Protein 5JZE (pdb70)

Foldseek 3Di:
DAWEWEQEPVRRTDIDDFDQQDAPVVVLVVCCVVVVHDSVFKWKAFPPHTGDGGDGNNVRVDDHHGYIYIGGRDDD/DVVQQPDDFDDDDDQKTKDFDKDQQVVWWDWDDDDQWLQQVLLLCVQQVDPVRGSVCSLVLLVCVVVLLVVPLVPQCVCVVVVDDSVVCNVQSNDTNHHDDDRSQQSVCVVVVAKEKEFEADPVRIGGMMMIRHDDTPQRHFYWYQDPVRHIIGIDTDD/DAKEWEQEPVRDTDIDDDDQAAFPQVVLVVCCVVVVHDSVFKFKDFPPHTGDGRDGNNVRPDDHHGYIYIGGRDDD/DDPQQVDDFDDDDQQKTKDFDKDQQVVWWDWAFDDQFLQQVLLLCVLQVDPVRGSVCSLVLLVCPVVLLVVPLVPQPVCVVVVDDSVVCNVQSNDTNHHDDDRSQQSVCVVVVFKEKEFEADPVGIGGMMMIRHDDTPQRHFYWYQDPVRHIIGIDTD

CATH classification: 3.90.70.80

Solvent-accessible surface area: 21870 Å² total; per-residue (Å²): 128,31,44,0,42,0,73,9,52,126,23,118,50,55,110,2,84,0,78,75,121,75,33,2,31,39,0,8,108,66,0,20,124,136,43,168,28,140,66,86,45,0,10,2,1,8,133,34,132,28,2,70,53,160,76,74,0,33,118,23,38,8,128,87,111,21,36,0,26,4,11,42,49,6,71,0,52,141,152,1,33,75,38,138,26,104,103,21,14,58,20,18,1,21,11,89,40,106,14,89,12,124,58,29,1,75,48,49,132,8,91,80,47,14,4,4,0,2,45,0,0,0,36,38,35,18,66,50,125,38,12,66,14,36,84,12,16,4,28,0,0,48,56,0,1,110,137,30,10,100,100,0,22,13,3,49,3,23,62,49,81,77,145,108,29,36,63,110,5,72,101,114,26,46,96,2,0,4,6,10,0,11,0,0,2,64,55,32,133,36,13,0,0,0,0,38,20,53,164,91,31,40,0,50,8,0,23,34,8,6,139,19,132,2,46,129,15,31,4,0,2,4,53,66,94,41,30,0,4,0,3,28,39,118,180,131,22,41,1,42,0,34,9,50,128,6,110,33,54,112,3,91,0,75,78,118,67,35,1,33,39,0,6,103,67,0,19,118,135,40,148,26,140,64,89,51,0,9,2,1,7,137,34,123,29,2,74,50,169,75,75,0,30,118,18,36,8,130,86,119,21,37,0,18,2,10,42,45,10,65,0,178,52,27,2,50,17,14,54,28,26,105,31,13,58,22,19,1,17,5,25,21,71,4,91,10,134,68,29,1,89,52,46,135,4,92,79,49,14,3,4,0,2,48,0,0,1,33,36,79,42,172,84,130,50,11,108,76,34,100,127,17,4,100,17,0,51,86,0,1,111,134,26,10,99,106,0,22,14,4,49,2,25,64,46,72,60,118,122,27,35,64,130,6,65,100,114,29,45,100,2,0,3,6,8,0,11,0,0,2,66,64,62,137,37,14,0,0,0,0,38,17,52,164,90,37,42,0,51,8,0,23,30,9,4,130,25,136,2,36,124,15,32,3,0,3,4,53,69,88,38,31,0,3,0,2,43,57,206

Structure (mmCIF, N/CA/C/O backbone):
data_5JZE
#
_entry.id   5JZE
#
_cell.length_a   65.992
_cell.length_b   65.992
_cell.length_c   121.992
_cell.angle_alpha   90.000
_cell.angle_beta   90.000
_cell.angle_gamma   90.000
#
_symmetry.space_group_name_H-M   'P 43'
#
loop_
_entity.id
_entity.type
_entity.pdbx_description
1 polymer 'Ubiquitin-like protein ISG15'
2 polymer 'RNA-dependent RNA polymerase'
3 non-polymer prop-2-en-1-amine
4 non-polymer 'CITRATE ANION'
5 water water
#
loop_
_atom_site.group_PDB
_atom_site.id
_atom_site.type_symbol
_atom_site.label_atom_id
_atom_site.label_alt_id
_atom_site.label_comp_id
_atom_site.label_asym_id
_atom_site.label_entity_id
_atom_site.label_seq_id
_atom_site.pdbx_PDB_ins_code
_atom_site.Cartn_x
_atom_site.Cartn_y
_atom_site.Cartn_z
_atom_site.occupancy
_atom_site.B_iso_or_equiv
_atom_site.auth_seq_id
_atom_site.auth_comp_id
_atom_site.auth_asym_id
_atom_site.auth_atom_id
_atom_site.pdbx_PDB_model_num
ATOM 1 N N . PRO A 1 1 ? -15.461 16.829 -0.071 1.00 65.64 79 PRO B N 1
ATOM 2 C CA . PRO A 1 1 ? -14.842 16.989 -1.388 1.00 63.72 79 PRO B CA 1
ATOM 3 C C . PRO A 1 1 ? -13.367 17.377 -1.289 1.00 55.90 79 PRO B C 1
ATOM 4 O O . PRO A 1 1 ? -13.009 18.555 -1.240 1.00 57.67 79 PRO B O 1
ATOM 8 N N . LEU A 1 2 ? -12.534 16.354 -1.286 1.00 47.67 80 LEU B N 1
ATOM 9 C CA . LEU A 1 2 ? -11.108 16.450 -1.044 1.00 38.78 80 LEU B CA 1
ATOM 10 C C . LEU A 1 2 ? -10.302 16.479 -2.339 1.00 33.45 80 LEU B C 1
ATOM 11 O O . LEU A 1 2 ? -10.649 15.807 -3.289 1.00 29.89 80 LEU B O 1
ATOM 16 N N . SER A 1 3 ? -9.215 17.246 -2.380 1.00 32.49 81 SER B N 1
ATOM 17 C CA . SER A 1 3 ? -8.322 17.258 -3.555 1.00 29.39 81 SER B CA 1
ATOM 18 C C . SER A 1 3 ? -7.087 16.468 -3.231 1.00 26.98 81 SER B C 1
ATOM 19 O O . SER A 1 3 ? -6.520 16.650 -2.156 1.00 26.82 81 SER B O 1
ATOM 22 N N . ILE A 1 4 ? -6.673 15.603 -4.157 1.00 24.03 82 ILE B N 1
ATOM 23 C CA . ILE A 1 4 ? -5.515 14.738 -3.940 1.00 24.11 82 ILE B CA 1
ATOM 24 C C . ILE A 1 4 ? -4.705 14.629 -5.222 1.00 22.74 82 ILE B C 1
ATOM 25 O O . ILE A 1 4 ? -5.142 15.101 -6.254 1.00 24.35 82 ILE B O 1
ATOM 30 N N . LEU A 1 5 ? -3.532 14.014 -5.127 1.00 20.86 83 LEU B N 1
ATOM 31 C CA . LEU A 1 5 ? -2.691 13.713 -6.274 1.00 19.76 83 LEU B CA 1
ATOM 32 C C . LEU A 1 5 ? -2.658 12.221 -6.603 1.00 18.30 83 LEU B C 1
ATOM 33 O O . LEU A 1 5 ? -2.616 11.338 -5.724 1.00 16.77 83 LEU B O 1
ATOM 38 N N . VAL A 1 6 ? -2.670 11.932 -7.891 1.00 17.76 84 VAL B N 1
ATOM 39 C CA . VAL A 1 6 ? -2.470 10.568 -8.310 1.00 17.14 84 VAL B CA 1
ATOM 40 C C . VAL A 1 6 ? -1.225 10.619 -9.162 1.00 17.86 84 VAL B C 1
ATOM 41 O O . VAL A 1 6 ? -1.160 11.279 -10.227 1.00 18.08 84 VAL B O 1
ATOM 45 N N . ARG A 1 7 ? -0.198 9.959 -8.656 1.00 17.97 85 ARG B N 1
ATOM 46 C CA . ARG A 1 7 ? 1.085 9.964 -9.344 1.00 17.48 85 ARG B CA 1
ATOM 47 C C . ARG A 1 7 ? 1.015 8.908 -10.399 1.00 17.35 85 ARG B C 1
ATOM 48 O O . ARG A 1 7 ? 0.702 7.743 -10.093 1.00 16.87 85 ARG B O 1
ATOM 56 N N . ASN A 1 8 ? 1.303 9.298 -11.640 1.00 17.25 86 ASN B N 1
ATOM 57 C CA . ASN A 1 8 ? 1.136 8.371 -12.753 1.00 17.22 86 ASN B CA 1
ATOM 58 C C . ASN A 1 8 ? 2.364 7.467 -12.872 1.00 17.84 86 ASN B C 1
ATOM 59 O O . ASN A 1 8 ? 3.307 7.563 -12.066 1.00 16.18 86 ASN B O 1
ATOM 64 N N . GLU A 1 9 ? 2.311 6.573 -13.852 1.00 18.35 87 GLU B N 1
ATOM 65 C CA . GLU A 1 9 ? 3.380 5.628 -14.117 1.00 19.54 87 GLU B CA 1
ATOM 66 C C . GLU A 1 9 ? 4.691 6.293 -14.568 1.00 20.62 87 GLU B C 1
ATOM 67 O O . GLU A 1 9 ? 5.747 5.637 -14.569 1.00 20.30 87 GLU B O 1
ATOM 73 N N . ARG A 1 10 ? 4.619 7.562 -14.988 1.00 20.52 88 ARG B N 1
ATOM 74 C CA . ARG A 1 10 ? 5.825 8.307 -15.389 1.00 20.65 88 ARG B CA 1
ATOM 75 C C . ARG A 1 10 ? 6.350 9.141 -14.255 1.00 19.88 88 ARG B C 1
ATOM 76 O O . ARG A 1 10 ? 7.272 9.893 -14.436 1.00 20.94 88 ARG B O 1
ATOM 84 N N . GLY A 1 11 ? 5.775 8.968 -13.075 1.00 20.18 89 GLY B N 1
ATOM 85 C CA . GLY A 1 11 ? 6.151 9.721 -11.879 1.00 20.47 89 GLY B CA 1
ATOM 86 C C . GLY A 1 11 ? 5.573 11.124 -11.758 1.00 20.91 89 GLY B C 1
ATOM 87 O O . GLY A 1 11 ? 6.062 11.889 -10.957 1.00 19.89 89 GLY B O 1
ATOM 88 N N . HIS A 1 12 ? 4.527 11.451 -12.526 1.00 21.33 90 HIS B N 1
ATOM 89 C CA . HIS A 1 12 ? 3.985 12.800 -12.533 1.00 22.34 90 HIS B CA 1
ATOM 90 C C . HIS A 1 12 ? 2.562 12.840 -11.995 1.00 20.89 90 HIS B C 1
ATOM 91 O O . HIS A 1 12 ? 1.735 12.019 -12.335 1.00 19.57 90 HIS B O 1
ATOM 98 N N . SER A 1 13 ? 2.304 13.812 -11.137 1.00 21.11 91 SER B N 1
ATOM 99 C CA . SER A 1 13 ? 1.066 13.866 -10.366 1.00 22.30 91 SER B CA 1
ATOM 100 C C . SER A 1 13 ? 0.019 14.701 -11.048 1.00 23.33 91 SER B C 1
ATOM 101 O O . SER A 1 13 ? 0.330 15.676 -11.733 1.00 25.09 91 SER B O 1
ATOM 104 N N . ASN A 1 14 ? -1.222 14.290 -10.854 1.00 23.77 92 ASN B N 1
ATOM 105 C CA . ASN A 1 14 ? -2.371 14.964 -11.416 1.00 24.53 92 ASN B CA 1
ATOM 106 C C . ASN A 1 14 ? -3.419 15.035 -10.340 1.00 24.25 92 ASN B C 1
ATOM 107 O O . ASN A 1 14 ? -3.548 14.106 -9.522 1.00 23.12 92 ASN B O 1
ATOM 112 N N . ILE A 1 15 ? -4.169 16.133 -10.359 1.00 24.77 93 ILE B N 1
ATOM 113 C CA . ILE A 1 15 ? -5.069 16.502 -9.267 1.00 25.65 93 ILE B CA 1
ATOM 114 C C . ILE A 1 15 ? -6.439 15.882 -9.516 1.00 24.52 93 ILE B C 1
ATOM 115 O O . ILE A 1 15 ? -6.980 16.052 -10.580 1.00 23.48 93 ILE B O 1
ATOM 120 N N . TYR A 1 16 ? -6.965 15.139 -8.553 1.00 24.08 94 TYR B N 1
ATOM 121 C CA . TYR A 1 16 ? -8.283 14.511 -8.662 1.00 24.60 94 TYR B CA 1
ATOM 122 C C . TYR A 1 16 ? -9.149 14.903 -7.458 1.00 26.25 94 TYR B C 1
ATOM 123 O O . TYR A 1 16 ? -8.631 14.967 -6.347 1.00 28.10 94 TYR B O 1
ATOM 132 N N . GLU A 1 17 ? -10.449 15.158 -7.678 1.00 28.58 95 GLU B N 1
ATOM 133 C CA . GLU A 1 17 ? -11.390 15.430 -6.583 1.00 30.10 95 GLU B CA 1
ATOM 134 C C . GLU A 1 17 ? -12.073 14.118 -6.179 1.00 29.47 95 GLU B C 1
ATOM 135 O O . GLU A 1 17 ? -12.480 13.280 -7.011 1.00 26.45 95 GLU B O 1
ATOM 141 N N . VAL A 1 18 ? -12.216 13.967 -4.875 1.00 27.68 96 VAL B N 1
ATOM 142 C CA . VAL A 1 18 ? -12.589 12.697 -4.293 1.00 26.63 96 VAL B CA 1
ATOM 143 C C . VAL A 1 18 ? -13.517 12.887 -3.098 1.00 26.35 96 VAL B C 1
ATOM 144 O O . VAL A 1 18 ? -13.432 13.894 -2.396 1.00 26.05 96 VAL B O 1
ATOM 148 N N . PHE A 1 19 ? -14.438 11.946 -2.906 1.00 25.60 97 PHE B N 1
ATOM 149 C CA . PHE A 1 19 ? -15.352 12.005 -1.771 1.00 25.53 97 PHE B CA 1
ATOM 150 C C . PHE A 1 19 ? -15.072 10.810 -0.878 1.00 25.31 97 PHE B C 1
ATOM 151 O O . PHE A 1 19 ? -15.228 9.665 -1.292 1.00 26.20 97 PHE B O 1
ATOM 159 N N . LEU A 1 20 ? -14.693 11.085 0.355 1.00 26.70 98 LEU B N 1
ATOM 160 C CA . LEU A 1 20 ? -14.454 10.066 1.369 1.00 27.08 98 LEU B CA 1
ATOM 161 C C . LEU A 1 20 ? -15.621 9.096 1.649 1.00 28.08 98 LEU B C 1
ATOM 162 O O . LEU A 1 20 ? -15.388 7.967 2.080 1.00 28.85 98 LEU B O 1
ATOM 167 N N . THR A 1 21 ? -16.865 9.513 1.432 1.00 29.53 99 THR B N 1
ATOM 168 C CA . THR A 1 21 ? -18.011 8.580 1.539 1.00 30.49 99 THR B CA 1
ATOM 169 C C . THR A 1 21 ? -18.237 7.717 0.274 1.00 30.16 99 THR B C 1
ATOM 170 O O . THR A 1 21 ? -19.133 6.904 0.238 1.00 30.48 99 THR B O 1
ATOM 174 N N . GLN A 1 22 ? -17.416 7.885 -0.753 1.00 30.69 100 GLN B N 1
ATOM 175 C CA . GLN A 1 22 ? -17.530 7.083 -1.974 1.00 31.00 100 GLN B CA 1
ATOM 176 C C . GLN A 1 22 ? -16.440 6.015 -2.057 1.00 27.15 100 GLN B C 1
ATOM 177 O O . GLN A 1 22 ? -15.383 6.127 -1.448 1.00 23.91 100 GLN B O 1
ATOM 183 N N . THR A 1 23 ? -16.714 4.977 -2.830 1.00 24.21 101 THR B N 1
ATOM 184 C CA . THR A 1 23 ? -15.798 3.871 -2.941 1.00 22.92 101 THR B CA 1
ATOM 185 C C . THR A 1 23 ? -14.654 4.205 -3.873 1.00 21.99 101 THR B C 1
ATOM 186 O O . THR A 1 23 ? -14.717 5.178 -4.634 1.00 21.37 101 THR B O 1
ATOM 190 N N . VAL A 1 24 ? -13.612 3.384 -3.780 1.00 20.57 102 VAL B N 1
ATOM 191 C CA . VAL A 1 24 ? -12.388 3.541 -4.520 1.00 20.77 102 VAL B CA 1
ATOM 192 C C . VAL A 1 24 ? -12.608 3.513 -6.028 1.00 23.22 102 VAL B C 1
ATOM 193 O O . VAL A 1 24 ? -12.005 4.315 -6.741 1.00 25.19 102 VAL B O 1
ATOM 197 N N . ASP A 1 25 ? -13.472 2.631 -6.527 1.00 24.40 103 ASP B N 1
ATOM 198 C CA . ASP A 1 25 ? -13.766 2.620 -7.967 1.00 27.00 103 ASP B CA 1
ATOM 199 C C . ASP A 1 25 ? -14.230 3.967 -8.555 1.00 26.22 103 ASP B C 1
ATOM 200 O O . ASP A 1 25 ? -14.033 4.186 -9.737 1.00 25.39 103 ASP B O 1
ATOM 205 N N . THR A 1 26 ? -14.810 4.864 -7.755 1.00 25.23 104 THR B N 1
ATOM 206 C CA . THR A 1 26 ? -15.155 6.202 -8.264 1.00 25.68 104 THR B CA 1
ATOM 207 C C . THR A 1 26 ? -13.893 6.945 -8.777 1.00 24.94 104 THR B C 1
ATOM 208 O O . THR A 1 26 ? -13.905 7.619 -9.808 1.00 22.55 104 THR B O 1
ATOM 212 N N . LEU A 1 27 ? -12.801 6.772 -8.045 1.00 24.36 105 LEU B N 1
ATOM 213 C CA . LEU A 1 27 ? -11.539 7.391 -8.387 1.00 23.60 105 LEU B CA 1
ATOM 214 C C . LEU A 1 27 ? -10.876 6.628 -9.536 1.00 22.60 105 LEU B C 1
ATOM 215 O O . LEU A 1 27 ? -10.234 7.229 -10.391 1.00 22.53 105 LEU B O 1
ATOM 220 N N . LYS A 1 28 ? -11.046 5.313 -9.567 1.00 21.98 106 LYS B N 1
ATOM 221 C CA . LYS A 1 28 ? -10.573 4.523 -10.690 1.00 22.97 106 LYS B CA 1
ATOM 222 C C . LYS A 1 28 ? -11.179 5.027 -11.978 1.00 24.06 106 LYS B C 1
ATOM 223 O O . LYS A 1 28 ? -10.513 5.196 -12.974 1.00 27.39 106 LYS B O 1
ATOM 229 N N . LYS A 1 29 ? -12.461 5.264 -11.950 1.00 26.58 107 LYS B N 1
ATOM 230 C CA . LYS A 1 29 ? -13.171 5.723 -13.108 1.00 28.66 107 LYS B CA 1
ATOM 231 C C . LYS A 1 29 ? -12.682 7.125 -13.479 1.00 26.54 107 LYS B C 1
ATOM 232 O O . LYS A 1 29 ? -12.442 7.398 -14.645 1.00 22.22 107 LYS B O 1
ATOM 238 N N . LYS A 1 30 ? -12.498 8.003 -12.499 1.00 25.29 108 LYS B N 1
ATOM 239 C CA . LYS A 1 30 ? -11.959 9.329 -12.824 1.00 27.34 108 LYS B CA 1
ATOM 240 C C . LYS A 1 30 ? -10.583 9.262 -13.512 1.00 25.94 108 LYS B C 1
ATOM 241 O O . LYS A 1 30 ? -10.359 9.917 -14.528 1.00 26.60 108 LYS B O 1
ATOM 247 N N . VAL A 1 31 ? -9.676 8.461 -12.973 1.00 25.20 109 VAL B N 1
ATOM 248 C CA . VAL A 1 31 ? -8.329 8.285 -13.568 1.00 24.51 109 VAL B CA 1
ATOM 249 C C . VAL A 1 31 ? -8.413 7.636 -14.951 1.00 23.38 109 VAL B C 1
ATOM 250 O O . VAL A 1 31 ? -7.715 8.047 -15.907 1.00 23.72 109 VAL B O 1
ATOM 254 N N . SER A 1 32 ? -9.259 6.618 -15.041 1.00 21.86 110 SER B N 1
ATOM 255 C CA . SER A 1 32 ? -9.441 5.879 -16.286 1.00 21.83 110 SER B CA 1
ATOM 256 C C . SER A 1 32 ? -9.865 6.762 -17.463 1.00 22.04 110 SER B C 1
ATOM 257 O O . SER A 1 32 ? -9.380 6.609 -18.575 1.00 20.88 110 SER B O 1
ATOM 260 N N . GLN A 1 33 ? -10.768 7.694 -17.201 1.00 24.67 111 GLN B N 1
ATOM 261 C CA . GLN A 1 33 ? -11.290 8.565 -18.238 1.00 25.94 111 GLN B CA 1
ATOM 262 C C . GLN A 1 33 ? -10.322 9.664 -18.568 1.00 25.83 111 GLN B C 1
ATOM 263 O O . GLN A 1 33 ? -10.173 10.041 -19.711 1.00 26.99 111 GLN B O 1
ATOM 269 N N . ARG A 1 34 ? -9.653 10.179 -17.560 1.00 25.65 112 ARG B N 1
ATOM 270 C CA . ARG A 1 34 ? -8.828 11.323 -17.771 1.00 26.14 112 ARG B CA 1
ATOM 271 C C . ARG A 1 34 ? -7.476 10.934 -18.377 1.00 25.76 112 ARG B C 1
ATOM 272 O O . ARG A 1 34 ? -6.898 11.703 -19.157 1.00 26.44 112 ARG B O 1
ATOM 280 N N . GLU A 1 35 ? -6.971 9.757 -18.014 1.00 23.85 113 GLU B N 1
ATOM 281 C CA . GLU A 1 35 ? -5.632 9.317 -18.463 1.00 22.74 113 GLU B CA 1
ATOM 282 C C . GLU A 1 35 ? -5.729 8.246 -19.545 1.00 22.89 113 GLU B C 1
ATOM 283 O O . GLU A 1 35 ? -4.719 7.651 -19.953 1.00 21.57 113 GLU B O 1
ATOM 289 N N . GLN A 1 36 ? -6.967 8.009 -19.987 1.00 23.27 114 GLN B N 1
ATOM 290 C CA A GLN A 1 36 ? -7.237 7.124 -21.116 0.50 24.27 114 GLN B CA 1
ATOM 291 C CA B GLN A 1 36 ? -7.258 7.109 -21.099 0.50 23.86 114 GLN B CA 1
ATOM 292 C C . GLN A 1 36 ? -6.645 5.717 -20.892 1.00 23.67 114 GLN B C 1
ATOM 293 O O . GLN A 1 36 ? -5.828 5.253 -21.689 1.00 25.27 114 GLN B O 1
ATOM 304 N N . VAL A 1 37 ? -7.080 5.042 -19.837 1.00 22.33 115 VAL B N 1
ATOM 305 C CA . VAL A 1 37 ? -6.568 3.716 -19.499 1.00 23.06 115 VAL B CA 1
ATOM 306 C C . VAL A 1 37 ? -7.661 2.857 -18.803 1.00 23.56 115 VAL B C 1
ATOM 307 O O . VAL A 1 37 ? -8.316 3.307 -17.885 1.00 22.11 115 VAL B O 1
ATOM 311 N N . HIS A 1 38 ? -7.888 1.636 -19.284 1.00 24.12 116 HIS B N 1
ATOM 312 C CA . HIS A 1 38 ? -8.917 0.770 -18.711 1.00 24.55 116 HIS B CA 1
ATOM 313 C C . HIS A 1 38 ? -8.714 0.437 -17.235 1.00 24.02 116 HIS B C 1
ATOM 314 O O . HIS A 1 38 ? -7.586 0.248 -16.744 1.00 21.78 116 HIS B O 1
ATOM 321 N N . GLU A 1 39 ? -9.843 0.348 -16.535 1.00 23.39 117 GLU B N 1
ATOM 322 C CA . GLU A 1 39 ? -9.826 0.182 -15.117 1.00 22.11 117 GLU B CA 1
ATOM 323 C C . GLU A 1 39 ? -9.088 -1.103 -14.747 1.00 20.68 117 GLU B C 1
ATOM 324 O O . GLU A 1 39 ? -8.360 -1.116 -13.784 1.00 20.36 117 GLU B O 1
ATOM 330 N N . ASP A 1 40 ? -9.252 -2.164 -15.514 1.00 18.98 118 ASP B N 1
ATOM 331 C CA . ASP A 1 40 ? -8.619 -3.444 -15.158 1.00 20.05 118 ASP B CA 1
ATOM 332 C C . ASP A 1 40 ? -7.101 -3.494 -15.507 1.00 18.80 118 ASP B C 1
ATOM 333 O O . ASP A 1 40 ? -6.458 -4.508 -15.306 1.00 18.49 118 ASP B O 1
ATOM 338 N N . GLN A 1 41 ? -6.552 -2.396 -16.004 1.00 18.99 119 GLN B N 1
ATOM 339 C CA . GLN A 1 41 ? -5.101 -2.273 -16.270 1.00 19.10 119 GLN B CA 1
ATOM 340 C C . GLN A 1 41 ? -4.317 -1.452 -15.262 1.00 18.02 119 GLN B C 1
ATOM 341 O O . GLN A 1 41 ? -3.155 -1.158 -15.492 1.00 17.10 119 GLN B O 1
ATOM 347 N N . PHE A 1 42 ? -4.928 -1.054 -14.159 1.00 17.35 120 PHE B N 1
ATOM 348 C CA . PHE A 1 42 ? -4.164 -0.360 -13.161 1.00 18.33 120 PHE B CA 1
ATOM 349 C C . PHE A 1 42 ? -4.792 -0.498 -11.796 1.00 18.51 120 PHE B C 1
ATOM 350 O O . PHE A 1 42 ? -5.967 -0.847 -11.671 1.00 18.70 120 PHE B O 1
ATOM 358 N N . TRP A 1 43 ? -3.971 -0.287 -10.777 1.00 16.95 121 TRP B N 1
ATOM 359 C CA . TRP A 1 43 ? -4.460 -0.249 -9.431 1.00 16.86 121 TRP B CA 1
ATOM 360 C C . TRP A 1 43 ? -3.811 0.943 -8.718 1.00 16.65 121 TRP B C 1
ATOM 361 O O . TRP A 1 43 ? -2.968 1.614 -9.268 1.00 16.55 121 TRP B O 1
ATOM 372 N N . LEU A 1 44 ? -4.287 1.227 -7.523 1.00 16.87 122 LEU B N 1
ATOM 373 C CA . LEU A 1 44 ? -3.926 2.385 -6.762 1.00 16.86 122 LEU B CA 1
ATOM 374 C C . LEU A 1 44 ? -3.482 1.892 -5.394 1.00 16.61 122 LEU B C 1
ATOM 375 O O . LEU A 1 44 ? -4.034 0.927 -4.894 1.00 18.82 122 LEU B O 1
ATOM 380 N N . SER A 1 45 ? -2.475 2.523 -4.809 1.00 15.54 123 SER B N 1
ATOM 381 C CA . SER A 1 45 ? -2.112 2.297 -3.429 1.00 15.34 123 SER B CA 1
ATOM 382 C C . SER A 1 45 ? -2.000 3.641 -2.729 1.00 16.83 123 SER B C 1
ATOM 383 O O . SER A 1 45 ? -1.856 4.677 -3.364 1.00 16.87 123 SER B O 1
ATOM 386 N N . PHE A 1 46 ? -2.040 3.629 -1.407 1.00 17.74 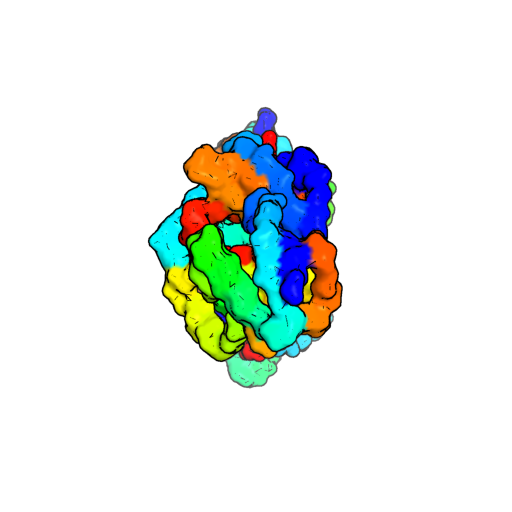124 PHE B N 1
ATOM 387 C CA . PHE A 1 46 ? -1.833 4.842 -0.653 1.00 18.24 124 PHE B CA 1
ATOM 388 C C . PHE A 1 46 ? -0.991 4.499 0.549 1.00 20.31 124 PHE B C 1
ATOM 389 O O . PHE A 1 46 ? -1.336 3.604 1.333 1.00 21.43 124 PHE B O 1
ATOM 397 N N . GLU A 1 47 ? 0.142 5.183 0.680 1.00 21.86 125 GLU B N 1
ATOM 398 C CA . GLU A 1 47 ? 1.113 4.862 1.734 1.00 23.50 125 GLU B CA 1
ATOM 399 C C . GLU A 1 47 ? 1.411 3.361 1.777 1.00 24.15 125 GLU B C 1
ATOM 400 O O . GLU A 1 47 ? 1.385 2.730 2.827 1.00 25.28 125 GLU B O 1
ATOM 406 N N . GLY A 1 48 ? 1.690 2.810 0.609 1.00 24.81 126 GLY B N 1
ATOM 407 C CA . GLY A 1 48 ? 2.159 1.458 0.511 1.00 27.21 126 GLY B CA 1
ATOM 408 C C . GLY A 1 48 ? 1.099 0.372 0.653 1.00 30.39 126 GLY B C 1
ATOM 409 O O . GLY A 1 48 ? 1.473 -0.799 0.604 1.00 30.93 126 GLY B O 1
ATOM 410 N N . ARG A 1 49 ? -0.187 0.754 0.815 1.00 29.72 127 ARG B N 1
ATOM 411 C CA . ARG A 1 49 ? -1.321 -0.190 0.952 1.00 31.18 127 ARG B CA 1
ATOM 412 C C . ARG A 1 49 ? -2.225 -0.252 -0.303 1.00 28.65 127 ARG B C 1
ATOM 413 O O . ARG A 1 49 ? -2.716 0.771 -0.762 1.00 29.30 127 ARG B O 1
ATOM 421 N N . PRO A 1 50 ? -2.501 -1.457 -0.822 1.00 26.24 128 PRO B N 1
ATOM 422 C CA . PRO A 1 50 ? -3.313 -1.461 -2.022 1.00 25.09 128 PRO B CA 1
ATOM 423 C C . PRO A 1 50 ? -4.737 -1.031 -1.702 1.00 22.93 128 PRO B C 1
ATOM 424 O O . PRO A 1 50 ? -5.285 -1.451 -0.696 1.00 22.57 128 PRO B O 1
ATOM 428 N N . MET A 1 51 ? -5.280 -0.151 -2.539 1.00 21.16 129 MET B N 1
ATOM 429 C CA . MET A 1 51 ? -6.651 0.291 -2.441 1.00 19.68 129 MET B CA 1
ATOM 430 C C . MET A 1 51 ? -7.581 -0.662 -3.166 1.00 18.68 129 MET B C 1
ATOM 431 O O . MET A 1 51 ? -7.205 -1.212 -4.197 1.00 19.14 129 MET B O 1
ATOM 436 N N . GLU A 1 52 ? -8.783 -0.861 -2.623 1.00 17.21 130 GLU B N 1
ATOM 437 C CA . GLU A 1 52 ? -9.692 -1.857 -3.170 1.00 17.85 130 GLU B CA 1
ATOM 438 C C . GLU A 1 52 ? -11.016 -1.284 -3.574 1.00 18.00 130 GLU B C 1
ATOM 439 O O . GLU A 1 52 ? -11.614 -0.502 -2.836 1.00 17.38 130 GLU B O 1
ATOM 445 N N . ASP A 1 53 ? -11.465 -1.737 -4.748 1.00 19.35 131 ASP B N 1
ATOM 446 C CA . ASP A 1 53 ? -12.588 -1.161 -5.502 1.00 20.34 131 ASP B CA 1
ATOM 447 C C . ASP A 1 53 ? -13.832 -0.785 -4.671 1.00 20.35 131 ASP B C 1
ATOM 448 O O . ASP A 1 53 ? -14.362 0.308 -4.837 1.00 19.04 131 ASP B O 1
ATOM 453 N N . LYS A 1 54 ? -14.279 -1.685 -3.796 1.00 19.86 132 LYS B N 1
ATOM 454 C CA . LYS A 1 54 ? -15.444 -1.426 -2.932 1.00 21.43 132 LYS B CA 1
ATOM 455 C C . LYS A 1 54 ? -15.172 -0.898 -1.519 1.00 21.26 132 LYS B C 1
ATOM 456 O O . LYS A 1 54 ? -16.114 -0.856 -0.702 1.00 21.27 132 LYS B O 1
ATOM 462 N N . GLU A 1 55 ? -13.919 -0.498 -1.223 1.00 19.10 133 GLU B N 1
ATOM 463 C CA . GLU A 1 55 ? -13.574 0.069 0.077 1.00 17.43 133 GLU B CA 1
ATOM 464 C C . GLU A 1 55 ? -13.889 1.536 0.005 1.00 16.75 133 GLU B C 1
ATOM 465 O O . GLU A 1 55 ? -13.752 2.121 -1.040 1.00 17.14 133 GLU B O 1
ATOM 471 N N . LEU A 1 56 ? -14.383 2.132 1.085 1.00 17.04 134 LEU B N 1
ATOM 472 C CA . LEU A 1 56 ? -14.600 3.574 1.080 1.00 17.41 134 LEU B CA 1
ATOM 473 C C . LEU A 1 56 ? -13.236 4.298 1.114 1.00 17.35 134 LEU B C 1
ATOM 474 O O . LEU A 1 56 ? -12.328 3.900 1.854 1.00 15.38 134 LEU B O 1
ATOM 479 N N . LEU A 1 57 ? -13.134 5.363 0.314 1.00 17.42 135 LEU B N 1
ATOM 480 C CA . LEU A 1 57 ? -11.968 6.227 0.269 1.00 18.23 135 LEU B CA 1
ATOM 481 C C . LEU A 1 57 ? -11.543 6.741 1.632 1.00 19.04 135 LEU B C 1
ATOM 482 O O . LEU A 1 57 ? -10.362 6.833 1.915 1.00 19.54 135 LEU B O 1
ATOM 487 N N . GLY A 1 58 ? -12.505 7.026 2.496 1.00 21.36 136 GLY B N 1
ATOM 488 C CA . GLY A 1 58 ? -12.221 7.579 3.829 1.00 22.28 136 GLY B CA 1
ATOM 489 C C . GLY A 1 58 ? -11.480 6.631 4.769 1.00 22.31 136 GLY B C 1
ATOM 490 O O . GLY A 1 58 ? -10.826 7.066 5.725 1.00 25.08 136 GLY B O 1
ATOM 491 N N . GLU A 1 59 ? -11.559 5.334 4.503 1.00 21.02 137 GLU B N 1
ATOM 492 C CA . GLU A 1 59 ? -10.908 4.345 5.365 1.00 19.38 137 GLU B CA 1
ATOM 493 C C . GLU A 1 59 ? -9.392 4.328 5.219 1.00 18.70 137 GLU B C 1
ATOM 494 O O . GLU A 1 59 ? -8.714 3.688 5.999 1.00 19.20 137 GLU B O 1
ATOM 500 N N . TYR A 1 60 ? -8.848 5.001 4.215 1.00 19.07 138 TYR B N 1
ATOM 501 C CA . TYR A 1 60 ? -7.407 4.907 3.940 1.00 19.36 138 TYR B CA 1
ATOM 502 C C . TYR A 1 60 ? -6.590 6.052 4.577 1.00 20.32 138 TYR B C 1
ATOM 503 O O . TYR A 1 60 ? -5.364 6.037 4.557 1.00 19.53 138 TYR B O 1
ATOM 512 N N . GLY A 1 61 ? -7.267 7.019 5.176 1.00 21.38 139 GLY B N 1
ATOM 513 C CA . GLY A 1 61 ? -6.568 8.114 5.871 1.00 22.76 139 GLY B CA 1
ATOM 514 C C . GLY A 1 61 ? -6.116 9.240 4.938 1.00 23.80 139 GLY B C 1
ATOM 515 O O . GLY A 1 61 ? -5.082 9.922 5.196 1.00 21.53 139 GLY B O 1
ATOM 516 N N . LEU A 1 62 ? -6.874 9.395 3.846 1.00 24.28 140 LEU B N 1
ATOM 517 C CA . LEU A 1 62 ? -6.622 10.415 2.843 1.00 25.50 140 LEU B CA 1
ATOM 518 C C . LEU A 1 62 ? -6.782 11.816 3.459 1.00 27.70 140 LEU B C 1
ATOM 519 O O . LEU A 1 62 ? -7.589 11.993 4.381 1.00 30.19 140 LEU B O 1
ATOM 524 N N . LYS A 1 63 ? -5.996 12.767 2.935 1.00 27.97 141 LYS B N 1
ATOM 525 C CA . LYS A 1 63 ? -5.872 14.154 3.396 1.00 29.65 141 LYS B CA 1
ATOM 526 C C . LYS A 1 63 ? -5.769 15.095 2.190 1.00 30.78 141 LYS B C 1
ATOM 527 O O . LYS A 1 63 ? -5.391 14.656 1.095 1.00 31.80 141 LYS B O 1
ATOM 533 N N . PRO A 1 64 ? -6.094 16.395 2.372 1.00 31.02 142 PRO B N 1
ATOM 534 C CA . PRO A 1 64 ? -5.956 17.296 1.206 1.00 29.88 142 PRO B CA 1
ATOM 535 C C . PRO A 1 64 ? -4.523 17.276 0.725 1.00 27.07 142 PRO B C 1
ATOM 536 O O . PRO A 1 64 ? -3.618 17.230 1.551 1.00 23.80 142 PRO B O 1
ATOM 540 N N . GLN A 1 65 ? -4.329 17.255 -0.590 1.00 26.25 143 GLN B N 1
ATOM 541 C CA . GLN A 1 65 ? -2.966 17.195 -1.190 1.00 28.41 143 GLN B CA 1
ATOM 542 C C . GLN A 1 65 ? -2.146 15.900 -0.991 1.00 24.64 143 GLN B C 1
ATOM 543 O O . GLN A 1 65 ? -1.031 15.799 -1.481 1.00 25.56 143 GLN B O 1
ATOM 549 N N . CYS A 1 66 ? -2.680 14.897 -0.332 1.00 23.00 144 CYS B N 1
ATOM 550 C CA . CYS A 1 66 ? -1.951 13.628 -0.205 1.00 23.02 144 CYS B CA 1
ATOM 551 C C . CYS A 1 66 ? -1.793 12.982 -1.561 1.00 20.71 144 CYS B C 1
ATOM 552 O O . CYS A 1 66 ? -2.524 13.320 -2.475 1.00 21.64 144 CYS B O 1
ATOM 555 N N . THR A 1 67 ? -0.847 12.052 -1.693 1.00 20.76 145 THR B N 1
ATOM 556 C CA . THR A 1 67 ? -0.565 11.354 -2.989 1.00 19.41 145 THR B CA 1
ATOM 557 C C . THR A 1 67 ? -0.929 9.890 -3.053 1.00 17.83 145 THR B C 1
ATOM 558 O O . THR A 1 67 ? -0.445 9.113 -2.257 1.00 17.83 145 THR B O 1
ATOM 562 N N . VAL A 1 68 ? -1.753 9.520 -4.028 1.00 17.15 146 VAL B N 1
ATOM 563 C CA . VAL A 1 68 ? -2.034 8.104 -4.328 1.00 16.47 146 VAL B CA 1
ATOM 564 C C . VAL A 1 68 ? -1.137 7.736 -5.500 1.00 16.18 146 VAL B C 1
ATOM 565 O O . VAL A 1 68 ? -0.893 8.553 -6.397 1.00 15.53 146 VAL B O 1
ATOM 569 N N . ILE A 1 69 ? -0.649 6.506 -5.478 1.00 16.14 147 ILE B N 1
ATOM 570 C CA . ILE A 1 69 ? 0.173 6.006 -6.538 1.00 16.75 147 ILE B CA 1
ATOM 571 C C . ILE A 1 69 ? -0.601 5.081 -7.463 1.00 17.41 147 ILE B C 1
ATOM 572 O O . ILE A 1 69 ? -1.236 4.133 -7.012 1.00 19.89 147 ILE B O 1
ATOM 577 N N . LYS A 1 70 ? -0.527 5.360 -8.759 1.00 16.82 148 LYS B N 1
ATOM 578 C CA . LYS A 1 70 ? -1.095 4.512 -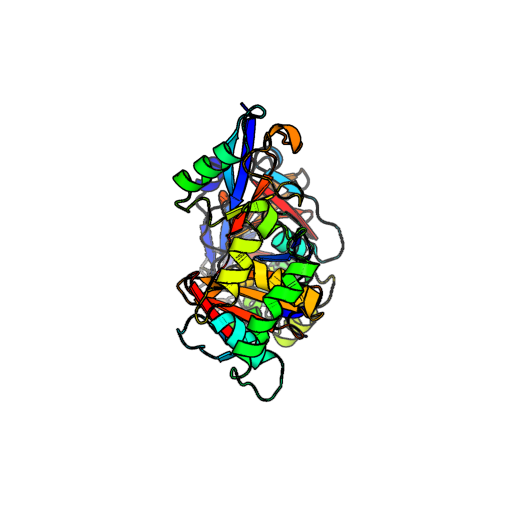9.798 1.00 16.63 148 LYS B CA 1
ATOM 579 C C . LYS A 1 70 ? -0.076 3.457 -10.179 1.00 15.97 148 LYS B C 1
ATOM 580 O O . LYS A 1 70 ? 1.091 3.771 -10.380 1.00 14.58 148 LYS B O 1
ATOM 586 N N . HIS A 1 71 ? -0.540 2.228 -10.319 1.00 16.08 149 HIS B N 1
ATOM 587 C CA . HIS A 1 71 ? 0.290 1.108 -10.694 1.00 17.28 149 HIS B CA 1
ATOM 588 C C . HIS A 1 71 ? -0.291 0.479 -11.931 1.00 18.24 149 HIS B C 1
ATOM 589 O O . HIS A 1 71 ? -1.415 -0.069 -11.896 1.00 19.60 149 HIS B O 1
ATOM 596 N N . LEU A 1 72 ? 0.444 0.516 -13.029 1.00 19.03 150 LEU B N 1
ATOM 597 C CA . LEU A 1 72 ? -0.011 -0.202 -14.195 1.00 19.75 150 LEU B CA 1
ATOM 598 C C . LEU A 1 72 ? 0.168 -1.688 -13.965 1.00 19.84 150 LEU B C 1
ATOM 599 O O . LEU A 1 72 ? 1.155 -2.130 -13.363 1.00 20.72 150 LEU B O 1
ATOM 604 N N . ARG A 1 73 ? -0.804 -2.443 -14.446 1.00 19.05 151 ARG B N 1
ATOM 605 C CA . ARG A 1 73 ? -0.701 -3.868 -14.527 1.00 18.97 151 ARG B CA 1
ATOM 606 C C . ARG A 1 73 ? 0.124 -4.164 -15.759 1.00 17.20 151 ARG B C 1
ATOM 607 O O . ARG A 1 73 ? -0.327 -3.897 -16.854 1.00 16.11 151 ARG B O 1
ATOM 615 N N . LEU A 1 74 ? 1.331 -4.713 -15.578 1.00 15.97 152 LEU B N 1
ATOM 616 C CA . LEU A 1 74 ? 2.200 -4.975 -16.706 1.00 15.09 152 LEU B CA 1
ATOM 617 C C . LEU A 1 74 ? 2.043 -6.402 -17.209 1.00 15.20 152 LEU B C 1
ATOM 618 O O . LEU A 1 74 ? 2.179 -7.364 -16.457 1.00 14.59 152 LEU B O 1
ATOM 623 N N . ARG A 1 75 ? 1.720 -6.516 -18.492 1.00 15.96 153 ARG B N 1
ATOM 624 C CA . ARG A 1 75 ? 1.534 -7.787 -19.159 1.00 16.67 153 ARG B CA 1
ATOM 625 C C . ARG A 1 75 ? 2.149 -7.727 -20.544 1.00 16.63 153 ARG B C 1
ATOM 626 O O . ARG A 1 75 ? 1.954 -6.759 -21.273 1.00 16.60 153 ARG B O 1
ATOM 634 N N . GLY A 1 76 ? 2.884 -8.757 -20.921 1.00 16.20 154 GLY B N 1
ATOM 635 C CA . GLY A 1 76 ? 3.429 -8.791 -22.255 1.00 16.79 154 GLY B CA 1
ATOM 636 C C . GLY A 1 76 ? 3.817 -10.199 -22.672 1.00 17.12 154 GLY B C 1
ATOM 637 O O . GLY A 1 76 ? 3.739 -11.096 -21.839 1.00 16.61 154 GLY B O 1
ATOM 638 N N . VAL B 2 1 ? 26.923 -1.230 -15.351 1.00 47.70 4 VAL A N 1
ATOM 639 C CA . VAL B 2 1 ? 27.114 -2.169 -14.188 1.00 52.66 4 VAL A CA 1
ATOM 640 C C . VAL B 2 1 ? 27.438 -1.322 -12.962 1.00 52.05 4 VAL A C 1
ATOM 641 O O . VAL B 2 1 ? 26.584 -1.074 -12.105 1.00 54.75 4 VAL A O 1
ATOM 645 N N . ASN B 2 2 ? 28.670 -0.848 -12.900 1.00 47.42 5 ASN A N 1
ATOM 646 C CA . ASN B 2 2 ? 29.069 0.037 -11.843 1.00 50.24 5 ASN A CA 1
ATOM 647 C C . ASN B 2 2 ? 27.931 1.061 -11.527 1.00 48.24 5 ASN A C 1
ATOM 648 O O . ASN B 2 2 ? 27.513 1.207 -10.380 1.00 51.26 5 ASN A O 1
ATOM 653 N N . ARG B 2 3 ? 27.406 1.727 -12.550 1.00 46.70 6 ARG A N 1
ATOM 654 C CA . ARG B 2 3 ? 26.360 2.769 -12.378 1.00 44.86 6 ARG A CA 1
ATOM 655 C C . ARG B 2 3 ? 25.018 2.249 -11.866 1.00 39.78 6 ARG A C 1
ATOM 656 O O . ARG B 2 3 ? 24.392 2.823 -10.966 1.00 36.69 6 ARG A O 1
ATOM 664 N N . LEU B 2 4 ? 24.582 1.153 -12.459 1.00 34.67 7 LEU A N 1
ATOM 665 C CA . LEU B 2 4 ? 23.281 0.586 -12.127 1.00 32.57 7 LEU A CA 1
ATOM 666 C C . LEU B 2 4 ? 23.204 0.073 -10.694 1.00 28.77 7 LEU A C 1
ATOM 667 O O . LEU B 2 4 ? 22.171 0.146 -10.084 1.00 27.63 7 LEU A O 1
ATOM 672 N N . ASP B 2 5 ? 24.314 -0.400 -10.166 1.00 28.03 8 ASP A N 1
ATOM 673 C CA . ASP B 2 5 ? 24.394 -0.892 -8.796 1.00 28.76 8 ASP A CA 1
ATOM 674 C C . ASP B 2 5 ? 24.421 0.255 -7.750 1.00 29.71 8 ASP A C 1
ATOM 675 O O . ASP B 2 5 ? 24.193 0.041 -6.540 1.00 29.18 8 ASP A O 1
ATOM 680 N N . ALA B 2 6 ? 24.651 1.480 -8.226 1.00 28.84 9 ALA A N 1
ATOM 681 C CA . ALA B 2 6 ? 24.602 2.680 -7.372 1.00 26.76 9 ALA A CA 1
ATOM 682 C C . ALA B 2 6 ? 23.213 3.287 -7.261 1.00 26.56 9 ALA A C 1
ATOM 683 O O . ALA B 2 6 ? 22.996 4.203 -6.459 1.00 26.48 9 ALA A O 1
ATOM 685 N N . ILE B 2 7 ? 22.280 2.794 -8.074 1.00 26.39 10 ILE A N 1
ATOM 686 C CA . ILE B 2 7 ? 20.909 3.238 -8.006 1.00 25.88 10 ILE A CA 1
ATOM 687 C C . ILE B 2 7 ? 20.362 2.844 -6.643 1.00 28.62 10 ILE A C 1
ATOM 688 O O . ILE B 2 7 ? 20.507 1.681 -6.203 1.00 32.41 10 ILE A O 1
ATOM 693 N N . VAL B 2 8 ? 19.775 3.831 -5.970 1.00 28.70 11 VAL A N 1
ATOM 694 C CA . VAL B 2 8 ? 18.984 3.602 -4.790 1.00 30.03 11 VAL A CA 1
ATOM 695 C C . VAL B 2 8 ? 17.532 3.556 -5.261 1.00 30.09 11 VAL A C 1
ATOM 696 O O . VAL B 2 8 ? 16.994 4.487 -5.854 1.00 30.33 11 VAL A O 1
ATOM 700 N N . TRP B 2 9 ? 16.903 2.432 -5.012 1.00 28.61 12 TRP A N 1
ATOM 701 C CA . TRP B 2 9 ? 15.561 2.248 -5.479 1.00 27.82 12 TRP A CA 1
ATOM 702 C C . TRP B 2 9 ? 14.672 2.850 -4.417 1.00 30.61 12 TRP A C 1
ATOM 703 O O . TRP B 2 9 ? 15.100 2.994 -3.257 1.00 32.83 12 TRP A O 1
ATOM 714 N N . GLU B 2 10 ? 13.474 3.261 -4.818 1.00 31.40 13 GLU A N 1
ATOM 715 C CA . GLU B 2 10 ? 12.488 3.725 -3.861 1.00 32.88 13 GLU A CA 1
ATOM 716 C C . GLU B 2 10 ? 11.515 2.614 -3.538 1.00 32.23 13 GLU A C 1
ATOM 717 O O . GLU B 2 10 ? 10.914 2.053 -4.441 1.00 31.06 13 GLU A O 1
ATOM 723 N N . ASN B 2 11 ? 11.350 2.299 -2.258 1.00 32.05 14 ASN A N 1
ATOM 724 C CA . ASN B 2 11 ? 10.445 1.246 -1.904 1.00 31.87 14 ASN A CA 1
ATOM 725 C C . ASN B 2 11 ? 9.048 1.757 -1.943 1.00 31.54 14 ASN A C 1
ATOM 726 O O . ASN B 2 11 ? 8.775 2.899 -1.622 1.00 32.31 14 ASN A O 1
ATOM 731 N N . ILE B 2 12 ? 8.159 0.903 -2.382 1.00 33.87 15 ILE A N 1
ATOM 732 C CA . ILE B 2 12 ? 6.831 1.341 -2.716 1.00 40.49 15 ILE A CA 1
ATOM 733 C C . ILE B 2 12 ? 5.872 0.471 -1.944 1.00 44.51 15 ILE A C 1
ATOM 734 O O . ILE B 2 12 ? 5.110 0.954 -1.107 1.00 50.49 15 ILE A O 1
ATOM 739 N N . GLU B 2 13 ? 5.950 -0.820 -2.208 1.00 46.34 16 GLU A N 1
ATOM 740 C CA . GLU B 2 13 ? 4.987 -1.753 -1.692 1.00 47.44 16 GLU A CA 1
ATOM 741 C C . GLU B 2 13 ? 5.430 -3.185 -1.915 1.00 43.56 16 GLU A C 1
ATOM 742 O O . GLU B 2 13 ? 5.866 -3.550 -3.017 1.00 39.35 16 GLU A O 1
ATOM 748 N N . GLY B 2 14 ? 5.269 -4.003 -0.876 1.00 41.97 17 GLY A N 1
ATOM 749 C CA . GLY B 2 14 ? 5.749 -5.375 -0.905 1.00 37.62 17 GLY A CA 1
ATOM 750 C C . GLY B 2 14 ? 7.225 -5.331 -1.223 1.00 34.18 17 GLY A C 1
ATOM 751 O O . GLY B 2 14 ? 7.951 -4.472 -0.677 1.00 32.11 17 GLY A O 1
ATOM 752 N N . ASN B 2 15 ? 7.641 -6.207 -2.147 1.00 29.51 18 ASN A N 1
ATOM 753 C CA . ASN B 2 15 ? 9.051 -6.284 -2.582 1.00 28.44 18 ASN A CA 1
ATOM 754 C C . ASN B 2 15 ? 9.318 -5.451 -3.833 1.00 25.27 18 ASN A C 1
ATOM 755 O O . ASN B 2 15 ? 10.346 -5.607 -4.483 1.00 23.61 18 ASN A O 1
ATOM 760 N N . LEU B 2 16 ? 8.377 -4.578 -4.159 1.00 23.59 19 LEU A N 1
ATOM 761 C CA . LEU B 2 16 ? 8.522 -3.679 -5.293 1.00 24.33 19 LEU A CA 1
ATOM 762 C C . LEU B 2 16 ? 9.290 -2.404 -4.928 1.00 23.42 19 LEU A C 1
ATOM 763 O O . LEU B 2 16 ? 8.911 -1.668 -4.009 1.00 26.26 19 LEU A O 1
ATOM 768 N N . SER B 2 17 ? 10.375 -2.143 -5.629 1.00 21.41 20 SER A N 1
ATOM 769 C CA . SER B 2 17 ? 10.988 -0.822 -5.566 1.00 20.93 20 SER A CA 1
ATOM 770 C C . SER B 2 17 ? 11.087 -0.279 -6.995 1.00 21.56 20 SER A C 1
ATOM 771 O O . SER B 2 17 ? 10.988 -1.039 -7.969 1.00 19.35 20 SER A O 1
ATOM 774 N N . ARG B 2 18 ? 11.307 1.033 -7.102 1.00 23.09 21 ARG A N 1
ATOM 775 C CA . ARG B 2 18 ? 11.143 1.751 -8.352 1.00 23.73 21 ARG A CA 1
ATOM 776 C C . ARG B 2 18 ? 12.225 2.766 -8.502 1.00 24.00 21 ARG A C 1
ATOM 777 O O . ARG B 2 18 ? 12.775 3.229 -7.491 1.00 25.56 21 ARG A O 1
ATOM 785 N N . ALA B 2 19 ? 12.535 3.100 -9.756 1.00 23.06 22 ALA A N 1
ATOM 786 C CA . ALA B 2 19 ? 13.477 4.173 -10.106 1.00 21.90 22 ALA A CA 1
ATOM 787 C C . ALA B 2 19 ? 12.966 4.973 -11.283 1.00 21.44 22 ALA A C 1
ATOM 788 O O . ALA B 2 19 ? 12.386 4.400 -12.217 1.00 23.08 22 ALA A O 1
ATOM 790 N N . PHE B 2 20 ? 13.186 6.285 -11.252 1.00 20.36 23 PHE A N 1
ATOM 791 C CA . PHE B 2 20 ? 12.950 7.162 -12.416 1.00 20.11 23 PHE A CA 1
ATOM 792 C C . PHE B 2 20 ? 14.259 7.735 -12.914 1.00 20.95 23 PHE A C 1
ATOM 793 O O . PHE B 2 20 ? 14.989 8.411 -12.169 1.00 21.74 23 PHE A O 1
ATOM 801 N N . LEU B 2 21 ? 14.549 7.463 -14.184 1.00 21.22 24 LEU A N 1
ATOM 802 C CA . LEU B 2 21 ? 15.842 7.783 -14.750 1.00 21.49 24 LEU A CA 1
ATOM 803 C C . LEU B 2 21 ? 15.785 7.601 -16.256 1.00 21.64 24 LEU A C 1
ATOM 804 O O . LEU B 2 21 ? 14.932 6.884 -16.743 1.00 23.59 24 LEU A O 1
ATOM 809 N N . THR B 2 22 ? 16.672 8.260 -16.986 1.00 20.71 25 THR A N 1
ATOM 810 C CA . THR B 2 22 ? 16.775 8.059 -18.401 1.00 21.50 25 THR A CA 1
ATOM 811 C C . THR B 2 22 ? 18.099 7.399 -18.644 1.00 23.03 25 THR A C 1
ATOM 812 O O . THR B 2 22 ? 19.085 7.832 -18.117 1.00 25.67 25 THR A O 1
ATOM 816 N N . LEU B 2 23 ? 18.099 6.307 -19.386 1.00 25.36 26 LEU A N 1
ATOM 817 C CA . LEU B 2 23 ? 19.302 5.644 -19.845 1.00 26.13 26 LEU A CA 1
ATOM 818 C C . LEU B 2 23 ? 19.233 5.276 -21.304 1.00 28.01 26 LEU A C 1
ATOM 819 O O . LEU B 2 23 ? 18.184 4.887 -21.791 1.00 25.57 26 LEU A O 1
ATOM 824 N N . ASP B 2 24 ? 20.389 5.325 -21.969 1.00 31.58 27 ASP A N 1
ATOM 825 C CA . ASP B 2 24 ? 20.549 4.710 -23.279 1.00 35.58 27 ASP A CA 1
ATOM 826 C C . ASP B 2 24 ? 20.665 3.205 -23.039 1.00 32.46 27 ASP A C 1
ATOM 827 O O . ASP B 2 24 ? 21.606 2.744 -22.414 1.00 33.83 27 ASP A O 1
ATOM 832 N N . LEU B 2 25 ? 19.696 2.455 -23.534 1.00 33.83 28 LEU A N 1
ATOM 833 C CA . LEU B 2 25 ? 19.647 1.019 -23.301 1.00 32.30 28 LEU A CA 1
ATOM 834 C C . LEU B 2 25 ? 20.889 0.295 -23.831 1.00 32.24 28 LEU A C 1
ATOM 835 O O . LEU B 2 25 ? 21.432 -0.575 -23.145 1.00 32.59 28 LEU A O 1
ATOM 840 N N . HIS B 2 26 ? 21.359 0.650 -25.028 1.00 33.08 29 HIS A N 1
ATOM 841 C CA . HIS B 2 26 ? 22.438 -0.131 -25.675 1.00 33.59 29 HIS A CA 1
ATOM 842 C C . HIS B 2 26 ? 23.800 0.098 -25.031 1.00 33.77 29 HIS A C 1
ATOM 843 O O . HIS B 2 26 ? 24.655 -0.796 -25.007 1.00 34.20 29 HIS A O 1
ATOM 850 N N . ALA B 2 27 ? 23.953 1.261 -24.416 1.00 35.02 30 ALA A N 1
ATOM 851 C CA . ALA B 2 27 ? 25.144 1.590 -23.634 1.00 34.71 30 ALA A CA 1
ATOM 852 C C . ALA B 2 27 ? 25.320 0.734 -22.407 1.00 35.02 30 ALA A C 1
ATOM 853 O O . ALA B 2 27 ? 26.461 0.489 -21.989 1.00 33.04 30 ALA A O 1
ATOM 855 N N . PHE B 2 28 ? 24.204 0.309 -21.802 1.00 35.67 31 PHE A N 1
ATOM 856 C CA . PHE B 2 28 ? 24.258 -0.550 -20.582 1.00 33.71 31 PHE A CA 1
ATOM 857 C C . PHE B 2 28 ? 23.934 -2.026 -20.760 1.00 29.87 31 PHE A C 1
ATOM 858 O O . PHE B 2 28 ? 24.372 -2.843 -19.950 1.00 29.33 31 PHE A O 1
ATOM 866 N N . PHE B 2 29 ? 23.145 -2.384 -21.766 1.00 27.05 32 PHE A N 1
ATOM 867 C CA . PHE B 2 29 ? 22.826 -3.794 -21.955 1.00 26.21 32 PHE A CA 1
ATOM 868 C C . PHE B 2 29 ? 22.877 -4.158 -23.401 1.00 25.75 32 PHE A C 1
ATOM 869 O O . PHE B 2 29 ? 22.672 -3.302 -24.274 1.00 24.23 32 PHE A O 1
ATOM 877 N N . ASN B 2 30 ? 23.095 -5.452 -23.622 1.00 26.40 33 ASN A N 1
ATOM 878 C CA . ASN B 2 30 ? 22.733 -6.121 -24.872 1.00 26.64 33 ASN A CA 1
ATOM 879 C C . ASN B 2 30 ? 21.399 -6.746 -24.698 1.00 27.50 33 ASN A C 1
ATOM 880 O O . ASN B 2 30 ? 21.072 -7.234 -23.619 1.00 27.92 33 ASN A O 1
ATOM 885 N N . VAL B 2 31 ? 20.650 -6.766 -25.789 1.00 28.59 34 VAL A N 1
ATOM 886 C CA . VAL B 2 31 ? 19.287 -7.195 -25.788 1.00 28.94 34 VAL A CA 1
ATOM 887 C C . VAL B 2 31 ? 19.259 -8.448 -26.598 1.00 29.05 34 VAL A C 1
ATOM 888 O O . VAL B 2 31 ? 19.795 -8.463 -27.691 1.00 27.82 34 VAL A O 1
ATOM 892 N N . ASN B 2 32 ? 18.658 -9.504 -26.058 1.00 30.74 35 ASN A N 1
ATOM 893 C CA . ASN B 2 32 ? 18.200 -10.622 -26.879 1.00 28.45 35 ASN A CA 1
ATOM 894 C C . ASN B 2 32 ? 16.709 -10.514 -27.033 1.00 28.01 35 ASN A C 1
ATOM 895 O O . ASN B 2 32 ? 15.946 -10.654 -26.065 1.00 28.24 35 ASN A O 1
ATOM 900 N N . LYS B 2 33 ? 16.319 -10.273 -28.277 1.00 27.75 36 LYS A N 1
ATOM 901 C CA . LYS B 2 33 ? 14.939 -10.132 -28.672 1.00 28.43 36 LYS A CA 1
ATOM 902 C C . LYS B 2 33 ? 14.253 -11.477 -28.565 1.00 27.83 36 LYS A C 1
ATOM 903 O O . LYS B 2 33 ? 14.766 -12.480 -29.052 1.00 31.78 36 LYS A O 1
ATOM 909 N N . GLU B 2 34 ? 13.100 -11.495 -27.911 1.00 26.36 37 GLU A N 1
ATOM 910 C CA . GLU B 2 34 ? 12.282 -12.692 -27.802 1.00 25.11 37 GLU A CA 1
ATOM 911 C C . GLU B 2 34 ? 11.155 -12.676 -28.850 1.00 24.43 37 GLU A C 1
ATOM 912 O O . GLU B 2 34 ? 10.718 -11.602 -29.289 1.00 23.64 37 GLU A O 1
ATOM 918 N N . VAL B 2 35 ? 10.688 -13.871 -29.231 1.00 22.64 38 VAL A N 1
ATOM 919 C CA . VAL B 2 35 ? 9.640 -13.995 -30.237 1.00 22.25 38 VAL A CA 1
ATOM 920 C C . VAL B 2 35 ? 8.281 -13.570 -29.680 1.00 20.97 38 VAL A C 1
ATOM 921 O O . VAL B 2 35 ? 8.096 -13.479 -28.465 1.00 23.18 38 VAL A O 1
ATOM 925 N N . GLY B 2 36 ? 7.356 -13.299 -30.586 1.00 18.73 39 GLY A N 1
ATOM 926 C CA . GLY B 2 36 ? 6.033 -12.818 -30.253 1.00 18.40 39 GLY A CA 1
ATOM 927 C C . GLY B 2 36 ? 5.127 -14.020 -30.228 1.00 18.83 39 GLY A C 1
ATOM 928 O O . GLY B 2 36 ? 4.356 -14.241 -31.187 1.00 17.55 39 GLY A O 1
ATOM 929 N N . ASP B 2 37 ? 5.240 -14.821 -29.163 1.00 17.58 40 ASP A N 1
ATOM 930 C CA . ASP B 2 37 ? 4.379 -16.005 -29.033 1.00 18.37 40 ASP A CA 1
ATOM 931 C C . ASP B 2 37 ? 3.573 -16.045 -27.729 1.00 17.24 40 ASP A C 1
ATOM 932 O O . ASP B 2 37 ? 3.101 -17.086 -27.341 1.00 18.43 40 ASP A O 1
ATOM 937 N N . GLY B 2 38 ? 3.423 -14.916 -27.064 1.00 16.59 41 GLY A N 1
ATOM 938 C CA . GLY B 2 38 ? 2.790 -14.842 -25.750 1.00 16.55 41 GLY A CA 1
ATOM 939 C C . GLY B 2 38 ? 3.616 -15.240 -24.525 1.00 16.46 41 GLY A C 1
ATOM 940 O O . GLY B 2 38 ? 3.204 -14.978 -23.387 1.00 16.21 41 GLY A O 1
ATOM 941 N N . ASN B 2 39 ? 4.784 -15.833 -24.765 1.00 16.18 42 ASN A N 1
ATOM 942 C CA . ASN B 2 39 ? 5.626 -16.416 -23.735 1.00 16.18 42 ASN A CA 1
ATOM 943 C C . ASN B 2 39 ? 6.865 -15.617 -23.364 1.00 15.30 42 ASN A C 1
ATOM 944 O O . ASN B 2 39 ? 7.650 -16.055 -22.504 1.00 14.88 42 ASN A O 1
ATOM 949 N N . CYS B 2 40 ? 7.064 -14.459 -23.988 1.00 15.03 43 CYS A N 1
ATOM 950 C CA . CYS B 2 40 ? 8.314 -13.701 -23.766 1.00 15.29 43 CYS A CA 1
ATOM 951 C C . CYS B 2 40 ? 8.754 -13.632 -22.297 1.00 15.28 43 CYS A C 1
ATOM 952 O O . CYS B 2 40 ? 9.958 -13.736 -22.004 1.00 14.85 43 CYS A O 1
ATOM 955 N N . PHE B 2 41 ? 7.789 -13.445 -21.386 1.00 14.66 44 PHE A N 1
ATOM 956 C CA . PHE B 2 41 ? 8.113 -13.275 -19.979 1.00 14.32 44 PHE A CA 1
ATOM 957 C C . PHE B 2 41 ? 8.865 -14.474 -19.495 1.00 14.96 44 PHE A C 1
ATOM 958 O O . PHE B 2 41 ? 9.945 -14.313 -18.893 1.00 14.60 44 PHE A O 1
ATOM 966 N N . TYR B 2 42 ? 8.310 -15.665 -19.778 1.00 15.09 45 TYR A N 1
ATOM 967 C CA . TYR B 2 42 ? 8.896 -16.948 -19.307 1.00 15.36 45 TYR A CA 1
ATOM 968 C C . TYR B 2 42 ? 10.103 -17.369 -20.142 1.00 15.71 45 TYR A C 1
ATOM 969 O O . TYR B 2 42 ? 11.083 -17.887 -19.629 1.00 15.52 45 TYR A O 1
ATOM 978 N N . ARG B 2 43 ? 10.068 -17.098 -21.427 1.00 16.57 46 ARG A N 1
ATOM 979 C CA . ARG B 2 43 ? 11.304 -17.250 -22.194 1.00 17.73 46 ARG A CA 1
ATOM 980 C C . ARG B 2 43 ? 12.504 -16.479 -21.621 1.00 17.32 46 ARG A C 1
ATOM 981 O O . ARG B 2 43 ? 13.640 -16.992 -21.595 1.00 17.13 46 ARG A O 1
ATOM 989 N N . ALA B 2 44 ? 12.255 -15.267 -21.139 1.00 16.69 47 ALA A N 1
ATOM 990 C CA . ALA B 2 44 ? 13.333 -14.408 -20.653 1.00 16.15 47 ALA A CA 1
ATOM 991 C C . ALA B 2 44 ? 13.887 -14.930 -19.361 1.00 15.87 47 ALA A C 1
ATOM 992 O O . ALA B 2 44 ? 15.094 -14.941 -19.153 1.00 16.41 47 ALA A O 1
ATOM 994 N N . LEU B 2 45 ? 13.005 -15.382 -18.481 1.00 16.08 48 LEU A N 1
ATOM 995 C CA . LEU B 2 45 ? 13.455 -16.036 -17.245 1.00 15.79 48 LEU A CA 1
ATOM 996 C C . LEU B 2 45 ? 14.276 -17.281 -17.552 1.00 16.50 48 LEU A C 1
ATOM 997 O O . LEU B 2 45 ? 15.340 -17.491 -16.952 1.00 17.55 48 LEU A O 1
ATOM 1002 N N . SER B 2 46 ? 13.819 -18.099 -18.496 1.00 16.70 49 SER A N 1
ATOM 1003 C CA . SER B 2 46 ? 14.538 -19.323 -18.818 1.00 17.46 49 SER A CA 1
ATOM 1004 C C . SER B 2 46 ? 15.892 -18.938 -19.317 1.00 18.86 49 SER A C 1
ATOM 1005 O O . SER B 2 46 ? 16.903 -19.493 -18.920 1.00 19.94 49 SER A O 1
ATOM 1008 N N . ARG B 2 47 ? 15.916 -17.939 -20.177 1.00 20.03 50 ARG A N 1
ATOM 1009 C CA . ARG B 2 47 ? 17.161 -17.526 -20.797 1.00 20.80 50 ARG A CA 1
ATOM 1010 C C . ARG B 2 47 ? 18.104 -16.916 -19.813 1.00 20.69 50 ARG A C 1
ATOM 1011 O O . ARG B 2 47 ? 19.333 -17.027 -19.972 1.00 21.94 50 ARG A O 1
ATOM 1019 N N . LEU B 2 48 ? 17.552 -16.210 -18.839 1.00 20.25 51 LEU A N 1
ATOM 1020 C CA . LEU B 2 48 ? 18.399 -15.483 -17.910 1.00 20.55 51 LEU A CA 1
ATOM 1021 C C . LEU B 2 48 ? 18.860 -16.336 -16.738 1.00 19.65 51 LEU A C 1
ATOM 1022 O O . LEU B 2 48 ? 19.776 -15.935 -16.005 1.00 18.67 51 LEU A O 1
ATOM 1027 N N . HIS B 2 49 ? 18.269 -17.516 -16.556 1.00 19.32 52 HIS A N 1
ATOM 1028 C CA . HIS B 2 49 ? 18.580 -18.276 -15.326 1.00 19.74 52 HIS A CA 1
ATOM 1029 C C . HIS B 2 49 ? 19.889 -19.044 -15.387 1.00 20.44 52 HIS A C 1
ATOM 1030 O O . HIS B 2 49 ? 20.314 -19.596 -14.372 1.00 19.52 52 HIS A O 1
ATOM 1037 N N . SER B 2 50 ? 20.529 -19.019 -16.557 1.00 20.20 53 SER A N 1
ATOM 1038 C CA . SER B 2 50 ? 21.564 -19.942 -16.905 1.00 21.54 53 SER A CA 1
ATOM 1039 C C . SER B 2 50 ? 22.453 -19.325 -17.997 1.00 23.21 53 SER A C 1
ATOM 1040 O O . SER B 2 50 ? 21.970 -18.614 -18.902 1.00 21.35 53 SER A O 1
ATOM 1043 N N . GLU B 2 51 ? 23.746 -19.625 -17.896 1.00 23.78 54 GLU A N 1
ATOM 1044 C CA . GLU B 2 51 ? 24.745 -19.207 -18.866 1.00 24.53 54 GLU A CA 1
ATOM 1045 C C . GLU B 2 51 ? 24.602 -19.777 -20.271 1.00 26.02 54 GLU A C 1
ATOM 1046 O O . GLU B 2 51 ? 25.149 -19.213 -21.238 1.00 27.10 54 GLU A O 1
ATOM 1052 N N . SER B 2 52 ? 23.884 -20.883 -20.414 1.00 28.35 55 SER A N 1
ATOM 1053 C CA . SER B 2 52 ? 23.705 -21.470 -21.757 1.00 29.50 55 SER A CA 1
ATOM 1054 C C . SER B 2 52 ? 22.721 -20.635 -22.592 1.00 29.19 55 SER A C 1
ATOM 1055 O O . SER B 2 52 ? 22.578 -20.842 -23.763 1.00 29.10 55 SER A O 1
ATOM 1058 N N . ARG B 2 53 ? 22.023 -19.711 -21.948 1.00 31.81 56 ARG A N 1
ATOM 1059 C CA . ARG B 2 53 ? 21.292 -18.637 -22.609 1.00 32.57 56 ARG A CA 1
ATOM 1060 C C . ARG B 2 53 ? 20.207 -19.061 -23.600 1.00 29.35 56 ARG A C 1
ATOM 1061 O O . ARG B 2 53 ? 20.035 -18.452 -24.660 1.00 27.37 56 ARG A O 1
ATOM 1069 N N . THR B 2 54 ? 19.437 -20.061 -23.194 1.00 25.81 57 THR A N 1
ATOM 1070 C CA . THR B 2 54 ? 18.310 -20.524 -23.968 1.00 23.84 57 THR A CA 1
ATOM 1071 C C . THR B 2 54 ? 16.942 -20.288 -23.278 1.00 22.16 57 THR A C 1
ATOM 1072 O O . THR B 2 54 ? 16.800 -20.287 -22.068 1.00 21.25 57 THR A O 1
ATOM 1076 N N . SER B 2 55 ? 15.921 -20.143 -24.101 1.00 21.66 58 SER A N 1
ATOM 1077 C CA . SER B 2 55 ? 14.591 -19.849 -23.650 1.00 20.12 58 SER A CA 1
ATOM 1078 C C . SER B 2 55 ? 13.767 -21.106 -23.599 1.00 20.11 58 SER A C 1
ATOM 1079 O O . SER B 2 55 ? 12.577 -21.026 -23.375 1.00 20.38 58 SER A O 1
ATOM 1082 N N . ASN B 2 56 ? 14.355 -22.277 -23.823 1.00 21.72 59 ASN A N 1
ATOM 1083 C CA . ASN B 2 56 ? 13.523 -23.490 -23.956 1.00 23.42 59 ASN A CA 1
ATOM 1084 C C . ASN B 2 56 ? 12.932 -24.052 -22.671 1.00 23.98 59 ASN A C 1
ATOM 1085 O O . ASN B 2 56 ? 12.166 -25.046 -22.758 1.00 22.31 59 ASN A O 1
ATOM 1090 N N . GLU B 2 57 ? 13.249 -23.441 -21.512 1.00 22.93 60 GLU A N 1
ATOM 1091 C CA . GLU B 2 57 ? 12.578 -23.828 -20.276 1.00 24.90 60 GLU A CA 1
ATOM 1092 C C . GLU B 2 57 ? 11.309 -23.055 -20.063 1.00 23.63 60 GLU A C 1
ATOM 1093 O O . GLU B 2 57 ? 10.710 -23.177 -19.006 1.00 25.40 60 GLU A O 1
ATOM 1099 N N . HIS B 2 58 ? 10.894 -22.250 -21.029 1.00 21.12 61 HIS A N 1
ATOM 1100 C CA . HIS B 2 58 ? 9.808 -21.335 -20.801 1.00 19.64 61 HIS A CA 1
ATOM 1101 C C . HIS B 2 58 ? 8.579 -22.027 -20.272 1.00 19.40 61 HIS A C 1
ATOM 1102 O O . HIS B 2 58 ? 7.887 -21.460 -19.443 1.00 19.01 61 HIS A O 1
ATOM 1109 N N . LEU B 2 59 ? 8.311 -23.260 -20.707 1.00 20.66 62 LEU A N 1
ATOM 1110 C CA . LEU B 2 59 ? 7.090 -23.975 -20.228 1.00 21.67 62 LEU A CA 1
ATOM 1111 C C . LEU B 2 59 ? 7.169 -24.296 -18.742 1.00 20.32 62 LEU A C 1
ATOM 1112 O O . LEU B 2 59 ? 6.194 -24.128 -18.021 1.00 22.58 62 LEU A O 1
ATOM 1117 N N . TYR B 2 60 ? 8.358 -24.696 -18.299 1.00 18.17 63 TYR A N 1
ATOM 1118 C CA . TYR B 2 60 ? 8.634 -25.048 -16.936 1.00 17.06 63 TYR A CA 1
ATOM 1119 C C . TYR B 2 60 ? 8.391 -23.863 -16.041 1.00 17.07 63 TYR A C 1
ATOM 1120 O O . TYR B 2 60 ? 7.750 -24.007 -15.008 1.00 17.22 63 TYR A O 1
ATOM 1129 N N . TYR B 2 61 ? 8.938 -22.702 -16.418 1.00 17.26 64 TYR A N 1
ATOM 1130 C CA . TYR B 2 61 ? 8.748 -21.455 -15.649 1.00 17.14 64 TYR A CA 1
ATOM 1131 C C . TYR B 2 61 ? 7.280 -21.096 -15.591 1.00 17.24 64 TYR A C 1
ATOM 1132 O O . TYR B 2 61 ? 6.752 -20.747 -14.553 1.00 16.47 64 TYR A O 1
ATOM 1141 N N . ARG B 2 62 ? 6.585 -21.284 -16.683 1.00 17.71 65 ARG A N 1
ATOM 1142 C CA . ARG B 2 62 ? 5.160 -21.056 -16.619 1.00 18.95 65 ARG A CA 1
ATOM 1143 C C . ARG B 2 62 ? 4.466 -22.020 -15.639 1.00 19.11 65 ARG A C 1
ATOM 1144 O O . ARG B 2 62 ? 3.568 -21.612 -14.896 1.00 18.46 65 ARG A O 1
ATOM 1152 N N . LEU B 2 63 ? 4.901 -23.279 -15.626 1.00 18.94 66 LEU A N 1
ATOM 1153 C CA . LEU B 2 63 ? 4.285 -24.285 -14.753 1.00 19.13 66 LEU A CA 1
ATOM 1154 C C . LEU B 2 63 ? 4.533 -24.091 -13.234 1.00 18.10 66 LEU A C 1
ATOM 1155 O O . LEU B 2 63 ? 3.953 -24.803 -12.423 1.00 17.80 66 LEU A O 1
ATOM 1160 N N . LEU B 2 64 ? 5.390 -23.132 -12.870 1.00 18.26 67 LEU A N 1
ATOM 1161 C CA . LEU B 2 64 ? 5.598 -22.697 -11.457 1.00 18.24 67 LEU A CA 1
ATOM 1162 C C . LEU B 2 64 ? 4.450 -21.906 -10.869 1.00 17.29 67 LEU A C 1
ATOM 1163 O O . LEU B 2 64 ? 4.343 -21.749 -9.669 1.00 16.14 67 LEU A O 1
ATOM 1168 N N . ILE B 2 65 ? 3.620 -21.353 -11.739 1.00 18.33 68 ILE A N 1
ATOM 1169 C CA . ILE B 2 65 ? 2.592 -20.397 -11.331 1.00 18.18 68 ILE A CA 1
ATOM 1170 C C . ILE B 2 65 ? 1.559 -20.975 -10.383 1.00 17.30 68 ILE A C 1
ATOM 1171 O O . ILE B 2 65 ? 1.329 -20.365 -9.389 1.00 18.98 68 ILE A O 1
ATOM 1176 N N . PRO B 2 66 ? 0.954 -22.143 -10.673 1.00 16.93 69 PRO A N 1
ATOM 1177 C CA . PRO B 2 66 ? 0.030 -22.657 -9.646 1.00 16.64 69 PRO A CA 1
ATOM 1178 C C . PRO B 2 66 ? 0.614 -22.700 -8.240 1.00 15.98 69 PRO A C 1
ATOM 1179 O O . PRO B 2 66 ? -0.016 -22.214 -7.313 1.00 15.21 69 PRO A O 1
ATOM 1183 N N . ASP B 2 67 ? 1.842 -23.173 -8.096 1.00 16.85 70 ASP A N 1
ATOM 1184 C CA . ASP B 2 67 ? 2.470 -23.269 -6.768 1.00 17.35 70 ASP A CA 1
ATOM 1185 C C . ASP B 2 67 ? 2.785 -21.924 -6.145 1.00 17.65 70 ASP A C 1
ATOM 1186 O O . ASP B 2 67 ? 2.666 -21.754 -4.919 1.00 17.88 70 ASP A O 1
ATOM 1191 N N . ALA B 2 68 ? 3.170 -20.961 -6.966 1.00 17.52 71 ALA A N 1
ATOM 1192 C CA . ALA B 2 68 ? 3.445 -19.632 -6.445 1.00 17.79 71 ALA A CA 1
ATOM 1193 C C . ALA B 2 68 ? 2.145 -18.969 -5.977 1.00 18.80 71 ALA A C 1
ATOM 1194 O O . ALA B 2 68 ? 2.126 -18.301 -4.943 1.00 18.81 71 ALA A O 1
ATOM 1196 N N . VAL B 2 69 ? 1.073 -19.187 -6.724 1.00 19.91 72 VAL A N 1
ATOM 1197 C CA . VAL B 2 69 ? -0.264 -18.747 -6.329 1.00 22.82 72 VAL A CA 1
ATOM 1198 C C . VAL B 2 69 ? -0.690 -19.279 -4.950 1.00 25.14 72 VAL A C 1
ATOM 1199 O O . VAL B 2 69 ? -1.180 -18.508 -4.089 1.00 27.57 72 VAL A O 1
ATOM 1203 N N . ASP B 2 70 ? -0.496 -20.572 -4.730 1.00 25.73 73 ASP A N 1
ATOM 1204 C CA . ASP B 2 70 ? -0.850 -21.169 -3.442 1.00 28.17 73 ASP A CA 1
ATOM 1205 C C . ASP B 2 70 ? -0.153 -20.423 -2.324 1.00 26.78 73 ASP A C 1
ATOM 1206 O O . ASP B 2 70 ? -0.752 -20.102 -1.313 1.00 24.96 73 ASP A O 1
ATOM 1211 N N . LYS B 2 71 ? 1.109 -20.123 -2.547 1.00 26.90 74 LYS A N 1
ATOM 1212 C CA . LYS B 2 71 ? 1.919 -19.456 -1.536 1.00 28.34 74 LYS A CA 1
ATOM 1213 C C . LYS B 2 71 ? 1.578 -17.959 -1.393 1.00 23.69 74 LYS A C 1
ATOM 1214 O O . LYS B 2 71 ? 1.534 -17.461 -0.300 1.00 22.66 74 LYS A O 1
ATOM 1220 N N . TYR B 2 72 ? 1.321 -17.251 -2.487 1.00 21.07 75 TYR A N 1
ATOM 1221 C CA . TYR B 2 72 ? 1.426 -15.771 -2.452 1.00 19.84 75 TYR A CA 1
ATOM 1222 C C . TYR B 2 72 ? 0.228 -14.968 -2.933 1.00 19.62 75 TYR A C 1
ATOM 1223 O O . TYR B 2 72 ? 0.087 -13.800 -2.598 1.00 18.94 75 TYR A O 1
ATOM 1232 N N . PHE B 2 73 ? -0.616 -15.535 -3.767 1.00 20.23 76 PHE A N 1
ATOM 1233 C CA . PHE B 2 73 ? -1.617 -14.694 -4.440 1.00 21.25 76 PHE A CA 1
ATOM 1234 C C . PHE B 2 73 ? -2.515 -13.944 -3.454 1.00 21.48 76 PHE A C 1
ATOM 1235 O O . PHE B 2 73 ? -2.890 -12.780 -3.692 1.00 20.57 76 PHE A O 1
ATOM 1243 N N . ASP B 2 74 ? -2.840 -14.614 -2.340 1.00 22.72 77 ASP A N 1
ATOM 1244 C CA . ASP B 2 74 ? -3.724 -14.037 -1.303 1.00 23.76 77 ASP A CA 1
ATOM 1245 C C . ASP B 2 74 ? -3.124 -12.758 -0.746 1.00 22.89 77 ASP A C 1
ATOM 1246 O O . ASP B 2 74 ? -3.827 -11.964 -0.143 1.00 25.48 77 ASP A O 1
ATOM 1251 N N . ILE B 2 75 ? -1.822 -12.567 -0.921 1.00 21.10 78 ILE A N 1
ATOM 1252 C CA . ILE B 2 75 ? -1.138 -11.423 -0.331 1.00 20.67 78 ILE A CA 1
ATOM 1253 C C . ILE B 2 75 ? -0.441 -10.483 -1.344 1.00 20.31 78 ILE A C 1
ATOM 1254 O O . ILE B 2 75 ? 0.235 -9.559 -0.918 1.00 18.96 78 ILE A O 1
ATOM 1259 N N . GLU B 2 76 ? -0.630 -10.708 -2.664 1.00 19.82 79 GLU A N 1
ATOM 1260 C CA . GLU B 2 76 ? 0.018 -9.895 -3.707 1.00 18.78 79 GLU A CA 1
ATOM 1261 C C . GLU B 2 76 ? -0.737 -8.589 -3.933 1.00 18.69 79 GLU A C 1
ATOM 1262 O O . GLU B 2 76 ? -1.871 -8.605 -4.384 1.00 19.00 79 GLU A O 1
ATOM 1268 N N . PRO B 2 77 ? -0.101 -7.453 -3.617 1.00 18.83 80 PRO A N 1
ATOM 1269 C CA . PRO B 2 77 ? -0.738 -6.147 -3.733 1.00 17.74 80 PRO A CA 1
ATOM 1270 C C . PRO B 2 77 ? -1.400 -5.931 -5.053 1.00 18.14 80 PRO A C 1
ATOM 1271 O O . PRO B 2 77 ? -2.465 -5.294 -5.090 1.00 19.88 80 PRO A O 1
ATOM 1275 N N . GLU B 2 78 ? -0.793 -6.414 -6.145 1.00 17.41 81 GLU A N 1
ATOM 1276 C CA . GLU B 2 78 ? -1.428 -6.236 -7.473 1.00 16.48 81 GLU A CA 1
ATOM 1277 C C . GLU B 2 78 ? -2.742 -7.038 -7.621 1.00 15.68 81 GLU A C 1
ATOM 1278 O O . GLU B 2 78 ? -3.725 -6.558 -8.207 1.00 15.51 81 GLU A O 1
ATOM 1284 N N . ALA B 2 79 ? -2.745 -8.266 -7.131 1.00 14.72 82 ALA A N 1
ATOM 1285 C CA . ALA B 2 79 ? -3.921 -9.099 -7.203 1.00 15.30 82 ALA A CA 1
ATOM 1286 C C . ALA B 2 79 ? -5.033 -8.519 -6.336 1.00 15.93 82 ALA A C 1
ATOM 1287 O O . ALA B 2 79 ? -6.224 -8.458 -6.714 1.00 15.79 82 ALA A O 1
ATOM 1289 N N . ILE B 2 80 ? -4.630 -8.086 -5.158 1.00 16.26 83 ILE A N 1
ATOM 1290 C CA . ILE B 2 80 ? -5.546 -7.451 -4.263 1.00 17.10 83 ILE A CA 1
ATOM 1291 C C . ILE B 2 80 ? -6.046 -6.136 -4.895 1.00 17.77 83 ILE A C 1
ATOM 1292 O O . ILE B 2 80 ? -7.249 -5.899 -4.992 1.00 18.34 83 ILE A O 1
ATOM 1297 N N . GLY B 2 81 ? -5.115 -5.298 -5.328 1.00 17.66 84 GLY A N 1
ATOM 1298 C CA . GLY B 2 81 ? -5.455 -4.058 -6.005 1.00 17.68 84 GLY A CA 1
ATOM 1299 C C . GLY B 2 81 ? -6.482 -4.205 -7.114 1.00 18.20 84 GLY A C 1
ATOM 1300 O O . GLY B 2 81 ? -7.364 -3.394 -7.242 1.00 19.60 84 GLY A O 1
ATOM 1301 N N . LEU B 2 82 ? -6.360 -5.236 -7.932 1.00 19.52 85 LEU A N 1
ATOM 1302 C CA . LEU B 2 82 ? -7.210 -5.407 -9.118 1.00 19.79 85 LEU A CA 1
ATOM 1303 C C . LEU B 2 82 ? -8.410 -6.273 -8.832 1.00 20.84 85 LEU A C 1
ATOM 1304 O O . LEU B 2 82 ? -9.252 -6.495 -9.701 1.00 20.45 85 LEU A O 1
ATOM 1309 N N . GLY B 2 83 ? -8.466 -6.779 -7.603 1.00 21.43 86 GLY A N 1
ATOM 1310 C CA . GLY B 2 83 ? -9.517 -7.643 -7.180 1.00 20.59 86 GLY A CA 1
ATOM 1311 C C . GLY B 2 83 ? -9.643 -8.860 -8.038 1.00 20.31 86 GLY A C 1
ATOM 1312 O O . GLY B 2 83 ? -10.735 -9.215 -8.394 1.00 22.90 86 GLY A O 1
ATOM 1313 N N . LEU B 2 84 ? -8.539 -9.502 -8.373 1.00 19.95 87 LEU A N 1
ATOM 1314 C CA . LEU B 2 84 ? -8.589 -10.707 -9.205 1.00 19.51 87 LEU A CA 1
ATOM 1315 C C . LEU B 2 84 ? -9.030 -11.940 -8.474 1.00 19.32 87 LEU A C 1
ATOM 1316 O O . LEU B 2 84 ? -8.605 -12.194 -7.363 1.00 17.92 87 LEU A O 1
ATOM 1321 N N . ASN B 2 85 ? -9.835 -12.745 -9.154 1.00 21.87 88 ASN A N 1
ATOM 1322 C CA . ASN B 2 85 ? -10.244 -14.067 -8.659 1.00 23.17 88 ASN A CA 1
ATOM 1323 C C . ASN B 2 85 ? -9.104 -15.055 -8.830 1.00 22.71 88 ASN A C 1
ATOM 1324 O O . ASN B 2 85 ? -8.649 -15.237 -9.948 1.00 21.58 88 ASN A O 1
ATOM 1329 N N . LYS B 2 86 ? -8.690 -15.706 -7.733 1.00 23.81 89 LYS A N 1
ATOM 1330 C CA . LYS B 2 86 ? -7.612 -16.717 -7.737 1.00 26.85 89 LYS A CA 1
ATOM 1331 C C . LYS B 2 86 ? -7.793 -17.815 -8.788 1.00 28.39 89 LYS A C 1
ATOM 1332 O O . LYS B 2 86 ? -6.916 -18.009 -9.621 1.00 26.71 89 LYS A O 1
ATOM 1338 N N . GLN B 2 87 ? -8.919 -18.517 -8.741 1.00 31.56 90 GLN A N 1
ATOM 1339 C CA . GLN B 2 87 ? -9.175 -19.617 -9.663 1.00 34.28 90 GLN A CA 1
ATOM 1340 C C . GLN B 2 87 ? -9.238 -19.144 -11.109 1.00 32.41 90 GLN A C 1
ATOM 1341 O O . GLN B 2 87 ? -8.672 -19.789 -11.998 1.00 30.95 90 GLN A O 1
ATOM 1347 N N . GLU B 2 88 ? -9.878 -18.007 -11.357 1.00 31.25 91 GLU A N 1
ATOM 1348 C CA . GLU B 2 88 ? -9.850 -17.433 -12.710 1.00 32.82 91 GLU A CA 1
ATOM 1349 C C . GLU B 2 88 ? -8.457 -17.196 -13.224 1.00 30.48 91 GLU A C 1
ATOM 1350 O O . GLU B 2 88 ? -8.149 -17.531 -14.372 1.00 29.80 91 GLU A O 1
ATOM 1356 N N . TYR B 2 89 ? -7.647 -16.582 -12.361 1.00 26.63 92 TYR A N 1
ATOM 1357 C CA . TYR B 2 89 ? -6.304 -16.188 -12.694 1.00 23.81 92 TYR A CA 1
ATOM 1358 C C . TYR B 2 89 ? -5.410 -17.388 -12.932 1.00 24.07 92 TYR A C 1
ATOM 1359 O O . TYR B 2 89 ? -4.699 -17.406 -13.948 1.00 23.53 92 TYR A O 1
ATOM 1368 N N . VAL B 2 90 ? -5.417 -18.378 -12.025 1.00 25.55 93 VAL A N 1
ATOM 1369 C CA . VAL B 2 90 ? -4.549 -19.595 -12.214 1.00 27.11 93 VAL A CA 1
ATOM 1370 C C . VAL B 2 90 ? -4.832 -20.357 -13.503 1.00 26.18 93 VAL A C 1
ATOM 1371 O O . VAL B 2 90 ? -3.904 -20.893 -14.108 1.00 26.25 93 VAL A O 1
ATOM 1375 N N . SER B 2 91 ? -6.102 -20.436 -13.881 1.00 25.35 94 SER A N 1
ATOM 1376 C CA . SER B 2 91 ? -6.509 -21.211 -15.056 1.00 27.70 94 SER A CA 1
ATOM 1377 C C . SER B 2 91 ? -6.010 -20.562 -16.369 1.00 28.15 94 SER A C 1
ATOM 1378 O O . SER B 2 91 ? -5.450 -21.227 -17.228 1.00 31.37 94 SER A O 1
ATOM 1381 N N . LYS B 2 92 ? -6.168 -19.254 -16.481 1.00 28.66 95 LYS A N 1
ATOM 1382 C CA . LYS B 2 92 ? -5.624 -18.484 -17.594 1.00 28.90 95 LYS A CA 1
ATOM 1383 C C . LYS B 2 92 ? -4.078 -18.480 -17.608 1.00 27.26 95 LYS A C 1
ATOM 1384 O O . LYS B 2 92 ? -3.449 -18.715 -18.615 1.00 27.37 95 LYS A O 1
ATOM 1390 N N . ALA B 2 93 ? -3.464 -18.239 -16.471 1.00 25.51 96 ALA A N 1
ATOM 1391 C CA . ALA B 2 93 ? -2.027 -18.050 -16.435 1.00 26.33 96 ALA A CA 1
ATOM 1392 C C . ALA B 2 93 ? -1.213 -19.225 -16.911 1.00 25.17 96 ALA A C 1
ATOM 1393 O O . ALA B 2 93 ? -0.069 -19.044 -17.309 1.00 23.59 96 ALA A O 1
ATOM 1395 N N . ILE B 2 94 ? -1.763 -20.432 -16.821 1.00 26.68 97 ILE A N 1
ATOM 1396 C CA . ILE B 2 94 ? -1.017 -21.625 -17.283 1.00 27.46 97 ILE A CA 1
ATOM 1397 C C . ILE B 2 94 ? -1.128 -21.914 -18.785 1.00 26.57 97 ILE A C 1
ATOM 1398 O O . ILE B 2 94 ? -0.389 -22.734 -19.279 1.00 26.55 97 ILE A O 1
ATOM 1403 N N . LEU B 2 95 ? -2.027 -21.238 -19.508 1.00 27.23 98 LEU A N 1
ATOM 1404 C CA . LEU B 2 95 ? -2.236 -21.505 -20.943 1.00 25.87 98 LEU A CA 1
ATOM 1405 C C . LEU B 2 95 ? -1.051 -21.045 -21.756 1.00 23.87 98 LEU A C 1
ATOM 1406 O O . LEU B 2 95 ? -0.484 -20.005 -21.469 1.00 24.08 98 LEU A O 1
ATOM 1411 N N . ASP B 2 96 ? -0.686 -21.787 -22.788 1.00 22.90 99 ASP A N 1
ATOM 1412 C CA . ASP B 2 96 ? 0.322 -21.278 -23.724 1.00 23.29 99 ASP A CA 1
ATOM 1413 C C . ASP B 2 96 ? -0.091 -19.917 -24.288 1.00 20.37 99 ASP A C 1
ATOM 1414 O O . ASP B 2 96 ? -1.270 -19.660 -24.568 1.00 20.13 99 ASP A O 1
ATOM 1419 N N . GLY B 2 97 ? 0.889 -19.042 -24.403 1.00 18.79 100 GLY A N 1
ATOM 1420 C CA . GLY B 2 97 ? 0.691 -17.711 -24.991 1.00 18.63 100 GLY A CA 1
ATOM 1421 C C . GLY B 2 97 ? -0.054 -16.673 -24.149 1.00 18.26 100 GLY A C 1
ATOM 1422 O O . GLY B 2 97 ? -0.397 -15.605 -24.628 1.00 18.00 100 GLY A O 1
ATOM 1423 N N . GLU B 2 98 ? -0.330 -16.963 -22.897 1.00 18.26 101 GLU A N 1
ATOM 1424 C CA . GLU B 2 98 ? -1.025 -15.985 -22.080 1.00 18.83 101 GLU A CA 1
ATOM 1425 C C . GLU B 2 98 ? 0.009 -14.935 -21.550 1.00 18.81 101 GLU A C 1
ATOM 1426 O O . GLU B 2 98 ? 1.031 -15.273 -20.977 1.00 18.91 101 GLU A O 1
ATOM 1432 N N . TRP B 2 99 ? -0.224 -13.655 -21.748 1.00 18.67 102 TRP A N 1
ATOM 1433 C CA . TRP B 2 99 ? 0.771 -12.670 -21.314 1.00 18.71 102 TRP A CA 1
ATOM 1434 C C . TRP B 2 99 ? 0.971 -12.611 -19.809 1.00 18.16 102 TRP A C 1
ATOM 1435 O O . TRP B 2 99 ? 0.083 -12.985 -19.044 1.00 17.94 102 TRP A O 1
ATOM 1446 N N . ALA B 2 100 ? 2.147 -12.138 -19.413 1.00 16.35 103 ALA A N 1
ATOM 1447 C CA . ALA B 2 100 ? 2.458 -11.959 -18.030 1.00 16.81 103 ALA A CA 1
ATOM 1448 C C . ALA B 2 100 ? 3.402 -10.792 -17.819 1.00 17.21 103 ALA A C 1
ATOM 1449 O O . ALA B 2 100 ? 3.844 -10.149 -18.774 1.00 18.05 103 ALA A O 1
ATOM 1451 N N . GLY B 2 101 ? 3.663 -10.484 -16.556 1.00 16.78 104 GLY A N 1
ATOM 1452 C CA . GLY B 2 101 ? 4.520 -9.373 -16.217 1.00 16.82 104 GLY A CA 1
ATOM 1453 C C . GLY B 2 101 ? 4.653 -9.093 -14.739 1.00 16.84 104 GLY A C 1
ATOM 1454 O O . GLY B 2 101 ? 5.267 -9.846 -14.004 1.00 17.93 104 GLY A O 1
ATOM 1455 N N . SER B 2 102 ? 4.074 -7.995 -14.304 1.00 16.78 105 SER A N 1
ATOM 1456 C CA . SER B 2 102 ? 4.367 -7.444 -12.995 1.00 16.12 105 SER A CA 1
ATOM 1457 C C . SER B 2 102 ? 3.935 -8.395 -11.863 1.00 15.49 105 SER A C 1
ATOM 1458 O O . SER B 2 102 ? 4.624 -8.518 -10.876 1.00 16.58 105 SER A O 1
ATOM 1461 N N . LEU B 2 103 ? 2.797 -9.062 -12.005 1.00 14.24 106 LEU A N 1
ATOM 1462 C CA . LEU B 2 103 ? 2.270 -9.917 -10.943 1.00 13.07 106 LEU A CA 1
ATOM 1463 C C . LEU B 2 103 ? 3.113 -11.176 -10.839 1.00 13.31 106 LEU A C 1
ATOM 1464 O O . LEU B 2 103 ? 3.546 -11.557 -9.782 1.00 13.40 106 LEU A O 1
ATOM 1469 N N . GLU B 2 104 ? 3.359 -11.817 -11.954 1.00 13.59 107 GLU A N 1
ATOM 1470 C CA . GLU B 2 104 ? 4.209 -12.978 -11.941 1.00 14.41 107 GLU A CA 1
ATOM 1471 C C . GLU B 2 104 ? 5.698 -12.671 -11.577 1.00 14.98 107 GLU A C 1
ATOM 1472 O O . GLU B 2 104 ? 6.395 -13.523 -11.044 1.00 15.11 107 GLU A O 1
ATOM 1478 N N . ALA B 2 105 ? 6.185 -11.474 -11.859 1.00 15.32 108 ALA A N 1
ATOM 1479 C CA . ALA B 2 105 ? 7.521 -11.070 -11.380 1.00 15.79 108 ALA A CA 1
ATOM 1480 C C . ALA B 2 105 ? 7.526 -11.011 -9.859 1.00 16.28 108 ALA A C 1
ATOM 1481 O O . ALA B 2 105 ? 8.490 -11.426 -9.216 1.00 16.13 108 ALA A O 1
ATOM 1483 N N . SER B 2 106 ? 6.458 -10.439 -9.297 1.00 17.05 109 SER A N 1
ATOM 1484 C CA . SER B 2 106 ? 6.318 -10.306 -7.853 1.00 17.39 109 SER A CA 1
ATOM 1485 C C . SER B 2 106 ? 6.248 -11.701 -7.206 1.00 17.38 109 SER A C 1
ATOM 1486 O O . SER B 2 106 ? 7.005 -12.002 -6.294 1.00 17.42 109 SER A O 1
ATOM 1489 N N . MET B 2 107 ? 5.378 -12.575 -7.697 1.00 16.66 110 MET A N 1
ATOM 1490 C CA . MET B 2 107 ? 5.308 -13.945 -7.135 1.00 16.03 110 MET A CA 1
ATOM 1491 C C . MET B 2 107 ? 6.602 -14.769 -7.250 1.00 16.96 110 MET A C 1
ATOM 1492 O O . MET B 2 107 ? 7.063 -15.401 -6.266 1.00 17.22 110 MET A O 1
ATOM 1497 N N . LEU B 2 108 ? 7.199 -14.750 -8.449 1.00 16.58 111 LEU A N 1
ATOM 1498 C CA . LEU B 2 108 ? 8.335 -15.628 -8.759 1.00 16.40 111 LEU A CA 1
ATOM 1499 C C . LEU B 2 108 ? 9.665 -15.153 -8.191 1.00 16.60 111 LEU A C 1
ATOM 1500 O O . LEU B 2 108 ? 10.490 -15.991 -7.816 1.00 14.57 111 LEU A O 1
ATOM 1505 N N . SER B 2 109 ? 9.875 -13.823 -8.175 1.00 17.33 112 SER A N 1
ATOM 1506 C CA . SER B 2 109 ? 10.985 -13.249 -7.446 1.00 18.00 112 SER A CA 1
ATOM 1507 C C . SER B 2 109 ? 11.045 -13.935 -6.095 1.00 18.35 112 SER A C 1
ATOM 1508 O O . SER B 2 109 ? 12.055 -14.505 -5.735 1.00 22.15 112 SER A O 1
ATOM 1511 N N . LYS B 2 110 ? 9.949 -13.921 -5.361 1.00 18.80 113 LYS A N 1
ATOM 1512 C CA . LYS B 2 110 ? 9.892 -14.568 -4.037 1.00 18.59 113 LYS A CA 1
ATOM 1513 C C . LYS B 2 110 ? 10.053 -16.081 -4.130 1.00 18.34 113 LYS A C 1
ATOM 1514 O O . LYS B 2 110 ? 10.904 -16.638 -3.472 1.00 17.08 113 LYS A O 1
ATOM 1520 N N . PHE B 2 111 ? 9.247 -16.723 -4.981 1.00 18.34 114 PHE A N 1
ATOM 1521 C CA . PHE B 2 111 ? 9.215 -18.190 -5.060 1.00 17.96 114 PHE A CA 1
ATOM 1522 C C . PHE B 2 111 ? 10.573 -18.848 -5.303 1.00 18.16 114 PHE A C 1
ATOM 1523 O O . PHE B 2 111 ? 10.868 -19.894 -4.741 1.00 18.78 114 PHE A O 1
ATOM 1531 N N . LEU B 2 112 ? 11.380 -18.228 -6.160 1.00 18.63 115 LEU A N 1
ATOM 1532 C CA . LEU B 2 112 ? 12.710 -18.722 -6.569 1.00 18.08 115 LEU A CA 1
ATOM 1533 C C . LEU B 2 112 ? 13.843 -18.041 -5.838 1.00 18.10 115 LEU A C 1
ATOM 1534 O O . LEU B 2 112 ? 14.993 -18.389 -6.052 1.00 16.72 115 LEU A O 1
ATOM 1539 N N . ASP B 2 113 ? 13.525 -17.009 -5.053 1.00 19.45 116 ASP A N 1
ATOM 1540 C CA . ASP B 2 113 ? 14.527 -16.236 -4.343 1.00 20.27 116 ASP A CA 1
ATOM 1541 C C . ASP B 2 113 ? 15.437 -15.604 -5.400 1.00 20.58 116 ASP A C 1
ATOM 1542 O O . ASP B 2 113 ? 16.643 -15.847 -5.427 1.00 21.24 116 ASP A O 1
ATOM 1547 N N . ILE B 2 114 ? 14.846 -14.825 -6.306 1.00 19.99 117 ILE A N 1
ATOM 1548 C CA . ILE B 2 114 ? 15.636 -14.037 -7.266 1.00 20.07 117 ILE A CA 1
ATOM 1549 C C . ILE B 2 114 ? 15.092 -12.633 -7.307 1.00 19.95 117 ILE A C 1
ATOM 1550 O O . ILE B 2 114 ? 14.042 -12.347 -6.715 1.00 18.94 117 ILE A O 1
ATOM 1555 N N . THR B 2 115 ? 15.826 -11.772 -8.026 1.00 20.52 118 THR A N 1
ATOM 1556 C CA . THR B 2 115 ? 15.430 -10.392 -8.255 1.00 18.52 118 THR A CA 1
ATOM 1557 C C . THR B 2 115 ? 15.171 -10.211 -9.733 1.00 17.91 118 THR A C 1
ATOM 1558 O O . THR B 2 115 ? 15.978 -10.577 -10.560 1.00 17.31 118 THR A O 1
ATOM 1562 N N . ILE B 2 116 ? 13.992 -9.696 -10.045 1.00 18.30 119 ILE A N 1
ATOM 1563 C CA . ILE B 2 116 ? 13.556 -9.446 -11.425 1.00 18.36 119 ILE A CA 1
ATOM 1564 C C . ILE B 2 116 ? 13.294 -7.960 -11.612 1.00 18.01 119 ILE A C 1
ATOM 1565 O O . ILE B 2 116 ? 12.519 -7.399 -10.875 1.00 18.66 119 ILE A O 1
ATOM 1570 N N . ILE B 2 117 ? 13.890 -7.359 -12.632 1.00 16.73 120 ILE A N 1
ATOM 1571 C CA . ILE B 2 117 ? 13.689 -5.963 -12.908 1.00 16.58 120 ILE A CA 1
ATOM 1572 C C . ILE B 2 117 ? 13.126 -5.829 -14.312 1.00 16.66 120 ILE A C 1
ATOM 1573 O O . ILE B 2 117 ? 13.676 -6.377 -15.292 1.00 16.63 120 ILE A O 1
ATOM 1578 N N . ILE B 2 118 ? 12.003 -5.130 -14.386 1.00 16.15 121 ILE A N 1
ATOM 1579 C CA . ILE B 2 118 ? 11.391 -4.766 -15.640 1.00 16.83 121 ILE A CA 1
ATOM 1580 C C . ILE B 2 118 ? 11.735 -3.281 -15.905 1.00 18.11 121 ILE A C 1
ATOM 1581 O O . ILE B 2 118 ? 11.362 -2.358 -15.151 1.00 17.10 121 ILE A O 1
ATOM 1586 N N . TRP B 2 119 ? 12.505 -3.083 -16.963 1.00 18.57 122 TRP 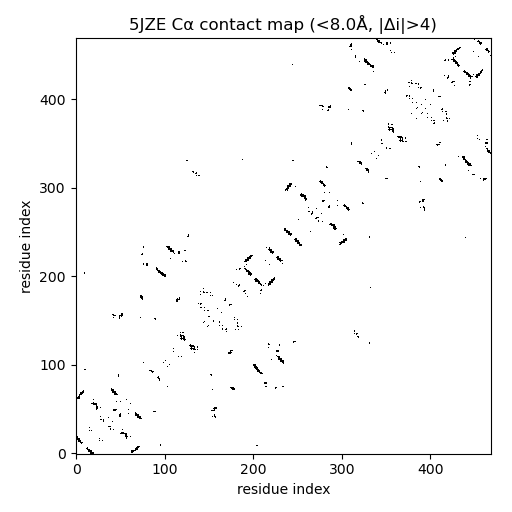A N 1
ATOM 1587 C CA . TRP B 2 119 ? 12.950 -1.764 -17.350 1.00 18.76 122 TRP A CA 1
ATOM 1588 C C . TRP B 2 119 ? 12.037 -1.300 -18.452 1.00 19.50 122 TRP A C 1
ATOM 1589 O O . TRP B 2 119 ? 11.760 -2.033 -19.400 1.00 18.79 122 TRP A O 1
ATOM 1600 N N . ILE B 2 120 ? 11.545 -0.084 -18.303 1.00 20.05 123 ILE A N 1
ATOM 1601 C CA . ILE B 2 120 ? 10.495 0.414 -19.143 1.00 20.10 123 ILE A CA 1
ATOM 1602 C C . ILE B 2 120 ? 11.133 1.361 -20.118 1.00 21.25 123 ILE A C 1
ATOM 1603 O O . ILE B 2 120 ? 11.859 2.245 -19.718 1.00 21.03 123 ILE A O 1
ATOM 1608 N N . VAL B 2 121 ? 10.819 1.182 -21.398 1.00 25.08 124 VAL A N 1
ATOM 1609 C CA . VAL B 2 121 ? 11.469 1.912 -22.476 1.00 26.74 124 VAL A CA 1
ATOM 1610 C C . VAL B 2 121 ? 10.430 2.713 -23.264 1.00 28.69 124 VAL A C 1
ATOM 1611 O O . VAL B 2 121 ? 9.352 2.201 -23.575 1.00 31.19 124 VAL A O 1
ATOM 1615 N N . ASP B 2 122 ? 10.725 3.986 -23.544 1.00 29.37 125 ASP A N 1
ATOM 1616 C CA . ASP B 2 122 ? 9.750 4.843 -24.251 1.00 28.38 125 ASP A CA 1
ATOM 1617 C C . ASP B 2 122 ? 9.806 4.504 -25.738 1.00 29.13 125 ASP A C 1
ATOM 1618 O O . ASP B 2 122 ? 10.537 3.588 -26.132 1.00 26.75 125 ASP A O 1
ATOM 1623 N N . ASP B 2 123 ? 9.060 5.251 -26.555 1.00 31.38 126 ASP A N 1
ATOM 1624 C CA . ASP B 2 123 ? 8.996 5.013 -28.012 1.00 33.21 126 ASP A CA 1
ATOM 1625 C C . ASP B 2 123 ? 10.365 4.999 -28.685 1.00 30.63 126 ASP A C 1
ATOM 1626 O O . ASP B 2 123 ? 10.566 4.287 -29.639 1.00 31.72 126 ASP A O 1
ATOM 1631 N N . SER B 2 124 ? 11.294 5.796 -28.178 1.00 30.41 127 SER A N 1
ATOM 1632 C CA . SER B 2 124 ? 12.615 5.961 -28.773 1.00 29.79 127 SER A CA 1
ATOM 1633 C C . SER B 2 124 ? 13.656 4.991 -28.233 1.00 28.60 127 SER A C 1
ATOM 1634 O O . SER B 2 124 ? 14.831 5.104 -28.565 1.00 28.28 127 SER A O 1
ATOM 1637 N N . GLY B 2 125 ? 13.267 4.053 -27.390 1.00 28.36 128 GLY A N 1
ATOM 1638 C CA . GLY B 2 125 ? 14.256 3.098 -26.881 1.00 29.62 128 GLY A CA 1
ATOM 1639 C C . GLY B 2 125 ? 15.087 3.595 -25.696 1.00 28.09 128 GLY A C 1
ATOM 1640 O O . GLY B 2 125 ? 16.125 3.027 -25.355 1.00 35.01 128 GLY A O 1
ATOM 1641 N N . THR B 2 126 ? 14.630 4.654 -25.052 1.00 25.91 129 THR A N 1
ATOM 1642 C CA . THR B 2 126 ? 15.281 5.162 -23.864 1.00 22.92 129 THR A CA 1
ATOM 1643 C C . THR B 2 126 ? 14.569 4.643 -22.638 1.00 20.77 129 THR A C 1
ATOM 1644 O O . THR B 2 126 ? 13.348 4.714 -22.527 1.00 20.35 129 THR A O 1
ATOM 1648 N N . ILE B 2 127 ? 15.337 4.083 -21.726 1.00 19.89 130 ILE A N 1
ATOM 1649 C CA . ILE B 2 127 ? 14.801 3.604 -20.470 1.00 19.13 130 ILE A CA 1
ATOM 1650 C C . ILE B 2 127 ? 14.333 4.829 -19.733 1.00 18.09 130 ILE A C 1
ATOM 1651 O O . ILE B 2 127 ? 15.096 5.798 -19.582 1.00 16.37 130 ILE A O 1
ATOM 1656 N N . ILE B 2 128 ? 13.065 4.794 -19.325 1.00 17.12 131 ILE A N 1
ATOM 1657 C CA . ILE B 2 128 ? 12.449 5.899 -18.579 1.00 17.28 131 ILE A CA 1
ATOM 1658 C C . ILE B 2 128 ? 12.043 5.580 -17.134 1.00 17.79 131 ILE A C 1
ATOM 1659 O O . ILE B 2 128 ? 11.731 6.501 -16.371 1.00 17.12 131 ILE A O 1
ATOM 1664 N N . SER B 2 129 ? 12.032 4.294 -16.775 1.00 18.44 132 SER A N 1
ATOM 1665 C CA . SER B 2 129 ? 11.790 3.875 -15.395 1.00 19.16 132 SER A CA 1
ATOM 1666 C C . SER B 2 129 ? 12.031 2.392 -15.283 1.00 19.45 132 SER A C 1
ATOM 1667 O O . SER B 2 129 ? 12.223 1.717 -16.292 1.00 19.49 132 SER A O 1
ATOM 1670 N N . ALA B 2 130 ? 11.993 1.892 -14.053 1.00 17.84 133 ALA A N 1
ATOM 1671 C CA . ALA B 2 130 ? 12.116 0.495 -13.846 1.00 17.30 133 ALA A CA 1
ATOM 1672 C C . ALA B 2 130 ? 11.370 0.059 -12.598 1.00 18.05 133 ALA A C 1
ATOM 1673 O O . ALA B 2 130 ? 11.240 0.810 -11.648 1.00 17.87 133 ALA A O 1
ATOM 1675 N N . ASN B 2 131 ? 10.869 -1.173 -12.621 1.00 18.63 134 ASN A N 1
ATOM 1676 C CA . ASN B 2 131 ? 10.330 -1.820 -11.452 1.00 18.05 134 ASN A CA 1
ATOM 1677 C C . ASN B 2 131 ? 11.196 -2.987 -11.044 1.00 18.16 134 ASN A C 1
ATOM 1678 O O . ASN B 2 131 ? 11.399 -3.893 -11.820 1.00 19.33 134 ASN A O 1
ATOM 1683 N N . ARG B 2 132 ? 11.636 -3.002 -9.804 1.00 18.09 135 ARG A N 1
ATOM 1684 C CA . ARG B 2 132 ? 12.477 -4.056 -9.309 1.00 19.02 135 ARG A CA 1
ATOM 1685 C C . ARG B 2 132 ? 11.666 -4.868 -8.338 1.00 19.16 135 ARG A C 1
ATOM 1686 O O . ARG B 2 132 ? 11.062 -4.302 -7.431 1.00 20.45 135 ARG A O 1
ATOM 1694 N N . TYR B 2 133 ? 11.635 -6.182 -8.544 1.00 18.41 136 TYR A N 1
ATOM 1695 C CA . TYR B 2 133 ? 10.950 -7.077 -7.655 1.00 19.00 136 TYR A CA 1
ATOM 1696 C C . TYR B 2 133 ? 12.015 -7.852 -6.949 1.00 19.43 136 TYR A C 1
ATOM 1697 O O . TYR B 2 133 ? 12.533 -8.791 -7.485 1.00 19.48 136 TYR A O 1
ATOM 1706 N N . GLY B 2 134 ? 12.352 -7.442 -5.739 1.00 21.39 137 GLY A N 1
ATOM 1707 C CA . GLY B 2 134 ? 13.389 -8.133 -4.970 1.00 23.26 137 GLY A CA 1
ATOM 1708 C C . GLY B 2 134 ? 14.446 -7.183 -4.439 1.00 25.51 137 GLY A C 1
ATOM 1709 O O . GLY B 2 134 ? 14.412 -5.943 -4.682 1.00 26.51 137 GLY A O 1
ATOM 1710 N N . GLU B 2 135 ? 15.396 -7.765 -3.720 1.00 26.23 138 GLU A N 1
ATOM 1711 C CA . GLU B 2 135 ? 16.347 -6.983 -2.967 1.00 29.02 138 GLU A CA 1
ATOM 1712 C C . GLU B 2 135 ? 17.754 -6.998 -3.592 1.00 28.25 138 GLU A C 1
ATOM 1713 O O . GLU B 2 135 ? 18.652 -6.263 -3.134 1.00 28.50 138 GLU A O 1
ATOM 1719 N N . GLY B 2 136 ? 17.932 -7.762 -4.674 1.00 26.29 139 GLY A N 1
ATOM 1720 C CA . GLY B 2 136 ? 19.227 -7.862 -5.332 1.00 25.41 139 GLY A CA 1
ATOM 1721 C C . GLY B 2 136 ? 19.587 -6.638 -6.160 1.00 25.29 139 GLY A C 1
ATOM 1722 O O . GLY B 2 136 ? 18.725 -5.820 -6.472 1.00 26.49 139 GLY A O 1
ATOM 1723 N N A ARG B 2 137 ? 20.872 -6.510 -6.499 0.50 25.07 140 ARG A N 1
ATOM 1724 N N B ARG B 2 137 ? 20.864 -6.528 -6.510 0.50 25.16 140 ARG A N 1
ATOM 1725 C CA A ARG B 2 137 ? 21.356 -5.440 -7.381 0.50 24.54 140 ARG A CA 1
ATOM 1726 C CA B ARG B 2 137 ? 21.340 -5.492 -7.420 0.50 24.71 140 ARG A CA 1
ATOM 1727 C C A ARG B 2 137 ? 21.116 -5.852 -8.848 0.50 24.32 140 ARG A C 1
ATOM 1728 C C B ARG B 2 137 ? 21.060 -5.872 -8.873 0.50 24.37 140 ARG A C 1
ATOM 1729 O O A ARG B 2 137 ? 21.048 -7.052 -9.161 0.50 23.63 140 ARG A O 1
ATOM 1730 O O B ARG B 2 137 ? 20.915 -7.061 -9.201 0.50 23.64 140 ARG A O 1
ATOM 1745 N N . PRO B 2 138 ? 21.0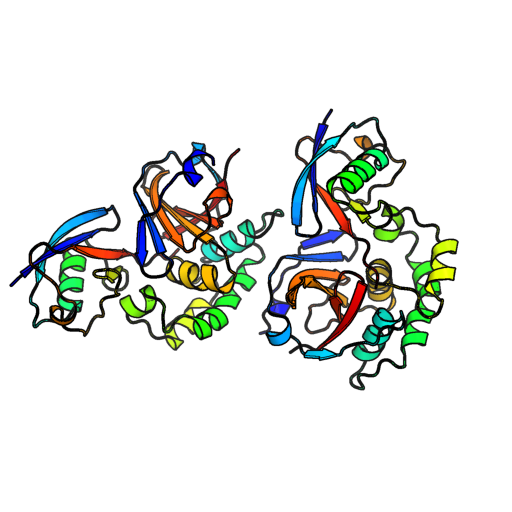01 -4.863 -9.758 1.00 23.28 141 PRO A N 1
ATOM 1746 C CA . PRO B 2 138 ? 20.800 -5.127 -11.196 1.00 23.15 141 PRO A CA 1
ATOM 1747 C C . PRO B 2 138 ? 21.859 -6.059 -11.832 1.00 22.82 141 PRO A C 1
ATOM 1748 O O . PRO B 2 138 ? 21.524 -6.871 -12.688 1.00 22.79 141 PRO A O 1
ATOM 1752 N N . SER B 2 139 ? 23.100 -5.986 -11.374 1.00 22.55 142 SER A N 1
ATOM 1753 C CA . SER B 2 139 ? 24.156 -6.827 -11.954 1.00 24.26 142 SER A CA 1
ATOM 1754 C C . SER B 2 139 ? 23.941 -8.311 -11.658 1.00 25.35 142 SER A C 1
ATOM 1755 O O . SER B 2 139 ? 24.487 -9.163 -12.385 1.00 25.63 142 SER A O 1
ATOM 1758 N N . GLN B 2 140 ? 23.152 -8.593 -10.615 1.00 24.45 143 GLN A N 1
ATOM 1759 C CA . GLN B 2 140 ? 22.761 -9.940 -10.249 1.00 24.76 143 GLN A CA 1
ATOM 1760 C C . GLN B 2 140 ? 21.300 -10.244 -10.653 1.00 22.69 143 GLN A C 1
ATOM 1761 O O . GLN B 2 140 ? 20.801 -11.337 -10.439 1.00 22.21 143 GLN A O 1
ATOM 1767 N N . ALA B 2 141 ? 20.578 -9.287 -11.214 1.00 20.70 144 ALA A N 1
ATOM 1768 C CA . ALA B 2 141 ? 19.138 -9.478 -11.380 1.00 18.56 144 ALA A CA 1
ATOM 1769 C C . ALA B 2 141 ? 18.755 -10.147 -12.713 1.00 17.37 144 ALA A C 1
ATOM 1770 O O . ALA B 2 141 ? 19.546 -10.258 -13.620 1.00 16.59 144 ALA A O 1
ATOM 1772 N N . TYR B 2 142 ? 17.516 -10.583 -12.832 1.00 17.20 145 TYR A N 1
ATOM 1773 C CA . TYR B 2 142 ? 17.002 -10.999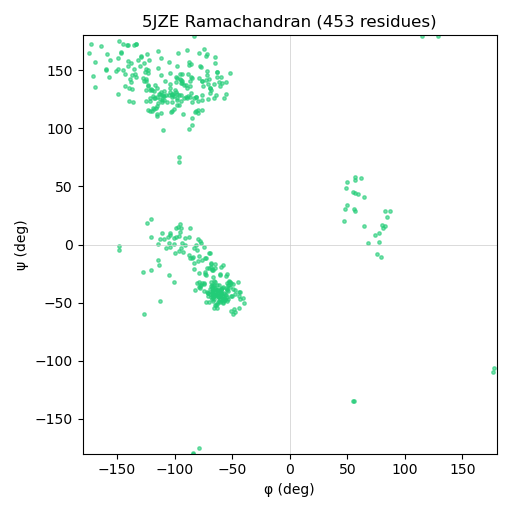 -14.131 1.00 16.97 145 TYR A CA 1
ATOM 1774 C C . TYR B 2 142 ? 16.464 -9.748 -14.782 1.00 16.27 145 TYR A C 1
ATOM 1775 O O . TYR B 2 142 ? 15.395 -9.343 -14.463 1.00 15.20 145 TYR A O 1
ATOM 1784 N N . ASN B 2 143 ? 17.220 -9.126 -15.684 1.00 16.92 146 ASN A N 1
ATOM 1785 C CA . ASN B 2 143 ? 16.784 -7.863 -16.338 1.00 17.27 146 ASN A CA 1
ATOM 1786 C C . ASN B 2 143 ? 15.990 -8.055 -17.632 1.00 16.96 146 ASN A C 1
ATOM 1787 O O . ASN B 2 143 ? 16.451 -8.753 -18.517 1.00 17.30 146 ASN A O 1
ATOM 1792 N N . LEU B 2 144 ? 14.806 -7.449 -17.714 1.00 16.39 147 LEU A N 1
ATOM 1793 C CA . LEU B 2 144 ? 13.907 -7.591 -18.881 1.00 16.99 147 LEU A CA 1
ATOM 1794 C C . LEU B 2 144 ? 13.626 -6.202 -19.436 1.00 18.16 147 LEU A C 1
ATOM 1795 O O . LEU B 2 144 ? 13.650 -5.227 -18.685 1.00 18.11 147 LEU A O 1
ATOM 1800 N N . CYS B 2 145 ? 13.434 -6.109 -20.749 1.00 18.87 148 CYS A N 1
ATOM 1801 C CA . CYS B 2 145 ? 13.090 -4.853 -21.366 1.00 20.51 148 CYS A CA 1
ATOM 1802 C C . CYS B 2 145 ? 11.625 -4.889 -21.713 1.00 19.70 148 CYS A C 1
ATOM 1803 O O . CYS B 2 145 ? 11.179 -5.824 -22.372 1.00 20.54 148 CYS A O 1
ATOM 1806 N N . MET B 2 146 ? 10.872 -3.880 -21.306 1.00 18.84 149 MET A N 1
ATOM 1807 C CA . MET B 2 146 ? 9.457 -3.831 -21.685 1.00 19.03 149 MET A CA 1
ATOM 1808 C C . MET B 2 146 ? 9.196 -2.840 -22.817 1.00 18.21 149 MET A C 1
ATOM 1809 O O . MET B 2 146 ? 9.419 -1.612 -22.697 1.00 17.27 149 MET A O 1
ATOM 1814 N N . VAL B 2 147 ? 8.624 -3.392 -23.873 1.00 17.99 150 VAL A N 1
ATOM 1815 C CA . VAL B 2 147 ? 8.520 -2.700 -25.144 1.00 18.75 150 VAL A CA 1
ATOM 1816 C C . VAL B 2 147 ? 7.065 -2.502 -25.531 1.00 18.86 150 VAL A C 1
ATOM 1817 O O . VAL B 2 147 ? 6.287 -3.438 -25.568 1.00 16.40 150 VAL A O 1
ATOM 1821 N N . GLY B 2 148 ? 6.710 -1.250 -25.808 1.00 20.92 151 GLY A N 1
ATOM 1822 C CA . GLY B 2 148 ? 5.354 -0.904 -26.299 1.00 21.23 151 GLY A CA 1
ATOM 1823 C C . GLY B 2 148 ? 4.240 -1.386 -25.388 1.00 21.10 151 GLY A C 1
ATOM 1824 O O . GLY B 2 148 ? 3.148 -1.694 -25.843 1.00 19.86 151 GLY A O 1
ATOM 1825 N N . ASN B 2 149 ? 4.555 -1.449 -24.092 1.00 22.62 152 ASN A N 1
ATOM 1826 C CA . ASN B 2 149 ? 3.652 -1.949 -23.039 1.00 22.36 152 ASN A CA 1
ATOM 1827 C C . ASN B 2 149 ? 2.985 -3.271 -23.378 1.00 20.53 152 ASN A C 1
ATOM 1828 O O . ASN B 2 149 ? 1.875 -3.502 -22.944 1.00 22.19 152 ASN A O 1
ATOM 1833 N N . ALA B 2 150 ? 3.651 -4.120 -24.162 1.00 19.96 153 ALA A N 1
ATOM 1834 C CA . ALA B 2 150 ? 3.050 -5.343 -24.710 1.00 19.53 153 ALA A CA 1
ATOM 1835 C C . ALA B 2 150 ? 4.001 -6.520 -24.919 1.00 19.17 153 ALA A C 1
ATOM 1836 O O . ALA B 2 150 ? 3.540 -7.592 -25.332 1.00 20.94 153 ALA A O 1
ATOM 1838 N N . HIS B 2 151 ? 5.292 -6.353 -24.619 1.00 17.17 154 HIS A N 1
ATOM 1839 C CA . HIS B 2 151 ? 6.302 -7.365 -24.922 1.00 15.85 154 HIS A CA 1
ATOM 1840 C C . HIS B 2 151 ? 7.558 -7.166 -24.052 1.00 16.72 154 HIS A C 1
ATOM 1841 O O . HIS B 2 151 ? 7.849 -6.035 -23.611 1.00 17.28 154 HIS A O 1
ATOM 1848 N N . PHE B 2 152 ? 8.272 -8.253 -23.756 1.00 16.62 155 PHE A N 1
ATOM 1849 C CA . PHE B 2 152 ? 9.568 -8.158 -23.081 1.00 17.51 155 PHE A CA 1
ATOM 1850 C C . PHE B 2 152 ? 10.649 -8.855 -23.878 1.00 18.22 155 PHE A C 1
ATOM 1851 O O . PHE B 2 152 ? 10.437 -9.957 -24.428 1.00 17.56 155 PHE A O 1
ATOM 1859 N N . ASP B 2 153 ? 11.827 -8.237 -23.852 1.00 18.74 156 ASP A N 1
ATOM 1860 C CA . ASP B 2 153 ? 13.049 -8.859 -24.292 1.00 19.41 156 ASP A CA 1
ATOM 1861 C C . ASP B 2 153 ? 13.941 -9.020 -23.103 1.00 19.39 156 ASP A C 1
ATOM 1862 O O . ASP B 2 153 ? 13.715 -8.390 -22.056 1.00 20.06 156 ASP A O 1
ATOM 1867 N N . SER B 2 154 ? 14.991 -9.820 -23.290 1.00 19.22 157 SER A N 1
ATOM 1868 C CA . SER B 2 154 ? 15.931 -10.146 -22.228 1.00 18.98 157 SER A CA 1
ATOM 1869 C C . SER B 2 154 ? 17.052 -9.174 -22.361 1.00 20.56 157 SER A C 1
ATOM 1870 O O . SER B 2 154 ? 17.473 -8.896 -23.478 1.00 21.60 157 SER A O 1
ATOM 1873 N N . LEU B 2 155 ? 17.537 -8.671 -21.232 1.00 21.80 158 LEU A N 1
ATOM 1874 C CA . LEU B 2 155 ? 18.744 -7.858 -21.193 1.00 23.41 158 LEU A CA 1
ATOM 1875 C C . LEU B 2 155 ? 19.934 -8.591 -20.545 1.00 24.62 158 LEU A C 1
ATOM 1876 O O . LEU B 2 155 ? 19.841 -9.046 -19.414 1.00 21.41 158 LEU A O 1
ATOM 1881 N N . TYR B 2 156 ? 21.064 -8.616 -21.245 1.00 29.37 159 TYR A N 1
ATOM 1882 C CA . TYR B 2 156 ? 22.351 -8.991 -20.650 1.00 32.79 159 TYR A CA 1
ATOM 1883 C C . TYR B 2 156 ? 23.138 -7.745 -20.281 1.00 34.92 159 TYR A C 1
ATOM 1884 O O . TYR B 2 156 ? 23.426 -6.894 -21.116 1.00 37.60 159 TYR A O 1
ATOM 1893 N N . ILE B 2 157 ? 23.520 -7.652 -19.026 1.00 39.78 160 ILE A N 1
ATOM 1894 C CA . ILE B 2 157 ? 24.218 -6.471 -18.547 1.00 45.97 160 ILE A CA 1
ATOM 1895 C C . ILE B 2 157 ? 25.629 -6.424 -19.172 1.00 45.03 160 ILE A C 1
ATOM 1896 O O . ILE B 2 157 ? 26.321 -7.436 -19.245 1.00 48.34 160 ILE A O 1
ATOM 1901 N N . ARG B 2 158 ? 26.019 -5.255 -19.655 1.00 45.28 161 ARG A N 1
ATOM 1902 C CA . ARG B 2 158 ? 27.197 -5.102 -20.518 1.00 48.62 161 ARG A CA 1
ATOM 1903 C C . ARG B 2 158 ? 28.483 -4.906 -19.724 1.00 55.37 161 ARG A C 1
ATOM 1904 O O . ARG B 2 158 ? 28.454 -4.419 -18.594 1.00 53.01 161 ARG A O 1
ATOM 1912 N N . VAL B 2 159 ? 29.615 -5.276 -20.323 1.00 64.68 162 VAL A N 1
ATOM 1913 C CA . VAL B 2 159 ? 30.930 -5.199 -19.639 1.00 65.98 162 VAL A CA 1
ATOM 1914 C C . VAL B 2 159 ? 32.045 -4.714 -20.573 1.00 65.38 162 VAL A C 1
ATOM 1915 O O . VAL B 2 159 ? 32.540 -3.592 -20.442 1.00 64.52 162 VAL A O 1
ATOM 1919 N N . PRO C 1 1 ? 48.655 -16.141 -25.556 1.00 62.98 79 PRO D N 1
ATOM 1920 C CA . PRO C 1 1 ? 47.944 -15.873 -24.293 1.00 60.39 79 PRO D CA 1
ATOM 1921 C C . PRO C 1 1 ? 46.472 -15.569 -24.527 1.00 52.87 79 PRO D C 1
ATOM 1922 O O . PRO C 1 1 ? 46.081 -14.429 -24.809 1.00 48.57 79 PRO D O 1
ATOM 1926 N N . LEU C 1 2 ? 45.677 -16.615 -24.388 1.00 44.58 80 LEU D N 1
ATOM 1927 C CA . LEU C 1 2 ? 44.255 -16.580 -24.634 1.00 38.36 80 LEU D CA 1
ATOM 1928 C C . LEU C 1 2 ? 43.428 -16.567 -23.344 1.00 33.92 80 LEU D C 1
ATOM 1929 O O . LEU C 1 2 ? 43.712 -17.280 -22.402 1.00 32.69 80 LEU D O 1
ATOM 1934 N N . SER C 1 3 ? 42.388 -15.748 -23.313 1.00 30.91 81 SER D N 1
ATOM 1935 C CA . SER C 1 3 ? 41.479 -15.656 -22.169 1.00 26.45 81 SER D CA 1
ATOM 1936 C C . SER C 1 3 ? 40.205 -16.415 -22.474 1.00 23.20 81 SER D C 1
ATOM 1937 O O . SER C 1 3 ? 39.623 -16.204 -23.520 1.00 20.94 81 SER D O 1
ATOM 1940 N N . ILE C 1 4 ? 39.779 -17.297 -21.568 1.00 21.40 82 ILE D N 1
ATOM 1941 C CA . ILE C 1 4 ? 38.629 -18.170 -21.810 1.00 21.95 82 ILE D CA 1
ATOM 1942 C C . ILE C 1 4 ? 37.832 -18.310 -20.531 1.00 21.42 82 ILE D C 1
ATOM 1943 O O . ILE C 1 4 ? 38.275 -17.852 -19.498 1.00 21.69 82 ILE D O 1
ATOM 1948 N N . LEU C 1 5 ? 36.660 -18.930 -20.621 1.00 20.70 83 LEU D N 1
ATOM 1949 C CA . LEU C 1 5 ? 35.848 -19.241 -19.442 1.00 20.60 83 LEU D CA 1
ATOM 1950 C C . LEU C 1 5 ? 35.734 -20.729 -19.136 1.00 19.81 83 LEU D C 1
ATOM 1951 O O . LEU C 1 5 ? 35.687 -21.584 -20.025 1.00 17.43 83 LEU D O 1
ATOM 1956 N N . VAL C 1 6 ? 35.672 -21.026 -17.844 1.00 19.83 84 VAL D N 1
ATOM 1957 C CA . VAL C 1 6 ? 35.455 -22.380 -17.407 1.00 17.87 84 VAL D CA 1
ATOM 1958 C C . VAL C 1 6 ? 34.196 -22.347 -16.574 1.00 18.54 84 VAL D C 1
ATOM 1959 O O . VAL C 1 6 ? 34.135 -21.725 -15.505 1.00 19.06 84 VAL D O 1
ATOM 1963 N N . ARG C 1 7 ? 33.170 -23.016 -17.067 1.00 19.04 85 ARG D N 1
ATOM 1964 C CA . ARG C 1 7 ? 31.915 -23.049 -16.352 1.00 19.15 85 ARG D CA 1
ATOM 1965 C C . ARG C 1 7 ? 32.014 -24.094 -15.291 1.00 19.14 85 ARG D C 1
ATOM 1966 O O . ARG C 1 7 ? 32.344 -25.240 -15.608 1.00 20.17 85 ARG D O 1
ATOM 1974 N N . ASN C 1 8 ? 31.719 -23.706 -14.042 1.00 18.30 86 ASN D N 1
ATOM 1975 C CA . ASN C 1 8 ? 31.827 -24.610 -12.910 1.00 17.70 86 ASN D CA 1
ATOM 1976 C C . ASN C 1 8 ? 30.572 -25.477 -12.753 1.00 18.05 86 ASN D C 1
ATOM 1977 O O . ASN C 1 8 ? 29.630 -25.382 -13.519 1.00 16.94 86 ASN D O 1
ATOM 1982 N N . GLU C 1 9 ? 30.596 -26.327 -11.737 1.00 18.84 87 GLU D N 1
ATOM 1983 C CA . GLU C 1 9 ? 29.546 -27.283 -11.471 1.00 19.18 87 GLU D CA 1
ATOM 1984 C C . GLU C 1 9 ? 28.251 -26.642 -11.038 1.00 19.92 87 GLU D C 1
ATOM 1985 O O . GLU C 1 9 ? 27.193 -27.329 -11.071 1.00 19.54 87 GLU D O 1
ATOM 1991 N N . ARG C 1 10 ? 28.319 -25.385 -10.574 1.00 18.79 88 ARG D N 1
ATOM 1992 C CA . ARG C 1 10 ? 27.100 -24.658 -10.241 1.00 19.93 88 ARG D CA 1
ATOM 1993 C C . ARG C 1 10 ? 26.589 -23.862 -11.442 1.00 20.20 88 ARG D C 1
ATOM 1994 O O . ARG C 1 10 ? 25.522 -23.230 -11.397 1.00 20.08 88 ARG D O 1
ATOM 2002 N N . GLY C 1 11 ? 27.329 -23.966 -12.540 1.00 20.25 89 GLY D N 1
ATOM 2003 C CA . GLY C 1 11 ? 26.978 -23.336 -13.800 1.00 20.38 89 GLY D CA 1
ATOM 2004 C C . GLY C 1 11 ? 27.433 -21.896 -13.898 1.00 20.89 89 GLY D C 1
ATOM 2005 O O . GLY C 1 11 ? 26.865 -21.158 -14.674 1.00 19.64 89 GLY D O 1
ATOM 2006 N N . HIS C 1 12 ? 28.468 -21.529 -13.126 1.00 22.05 90 HIS D N 1
ATOM 2007 C CA . HIS C 1 12 ? 29.055 -20.175 -13.136 1.00 22.76 90 HIS D CA 1
ATOM 2008 C C . HIS C 1 12 ? 30.471 -20.144 -13.718 1.00 22.27 90 HIS D C 1
ATOM 2009 O O . HIS C 1 12 ? 31.344 -20.939 -13.359 1.00 20.76 90 HIS D O 1
ATOM 2016 N N . SER C 1 13 ? 30.676 -19.212 -14.640 1.00 22.67 91 SER D N 1
ATOM 2017 C CA . SER C 1 13 ? 31.923 -19.104 -15.379 1.00 22.75 91 SER D CA 1
ATOM 2018 C C . SER C 1 13 ? 32.927 -18.262 -14.625 1.00 23.33 91 SER D C 1
ATOM 2019 O O . SER C 1 13 ? 32.570 -17.296 -13.964 1.00 25.05 91 SER D O 1
ATOM 2022 N N . ASN C 1 14 ? 34.177 -18.677 -14.675 1.00 22.84 92 ASN D N 1
ATOM 2023 C CA . ASN C 1 14 ? 35.273 -17.895 -14.170 1.00 23.45 92 ASN D CA 1
ATOM 2024 C C . ASN C 1 14 ? 36.297 -17.883 -15.273 1.00 24.21 92 ASN D C 1
ATOM 2025 O O . ASN C 1 14 ? 36.364 -18.861 -16.062 1.00 23.89 92 ASN D O 1
ATOM 2030 N N . ILE C 1 15 ? 37.111 -16.819 -15.276 1.00 23.71 93 ILE D N 1
ATOM 2031 C CA . ILE C 1 15 ? 38.064 -16.513 -16.340 1.00 23.82 93 ILE D CA 1
ATOM 2032 C C . ILE C 1 15 ? 39.431 -17.148 -16.081 1.00 22.68 93 ILE D C 1
ATOM 2033 O O . ILE C 1 15 ? 39.929 -17.127 -14.970 1.00 20.82 93 ILE D O 1
ATOM 2038 N N . TYR C 1 16 ? 40.026 -17.708 -17.127 1.00 22.43 94 TYR D N 1
ATOM 2039 C CA . TYR C 1 16 ? 41.319 -18.372 -17.043 1.00 22.65 94 TYR D CA 1
ATOM 2040 C C . TYR C 1 16 ? 42.134 -17.968 -18.247 1.00 23.20 94 TYR D C 1
ATOM 2041 O O . TYR C 1 16 ? 41.586 -17.891 -19.326 1.00 24.09 94 TYR D O 1
ATOM 2050 N N . GLU C 1 17 ? 43.432 -17.719 -18.057 1.00 25.36 95 GLU D N 1
ATOM 2051 C CA . GLU C 1 17 ? 44.362 -17.469 -19.156 1.00 27.04 95 GLU D CA 1
ATOM 2052 C C . GLU C 1 17 ? 44.997 -18.812 -19.516 1.00 25.93 95 GLU D C 1
ATOM 2053 O O . GLU C 1 17 ? 45.308 -19.633 -18.650 1.00 25.69 95 GLU D O 1
ATOM 2059 N N . VAL C 1 18 ? 45.176 -19.032 -20.808 1.00 24.90 96 VAL D N 1
ATOM 2060 C CA . VAL C 1 18 ? 45.569 -20.321 -21.333 1.00 24.89 96 VAL D CA 1
ATOM 2061 C C . VAL C 1 18 ? 46.478 -20.196 -22.538 1.00 24.30 96 VAL D C 1
ATOM 2062 O O . VAL C 1 18 ? 46.399 -19.214 -23.251 1.00 26.39 96 VAL D O 1
ATOM 2066 N N . PHE C 1 19 ? 47.372 -21.163 -22.747 1.00 23.87 97 PHE D N 1
ATOM 2067 C CA . PHE C 1 19 ? 48.327 -21.087 -23.859 1.00 23.49 97 PHE D CA 1
ATOM 2068 C C . PHE C 1 19 ? 48.063 -22.201 -24.844 1.00 22.45 97 PHE D C 1
ATOM 2069 O O . PHE C 1 19 ? 48.286 -23.347 -24.548 1.00 22.31 97 PHE D O 1
ATOM 2077 N N . LEU C 1 20 ? 47.605 -21.857 -26.028 1.00 23.86 98 LEU D N 1
ATOM 2078 C CA . LEU C 1 20 ? 47.388 -22.836 -27.084 1.00 25.23 98 LEU D CA 1
ATOM 2079 C C . LEU C 1 20 ? 48.520 -23.864 -27.299 1.00 25.94 98 LEU D C 1
ATOM 2080 O O . LEU C 1 20 ? 48.233 -24.994 -27.696 1.00 25.91 98 LEU D O 1
ATOM 2085 N N . THR C 1 21 ? 49.780 -23.483 -27.065 1.00 26.72 99 THR D N 1
ATOM 2086 C CA . THR C 1 21 ? 50.927 -24.414 -27.207 1.00 27.77 99 THR D CA 1
ATOM 2087 C C . THR C 1 21 ? 51.213 -25.244 -25.939 1.00 26.17 99 THR D C 1
ATOM 2088 O O . THR C 1 21 ? 52.261 -25.836 -25.805 1.00 26.01 99 THR D O 1
ATOM 2092 N N . GLN C 1 22 ? 50.292 -25.276 -25.000 1.00 25.66 100 GLN D N 1
ATOM 2093 C CA . GLN C 1 22 ? 50.475 -26.068 -23.797 1.00 24.97 100 GLN D CA 1
ATOM 2094 C C . GLN C 1 22 ? 49.360 -27.061 -23.623 1.00 22.54 100 GLN D C 1
ATOM 2095 O O . GLN C 1 22 ? 48.264 -26.907 -24.157 1.00 19.56 100 GLN D O 1
ATOM 2101 N N . THR C 1 23 ? 49.664 -28.081 -22.836 1.00 21.68 101 THR D N 1
ATOM 2102 C CA . THR C 1 23 ? 48.770 -29.188 -22.658 1.00 20.69 101 THR D CA 1
ATOM 2103 C C . THR C 1 23 ? 47.621 -28.809 -21.689 1.00 20.32 101 THR D C 1
ATOM 2104 O O . THR C 1 23 ? 47.763 -27.911 -20.849 1.00 19.29 101 THR D O 1
ATOM 2108 N N . VAL C 1 24 ? 46.494 -29.497 -21.878 1.00 19.45 102 VAL D N 1
ATOM 2109 C CA . VAL C 1 24 ? 45.250 -29.372 -21.131 1.00 19.62 102 VAL D CA 1
ATOM 2110 C C . VAL C 1 24 ? 45.478 -29.422 -19.639 1.00 22.58 102 VAL D C 1
ATOM 2111 O O . VAL C 1 24 ? 44.814 -28.740 -18.869 1.00 23.33 102 VAL D O 1
ATOM 2115 N N . ASP C 1 25 ? 46.473 -30.221 -19.267 1.00 25.70 103 ASP D N 1
ATOM 2116 C CA . ASP C 1 25 ? 47.022 -30.322 -17.916 1.00 26.98 103 ASP D CA 1
ATOM 2117 C C . ASP C 1 25 ? 47.193 -29.023 -17.159 1.00 24.51 103 ASP D C 1
ATOM 2118 O O . ASP C 1 25 ? 46.908 -28.959 -15.970 1.00 21.76 103 ASP D O 1
ATOM 2123 N N . THR C 1 26 ? 47.759 -28.043 -17.861 1.00 21.84 104 THR D N 1
ATOM 2124 C CA . THR C 1 26 ? 48.102 -26.763 -17.295 1.00 22.27 104 THR D CA 1
ATOM 2125 C C . THR C 1 26 ? 46.845 -26.029 -16.903 1.00 22.41 104 THR D C 1
ATOM 2126 O O . THR C 1 26 ? 46.824 -25.332 -15.891 1.00 24.44 104 THR D O 1
ATOM 2130 N N . LEU C 1 27 ? 45.786 -26.188 -17.695 1.00 21.09 105 LEU D N 1
ATOM 2131 C CA . LEU C 1 27 ? 44.528 -25.542 -17.399 1.00 19.44 105 LEU D CA 1
ATOM 2132 C C . LEU C 1 27 ? 43.917 -26.313 -16.245 1.00 20.32 105 LEU D C 1
ATOM 2133 O O . LEU C 1 27 ? 43.229 -25.758 -15.372 1.00 18.35 105 LEU D O 1
ATOM 2138 N N . LYS C 1 28 ? 44.179 -27.604 -16.231 1.00 21.40 106 LYS D N 1
ATOM 2139 C CA . LYS C 1 28 ? 43.658 -28.391 -15.174 1.00 24.66 106 LYS D CA 1
ATOM 2140 C C . LYS C 1 28 ? 44.173 -27.966 -13.845 1.00 25.79 106 LYS D C 1
ATOM 2141 O O . LYS C 1 28 ? 43.424 -27.840 -12.916 1.00 29.34 106 LYS D O 1
ATOM 2147 N N . LYS C 1 29 ? 45.451 -27.726 -13.724 1.00 28.96 107 LYS D N 1
ATOM 2148 C CA . LYS C 1 29 ? 45.939 -27.407 -12.420 1.00 29.84 107 LYS D CA 1
ATOM 2149 C C . LYS C 1 29 ? 45.621 -25.948 -12.086 1.00 27.65 107 LYS D C 1
ATOM 2150 O O . LYS C 1 29 ? 45.533 -25.593 -10.912 1.00 24.64 107 LYS D O 1
ATOM 2156 N N . LYS C 1 30 ? 45.445 -25.105 -13.098 1.00 26.89 108 LYS D N 1
ATOM 2157 C CA . LYS C 1 30 ? 44.957 -23.743 -12.827 1.00 29.19 108 LYS D CA 1
ATOM 2158 C C . LYS C 1 30 ? 43.578 -23.765 -12.148 1.00 26.70 108 LYS D C 1
ATOM 2159 O O . LYS C 1 30 ? 43.330 -23.016 -11.209 1.00 26.76 108 LYS D O 1
ATOM 2165 N N . VAL C 1 31 ? 42.707 -24.647 -12.611 1.00 26.22 109 VAL D N 1
ATOM 2166 C CA . VAL C 1 31 ? 41.341 -24.787 -12.058 1.00 26.43 109 VAL D CA 1
ATOM 2167 C C . VAL C 1 31 ? 41.363 -25.415 -10.663 1.00 25.19 109 VAL D C 1
ATOM 2168 O O . VAL C 1 31 ? 40.650 -24.975 -9.747 1.00 24.30 109 VAL D O 1
ATOM 2172 N N . SER C 1 32 ? 42.169 -26.462 -10.545 1.00 23.39 110 SER D N 1
ATOM 2173 C CA . SER C 1 32 ? 42.424 -27.141 -9.287 1.00 23.04 110 SER D CA 1
ATOM 2174 C C . SER C 1 32 ? 42.897 -26.214 -8.145 1.00 24.16 110 SER D C 1
ATOM 2175 O O . SER C 1 32 ? 42.395 -26.278 -7.027 1.00 22.91 110 SER D O 1
ATOM 2178 N N . GLN C 1 33 ? 43.864 -25.355 -8.450 1.00 27.52 111 GLN D N 1
ATOM 2179 C CA . GLN C 1 33 ? 44.388 -24.393 -7.480 1.00 28.74 111 GLN D CA 1
ATOM 2180 C C . GLN C 1 33 ? 43.411 -23.293 -7.177 1.00 26.70 111 GLN D C 1
ATOM 2181 O O . GLN C 1 33 ? 43.249 -22.948 -6.053 1.00 27.46 111 GLN D O 1
ATOM 2187 N N . ARG C 1 34 ? 42.724 -22.759 -8.153 1.00 27.97 112 ARG D N 1
ATOM 2188 C CA . ARG C 1 34 ? 41.806 -21.677 -7.857 1.00 31.36 112 ARG D CA 1
ATOM 2189 C C . ARG C 1 34 ? 40.453 -22.123 -7.365 1.00 31.27 112 ARG D C 1
ATOM 2190 O O . ARG C 1 34 ? 39.732 -21.342 -6.767 1.00 34.59 112 ARG D O 1
ATOM 2198 N N . GLU C 1 35 ? 40.064 -23.352 -7.635 1.00 29.74 113 GLU D N 1
ATOM 2199 C CA . GLU C 1 35 ? 38.729 -23.769 -7.209 1.00 28.36 113 GLU D CA 1
ATOM 2200 C C . GLU C 1 35 ? 38.792 -24.829 -6.130 1.00 28.04 113 GLU D C 1
ATOM 2201 O O . GLU C 1 35 ? 37.749 -25.310 -5.706 1.00 25.05 113 GLU D O 1
ATOM 2207 N N . GLN C 1 36 ? 40.012 -25.141 -5.671 1.00 28.29 114 GLN D N 1
ATOM 2208 C CA . GLN C 1 36 ? 40.252 -26.074 -4.563 1.00 30.45 114 GLN D CA 1
ATOM 2209 C C . GLN C 1 36 ? 39.625 -27.456 -4.826 1.00 28.32 114 GLN D C 1
ATOM 2210 O O . GLN C 1 36 ? 38.848 -27.970 -4.015 1.00 26.81 114 GLN D O 1
ATOM 2216 N N . VAL C 1 37 ? 39.999 -28.052 -5.948 1.00 26.19 115 VAL D N 1
ATOM 2217 C CA . VAL C 1 37 ? 39.573 -29.394 -6.300 1.00 25.46 115 VAL D CA 1
ATOM 2218 C C . VAL C 1 37 ? 40.760 -30.170 -6.851 1.00 25.34 115 VAL D C 1
ATOM 2219 O O . VAL C 1 37 ? 41.476 -29.660 -7.709 1.00 23.21 115 VAL D O 1
ATOM 2223 N N . HIS C 1 38 ? 40.944 -31.403 -6.388 1.00 23.85 116 HIS D N 1
ATOM 2224 C CA . HIS C 1 38 ? 41.988 -32.239 -6.952 1.00 26.02 116 HIS D CA 1
ATOM 2225 C C . HIS C 1 38 ? 41.741 -32.539 -8.432 1.00 24.61 116 HIS D C 1
ATOM 2226 O O . HIS C 1 38 ? 40.595 -32.647 -8.927 1.00 22.24 116 HIS D O 1
ATOM 2233 N N . GLU C 1 39 ? 42.853 -32.685 -9.129 1.00 23.89 117 GLU D N 1
ATOM 2234 C CA . GLU C 1 39 ? 42.804 -32.785 -10.568 1.00 23.85 117 GLU D CA 1
ATOM 2235 C C . GLU C 1 39 ? 42.083 -34.063 -10.999 1.00 21.61 117 GLU D C 1
ATOM 2236 O O . GLU C 1 39 ? 41.383 -34.057 -11.992 1.00 20.28 117 GLU D O 1
ATOM 2242 N N . ASP C 1 40 ? 42.243 -35.134 -10.235 1.00 19.54 118 ASP D N 1
ATOM 2243 C CA . ASP C 1 40 ? 41.605 -36.408 -10.576 1.00 20.13 118 ASP D CA 1
ATOM 2244 C C . ASP C 1 40 ? 40.098 -36.480 -10.187 1.00 19.22 118 ASP D C 1
ATOM 2245 O O . ASP C 1 40 ? 39.485 -37.526 -10.321 1.00 19.18 118 ASP D O 1
ATOM 2250 N N . GLN C 1 41 ? 39.538 -35.381 -9.690 1.00 19.07 119 GLN D N 1
ATOM 2251 C CA . GLN C 1 41 ? 38.110 -35.272 -9.400 1.00 19.24 119 GLN D CA 1
ATOM 2252 C C . GLN C 1 41 ? 37.328 -34.446 -10.425 1.00 18.26 119 GLN D C 1
ATOM 2253 O O . GLN C 1 41 ? 36.157 -34.121 -10.208 1.00 17.35 119 GLN D O 1
ATOM 2259 N N . PHE C 1 42 ? 37.938 -34.089 -11.540 1.00 18.00 120 PHE D N 1
ATOM 2260 C CA . PHE C 1 42 ? 37.165 -33.385 -12.534 1.00 19.34 120 PHE D CA 1
ATOM 2261 C C . PHE C 1 42 ? 37.789 -33.487 -13.904 1.00 19.44 120 PHE D C 1
ATOM 2262 O O . PHE C 1 42 ? 38.930 -33.892 -14.053 1.00 19.88 120 PHE D O 1
ATOM 2270 N N . TRP C 1 43 ? 36.995 -33.158 -14.908 1.00 18.87 121 TRP D N 1
ATOM 2271 C CA . TRP C 1 43 ? 37.474 -33.164 -16.262 1.00 18.14 121 TRP D CA 1
ATOM 2272 C C . TRP C 1 43 ? 36.782 -32.055 -17.025 1.00 17.61 121 TRP D C 1
ATOM 2273 O O . TRP C 1 43 ? 35.822 -31.474 -16.547 1.00 17.81 121 TRP D O 1
ATOM 2284 N N . LEU C 1 44 ? 37.323 -31.743 -18.190 1.00 17.02 122 LEU D N 1
ATOM 2285 C CA . LEU C 1 44 ? 36.929 -30.611 -18.977 1.00 16.50 122 LEU D CA 1
ATOM 2286 C C . LEU C 1 44 ? 36.539 -31.086 -20.372 1.00 15.78 122 LEU D C 1
ATOM 2287 O O . LEU C 1 44 ? 37.181 -31.989 -20.930 1.00 16.34 122 LEU D O 1
ATOM 2292 N N . SER C 1 45 ? 35.487 -30.480 -20.918 1.00 14.68 123 SER D N 1
ATOM 2293 C CA . SER C 1 45 ? 35.084 -30.680 -22.291 1.00 14.97 123 SER D CA 1
ATOM 2294 C C . SER C 1 45 ? 34.952 -29.352 -22.986 1.00 16.58 123 SER D C 1
ATOM 2295 O O . SER C 1 45 ? 34.739 -28.296 -22.353 1.00 17.25 123 SER D O 1
ATOM 2298 N N . PHE C 1 46 ? 35.078 -29.384 -24.302 1.00 18.00 124 PHE D N 1
ATOM 2299 C CA . PHE C 1 46 ? 34.842 -28.201 -25.106 1.00 18.50 124 PHE D CA 1
ATOM 2300 C C . PHE C 1 46 ? 34.031 -28.610 -26.312 1.00 19.88 124 PHE D C 1
ATOM 2301 O O . PHE C 1 46 ? 34.434 -29.491 -27.101 1.00 20.65 124 PHE D O 1
ATOM 2309 N N . GLU C 1 47 ? 32.877 -27.968 -26.446 1.00 20.33 125 GLU D N 1
ATOM 2310 C CA . GLU C 1 47 ? 31.925 -28.283 -27.519 1.00 21.24 125 GLU D CA 1
ATOM 2311 C C . GLU C 1 47 ? 31.574 -29.769 -27.507 1.00 22.13 125 GLU D C 1
ATOM 2312 O O . GLU C 1 47 ? 31.537 -30.432 -28.528 1.00 22.07 125 GLU D O 1
ATOM 2318 N N . GLY C 1 48 ? 31.311 -30.262 -26.303 1.00 23.25 126 GLY D N 1
ATOM 2319 C CA . GLY C 1 48 ? 31.000 -31.651 -26.089 1.00 25.16 126 GLY D CA 1
ATOM 2320 C C . GLY C 1 48 ? 32.122 -32.636 -26.405 1.00 28.04 126 GLY D C 1
ATOM 2321 O O . GLY C 1 48 ? 31.846 -33.821 -26.532 1.00 31.83 126 GLY D O 1
ATOM 2322 N N . ARG C 1 49 ? 33.371 -32.171 -26.530 1.00 26.40 127 ARG D N 1
ATOM 2323 C CA . ARG C 1 49 ? 34.497 -33.077 -26.734 1.00 26.67 127 ARG D CA 1
ATOM 2324 C C . ARG C 1 49 ? 35.342 -33.189 -25.471 1.00 25.13 127 ARG D C 1
ATOM 2325 O O . ARG C 1 49 ? 35.863 -32.208 -24.995 1.00 24.95 127 ARG D O 1
ATOM 2333 N N . PRO C 1 50 ? 35.521 -34.403 -24.952 1.00 25.13 128 PRO D N 1
ATOM 2334 C CA . PRO C 1 50 ? 36.356 -34.438 -23.768 1.00 24.70 128 PRO D CA 1
ATOM 2335 C C . PRO C 1 50 ? 37.799 -34.047 -24.082 1.00 23.13 128 PRO D C 1
ATOM 2336 O O . PRO C 1 50 ? 38.343 -34.417 -25.125 1.00 21.78 128 PRO D O 1
ATOM 2340 N N . MET C 1 51 ? 38.358 -33.246 -23.175 1.00 22.57 129 MET D N 1
ATOM 2341 C CA . MET C 1 51 ? 39.711 -32.753 -23.259 1.00 21.11 129 MET D CA 1
ATOM 2342 C C . MET C 1 51 ? 40.619 -33.674 -22.476 1.00 19.54 129 MET D C 1
ATOM 2343 O O . MET C 1 51 ? 40.244 -34.124 -21.403 1.00 19.69 129 MET D O 1
ATOM 2348 N N . GLU C 1 52 ? 41.821 -33.908 -23.001 1.00 17.79 130 GLU D N 1
ATOM 2349 C CA . GLU C 1 52 ? 42.717 -34.903 -22.465 1.00 17.84 130 GLU D CA 1
ATOM 2350 C C . GLU C 1 52 ? 44.060 -34.303 -22.078 1.00 18.77 130 GLU D C 1
ATOM 2351 O O . GLU C 1 52 ? 44.669 -33.510 -22.833 1.00 18.28 130 GLU D O 1
ATOM 2357 N N . ASP C 1 53 ? 44.522 -34.734 -20.904 1.00 19.39 131 ASP D N 1
ATOM 2358 C CA . ASP C 1 53 ? 45.646 -34.135 -20.191 1.00 20.09 131 ASP D CA 1
ATOM 2359 C C . ASP C 1 53 ? 46.899 -33.775 -21.041 1.00 19.84 131 ASP D C 1
ATOM 2360 O O . ASP C 1 53 ? 47.444 -32.671 -20.883 1.00 19.14 131 ASP D O 1
ATOM 2365 N N . LYS C 1 54 ? 47.326 -34.661 -21.939 1.00 19.47 132 LYS D N 1
ATOM 2366 C CA . LYS C 1 54 ? 48.571 -34.440 -22.736 1.00 21.48 132 LYS D CA 1
ATOM 2367 C C . LYS C 1 54 ? 48.366 -33.885 -24.168 1.00 21.38 132 LYS D C 1
ATOM 2368 O O . LYS C 1 54 ? 49.294 -33.864 -25.002 1.00 21.25 132 LYS D O 1
ATOM 2374 N N . GLU C 1 55 ? 47.152 -33.396 -24.416 1.00 20.13 133 GLU D N 1
ATOM 2375 C CA . GLU C 1 55 ? 46.673 -33.026 -25.721 1.00 19.02 133 GLU D CA 1
ATOM 2376 C C . GLU C 1 55 ? 46.878 -31.529 -25.701 1.00 18.28 133 GLU D C 1
ATOM 2377 O O . GLU C 1 55 ? 46.738 -30.925 -24.669 1.00 17.94 133 GLU D O 1
ATOM 2383 N N . LEU C 1 56 ? 47.329 -30.919 -26.780 1.00 19.69 134 LEU D N 1
ATOM 2384 C CA . LEU C 1 56 ? 47.529 -29.459 -26.764 1.00 21.33 134 LEU D CA 1
ATOM 2385 C C . LEU C 1 56 ? 46.188 -28.721 -26.863 1.00 21.89 134 LEU D C 1
ATOM 2386 O O . LEU C 1 56 ? 45.324 -29.061 -27.680 1.00 20.36 134 LEU D O 1
ATOM 2391 N N . LEU C 1 57 ? 46.047 -27.693 -26.038 1.00 22.36 135 LEU D N 1
ATOM 2392 C CA . LEU C 1 57 ? 44.848 -26.870 -25.984 1.00 22.92 135 LEU D CA 1
ATOM 2393 C C . LEU C 1 57 ? 44.459 -26.292 -27.336 1.00 22.98 135 LEU D C 1
ATOM 2394 O O . LEU C 1 57 ? 43.277 -26.191 -27.650 1.00 23.91 135 LEU D O 1
ATOM 2399 N N . GLY C 1 58 ? 45.459 -25.903 -28.124 1.00 23.93 136 GLY D N 1
ATOM 2400 C CA . GLY C 1 58 ? 45.255 -25.405 -29.501 1.00 24.11 136 GLY D CA 1
ATOM 2401 C C . GLY C 1 58 ? 44.434 -26.336 -30.379 1.00 24.06 136 GLY D C 1
ATOM 2402 O O . GLY C 1 58 ? 43.675 -25.879 -31.231 1.00 25.69 136 GLY D O 1
ATOM 2403 N N . GLU C 1 59 ? 44.538 -27.645 -30.153 1.00 23.02 137 GLU D N 1
ATOM 2404 C CA . GLU C 1 59 ? 43.858 -28.608 -31.018 1.00 22.28 137 GLU D CA 1
ATOM 2405 C C . GLU C 1 59 ? 42.334 -28.588 -30.902 1.00 20.88 137 GLU D C 1
ATOM 2406 O O . GLU C 1 59 ? 41.682 -29.131 -31.756 1.00 22.15 137 GLU D O 1
ATOM 2412 N N . TYR C 1 60 ? 41.772 -28.001 -29.851 1.00 20.09 138 TYR D N 1
ATOM 2413 C CA . TYR C 1 60 ? 40.343 -28.120 -29.582 1.00 19.38 138 TYR D CA 1
ATOM 2414 C C . TYR C 1 60 ? 39.553 -26.977 -30.187 1.00 20.21 138 TYR D C 1
ATOM 2415 O O . TYR C 1 60 ? 38.321 -26.991 -30.193 1.00 20.86 138 TYR D O 1
ATOM 2424 N N . GLY C 1 61 ? 40.254 -25.998 -30.732 1.00 20.39 139 GLY D N 1
ATOM 2425 C CA . GLY C 1 61 ? 39.598 -24.921 -31.469 1.00 21.10 139 GLY D CA 1
ATOM 2426 C C . GLY C 1 61 ? 39.158 -23.780 -30.578 1.00 21.93 139 GLY D C 1
ATOM 2427 O O . GLY C 1 61 ? 38.166 -23.090 -30.879 1.00 22.08 139 GLY D O 1
ATOM 2428 N N . LEU C 1 62 ? 39.885 -23.597 -29.474 1.00 22.38 140 LEU D N 1
ATOM 2429 C CA . LEU C 1 62 ? 39.570 -22.553 -28.510 1.00 24.27 140 LEU D CA 1
ATOM 2430 C C . LEU C 1 62 ? 39.720 -21.160 -29.161 1.00 26.09 140 LEU D C 1
ATOM 2431 O O . LEU C 1 62 ? 40.584 -20.981 -30.012 1.00 28.59 140 LEU D O 1
ATOM 2436 N N . LYS C 1 63 ? 38.840 -20.232 -28.766 1.00 26.53 141 LYS D N 1
ATOM 2437 C CA . LYS C 1 63 ? 38.727 -18.870 -29.267 1.00 28.06 141 LYS D CA 1
ATOM 2438 C C . LYS C 1 63 ? 38.549 -17.934 -28.051 1.00 28.96 141 LYS D C 1
ATOM 2439 O O . LYS C 1 63 ? 37.980 -18.338 -27.037 1.00 30.20 141 LYS D O 1
ATOM 2445 N N . PRO C 1 64 ? 38.999 -16.667 -28.146 1.00 27.55 142 PRO D N 1
ATOM 2446 C CA . PRO C 1 64 ? 38.835 -15.810 -26.969 1.00 26.68 142 PRO D CA 1
ATOM 2447 C C . PRO C 1 64 ? 37.405 -15.804 -26.461 1.00 25.22 142 PRO D C 1
ATOM 2448 O O . PRO C 1 64 ? 36.484 -15.903 -27.252 1.00 22.08 142 PRO D O 1
ATOM 2452 N N . GLN C 1 65 ? 37.276 -15.667 -25.139 1.00 25.66 143 GLN D N 1
ATOM 2453 C CA . GLN C 1 65 ? 36.019 -15.830 -24.357 1.00 26.57 143 GLN D CA 1
ATOM 2454 C C . GLN C 1 65 ? 35.148 -17.057 -24.638 1.00 22.78 143 GLN D C 1
ATOM 2455 O O . GLN C 1 65 ? 33.985 -17.067 -24.241 1.00 22.32 143 GLN D O 1
ATOM 2461 N N . CYS C 1 66 ? 35.702 -18.102 -25.233 1.00 20.39 144 CYS D N 1
ATOM 2462 C CA . CYS C 1 66 ? 34.911 -19.321 -25.436 1.00 21.12 144 CYS D CA 1
ATOM 2463 C C . CYS C 1 66 ? 34.766 -20.029 -24.114 1.00 20.13 144 CYS D C 1
ATOM 2464 O O . CYS C 1 66 ? 35.438 -19.682 -23.149 1.00 21.56 144 CYS D O 1
ATOM 2467 N N . THR C 1 67 ? 33.892 -21.024 -24.054 1.00 20.39 145 THR D N 1
ATOM 2468 C CA . THR C 1 67 ? 33.527 -21.665 -22.756 1.00 19.42 145 THR D CA 1
ATOM 2469 C C . THR C 1 67 ? 33.875 -23.130 -22.679 1.00 17.72 145 THR D C 1
ATOM 2470 O O . THR C 1 67 ? 33.356 -23.917 -23.440 1.00 17.06 145 THR D O 1
ATOM 2474 N N . VAL C 1 68 ? 34.768 -23.469 -21.759 1.00 16.50 146 VAL D N 1
ATOM 2475 C CA . VAL C 1 68 ? 35.057 -24.839 -21.393 1.00 16.34 146 VAL D CA 1
ATOM 2476 C C . VAL C 1 68 ? 34.158 -25.238 -20.217 1.00 16.75 146 VAL D C 1
ATOM 2477 O O . VAL C 1 68 ? 33.976 -24.444 -19.298 1.00 16.05 146 VAL D O 1
ATOM 2481 N N . ILE C 1 69 ? 33.590 -26.454 -20.260 1.00 17.62 147 ILE D N 1
ATOM 2482 C CA . ILE C 1 69 ? 32.761 -26.965 -19.167 1.00 18.00 147 ILE D CA 1
ATOM 2483 C C . ILE C 1 69 ? 33.575 -27.840 -18.234 1.00 18.27 147 ILE D C 1
ATOM 2484 O O . ILE C 1 69 ? 34.212 -28.776 -18.671 1.00 19.12 147 ILE D O 1
ATOM 2489 N N . LYS C 1 70 ? 33.493 -27.549 -16.940 1.00 18.75 148 LYS D N 1
ATOM 2490 C CA . LYS C 1 70 ? 34.042 -28.396 -15.881 1.00 18.27 148 LYS D CA 1
ATOM 2491 C C . LYS C 1 70 ? 33.036 -29.473 -15.497 1.00 17.41 148 LYS D C 1
ATOM 2492 O O . LYS C 1 70 ? 31.884 -29.165 -15.241 1.00 15.88 148 LYS D O 1
ATOM 2498 N N . HIS C 1 71 ? 33.480 -30.727 -15.455 1.00 17.82 149 HIS D N 1
ATOM 2499 C CA . HIS C 1 71 ? 32.615 -31.838 -15.056 1.00 18.55 149 HIS D CA 1
ATOM 2500 C C . HIS C 1 71 ? 33.207 -32.459 -13.825 1.00 19.71 149 HIS D C 1
ATOM 2501 O O . HIS C 1 71 ? 34.341 -32.982 -13.869 1.00 21.29 149 HIS D O 1
ATOM 2508 N N . LEU C 1 72 ? 32.473 -32.405 -12.726 1.00 19.75 150 LEU D N 1
ATOM 2509 C CA . LEU C 1 72 ? 32.934 -33.093 -11.545 1.00 20.85 150 LEU D CA 1
ATOM 2510 C C . LEU C 1 72 ? 32.779 -34.565 -11.764 1.00 21.22 150 LEU D C 1
ATOM 2511 O O . LEU C 1 72 ? 31.830 -35.033 -12.372 1.00 21.87 150 LEU D O 1
ATOM 2516 N N . ARG C 1 73 ? 33.713 -35.288 -11.190 1.00 21.27 151 ARG D N 1
ATOM 2517 C CA . ARG C 1 73 ? 33.660 -36.711 -11.131 1.00 19.95 151 ARG D CA 1
ATOM 2518 C C . ARG C 1 73 ? 32.839 -37.107 -9.950 1.00 18.21 151 ARG D C 1
ATOM 2519 O O . ARG C 1 73 ? 33.292 -36.998 -8.839 1.00 18.26 151 ARG D O 1
ATOM 2527 N N . LEU C 1 74 ? 31.643 -37.619 -10.177 1.00 16.95 152 LEU D N 1
ATOM 2528 C CA . LEU C 1 74 ? 30.799 -37.931 -9.054 1.00 15.93 152 LEU D CA 1
ATOM 2529 C C . LEU C 1 74 ? 30.913 -39.345 -8.516 1.00 16.11 152 LEU D C 1
ATOM 2530 O O . LEU C 1 74 ? 30.731 -40.349 -9.224 1.00 15.57 152 LEU D O 1
ATOM 2535 N N . ARG C 1 75 ? 31.174 -39.411 -7.223 1.00 16.78 153 ARG D N 1
ATOM 2536 C CA . ARG C 1 75 ? 31.388 -40.673 -6.554 1.00 17.68 153 ARG D CA 1
ATOM 2537 C C . ARG C 1 75 ? 30.798 -40.632 -5.161 1.00 17.92 153 ARG D C 1
ATOM 2538 O O . ARG C 1 75 ? 30.971 -39.654 -4.428 1.00 17.38 153 ARG D O 1
ATOM 2546 N N . GLY C 1 76 ? 30.109 -41.704 -4.783 1.00 17.99 154 GLY D N 1
ATOM 2547 C CA . GLY C 1 76 ? 29.625 -41.826 -3.404 1.00 18.27 154 GLY D CA 1
ATOM 2548 C C . GLY C 1 76 ? 29.324 -43.273 -3.040 1.00 18.24 154 GLY D C 1
ATOM 2549 O O . GLY C 1 76 ? 29.151 -44.085 -3.960 1.00 18.16 154 GLY D O 1
ATOM 2550 N N . VAL D 2 1 ? 0.520 -33.818 -14.299 1.00 66.19 4 VAL C N 1
ATOM 2551 C CA . VAL D 2 1 ? 1.231 -32.836 -15.192 1.00 63.88 4 VAL C CA 1
ATOM 2552 C C . VAL D 2 1 ? 2.519 -32.395 -14.478 1.00 59.03 4 VAL C C 1
ATOM 2553 O O . VAL D 2 1 ? 2.763 -31.197 -14.294 1.00 61.44 4 VAL C O 1
ATOM 2557 N N . ASN D 2 2 ? 3.335 -33.376 -14.087 1.00 49.14 5 ASN C N 1
ATOM 2558 C CA . ASN D 2 2 ? 4.465 -33.150 -13.196 1.00 44.64 5 ASN C CA 1
ATOM 2559 C C . ASN D 2 2 ? 5.446 -32.096 -13.732 1.00 43.34 5 ASN C C 1
ATOM 2560 O O . ASN D 2 2 ? 5.930 -32.214 -14.857 1.00 45.06 5 ASN C O 1
ATOM 2565 N N . ARG D 2 3 ? 5.735 -31.075 -12.921 1.00 38.42 6 ARG C N 1
ATOM 2566 C CA . ARG D 2 3 ? 6.717 -3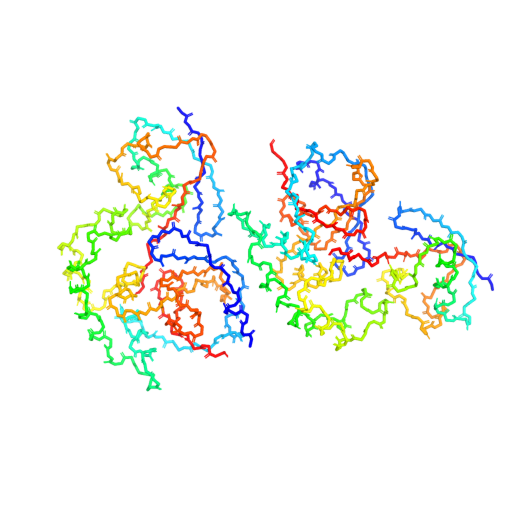0.045 -13.265 1.00 38.08 6 ARG C CA 1
ATOM 2567 C C . ARG D 2 3 ? 8.051 -30.649 -13.699 1.00 36.44 6 ARG C C 1
ATOM 2568 O O . ARG D 2 3 ? 8.755 -30.096 -14.548 1.00 36.79 6 ARG C O 1
ATOM 2576 N N . LEU D 2 4 ? 8.399 -31.785 -13.121 1.00 33.18 7 LEU C N 1
ATOM 2577 C CA . LEU D 2 4 ? 9.695 -32.406 -13.410 1.00 32.23 7 LEU C CA 1
ATOM 2578 C C . LEU D 2 4 ? 9.837 -32.910 -14.838 1.00 28.84 7 LEU C C 1
ATOM 2579 O O . LEU D 2 4 ? 10.879 -32.765 -15.421 1.00 28.90 7 LEU C O 1
ATOM 2584 N N . ASP D 2 5 ? 8.770 -33.472 -15.381 1.00 28.73 8 ASP C N 1
ATOM 2585 C CA . ASP D 2 5 ? 8.688 -33.889 -16.781 1.00 27.30 8 ASP C CA 1
ATOM 2586 C C . ASP D 2 5 ? 8.668 -32.739 -17.802 1.00 28.54 8 ASP C C 1
ATOM 2587 O O . ASP D 2 5 ? 8.885 -32.953 -19.017 1.00 29.37 8 ASP C O 1
ATOM 2592 N N . ALA D 2 6 ? 8.406 -31.526 -17.329 1.00 28.27 9 ALA C N 1
ATOM 2593 C CA . ALA D 2 6 ? 8.409 -30.347 -18.206 1.00 27.19 9 ALA C CA 1
ATOM 2594 C C . ALA D 2 6 ? 9.807 -29.767 -18.431 1.00 27.44 9 ALA C C 1
ATOM 2595 O O . ALA D 2 6 ? 10.018 -28.959 -19.360 1.00 29.02 9 ALA C O 1
ATOM 2597 N N . ILE D 2 7 ? 10.758 -30.162 -17.583 1.00 26.36 10 ILE C N 1
ATOM 2598 C CA . ILE D 2 7 ? 12.138 -29.771 -17.755 1.00 24.66 10 ILE C CA 1
ATOM 2599 C C . ILE D 2 7 ? 12.647 -30.173 -19.150 1.00 27.17 10 ILE C C 1
ATOM 2600 O O . ILE D 2 7 ? 12.464 -31.340 -19.589 1.00 26.05 10 ILE C O 1
ATOM 2605 N N . VAL D 2 8 ? 13.250 -29.209 -19.864 1.00 28.14 11 VAL C N 1
ATOM 2606 C CA . VAL D 2 8 ? 14.026 -29.571 -21.027 1.00 31.31 11 VAL C CA 1
ATOM 2607 C C . VAL D 2 8 ? 15.480 -29.551 -20.588 1.00 30.47 11 VAL C C 1
ATOM 2608 O O . VAL D 2 8 ? 15.946 -28.624 -19.992 1.00 33.02 11 VAL C O 1
ATOM 2612 N N . TRP D 2 9 ? 16.199 -30.611 -20.829 1.00 30.09 12 TRP C N 1
ATOM 2613 C CA . TRP D 2 9 ? 17.537 -30.692 -20.256 1.00 30.17 12 TRP C CA 1
ATOM 2614 C C . TRP D 2 9 ? 18.503 -30.016 -21.234 1.00 31.39 12 TRP C C 1
ATOM 2615 O O . TRP D 2 9 ? 18.153 -29.858 -22.411 1.00 31.64 12 TRP C O 1
ATOM 2626 N N . GLU D 2 10 ? 19.663 -29.563 -20.744 1.00 32.81 13 GLU C N 1
ATOM 2627 C CA . GLU D 2 10 ? 20.736 -29.018 -21.619 1.00 34.35 13 GLU C CA 1
ATOM 2628 C C . GLU D 2 10 ? 21.693 -30.180 -21.952 1.00 32.36 13 GLU C C 1
ATOM 2629 O O . GLU D 2 10 ? 22.359 -30.716 -21.045 1.00 29.85 13 GLU C O 1
ATOM 2635 N N . ASN D 2 11 ? 21.733 -30.601 -23.217 1.00 30.69 14 ASN C N 1
ATOM 2636 C CA . ASN D 2 11 ? 22.556 -31.758 -23.586 1.00 32.78 14 ASN C CA 1
ATOM 2637 C C . ASN D 2 11 ? 24.006 -31.353 -23.647 1.00 30.42 14 ASN C C 1
ATOM 2638 O O . ASN D 2 11 ? 24.352 -30.372 -24.254 1.00 27.99 14 ASN C O 1
ATOM 2643 N N . ILE D 2 12 ? 24.855 -32.088 -22.968 1.00 32.41 15 ILE C N 1
ATOM 2644 C CA . ILE D 2 12 ? 26.203 -31.614 -22.778 1.00 39.06 15 ILE C CA 1
ATOM 2645 C C . ILE D 2 12 ? 27.200 -32.483 -23.522 1.00 43.15 15 ILE C C 1
ATOM 2646 O O . ILE D 2 12 ? 28.084 -31.976 -24.196 1.00 47.07 15 ILE C O 1
ATOM 2651 N N . GLU D 2 13 ? 27.078 -33.787 -23.340 1.00 46.27 16 GLU C N 1
ATOM 2652 C CA . GLU D 2 13 ? 28.023 -34.754 -23.876 1.00 47.92 16 GLU C CA 1
ATOM 2653 C C . GLU D 2 13 ? 27.508 -36.162 -23.686 1.00 42.93 16 GLU C C 1
ATOM 2654 O O . GLU D 2 13 ? 26.920 -36.469 -22.651 1.00 38.92 16 GLU C O 1
ATOM 2660 N N . GLY D 2 14 ? 27.789 -37.032 -24.644 1.00 39.75 17 GLY C N 1
ATOM 2661 C CA . GLY D 2 14 ? 27.329 -38.409 -24.564 1.00 37.18 17 GLY C CA 1
ATOM 2662 C C . GLY D 2 14 ? 25.827 -38.426 -24.375 1.00 34.75 17 GLY C C 1
ATOM 2663 O O . GLY D 2 14 ? 25.084 -37.654 -25.029 1.00 33.49 17 GLY C O 1
ATOM 2664 N N . ASN D 2 15 ? 25.389 -39.264 -23.440 1.00 29.77 18 ASN C N 1
ATOM 2665 C CA . ASN D 2 15 ? 23.983 -39.309 -23.084 1.00 28.53 18 ASN C CA 1
ATOM 2666 C C . ASN D 2 15 ? 23.715 -38.459 -21.837 1.00 25.52 18 ASN C C 1
ATOM 2667 O O . ASN D 2 15 ? 22.675 -38.592 -21.204 1.00 25.74 18 ASN C O 1
ATOM 2672 N N . LEU D 2 16 ? 24.666 -37.601 -21.487 1.00 23.35 19 LEU C N 1
ATOM 2673 C CA . LEU D 2 16 ? 24.536 -36.731 -20.316 1.00 23.48 19 LEU C CA 1
ATOM 2674 C C . LEU D 2 16 ? 23.801 -35.454 -20.703 1.00 21.32 19 LEU C C 1
ATOM 2675 O O . LEU D 2 16 ? 24.131 -34.812 -21.698 1.00 22.69 19 LEU C O 1
ATOM 2680 N N . SER D 2 17 ? 22.755 -35.137 -19.970 1.00 19.74 20 SER C N 1
ATOM 2681 C CA . SER D 2 17 ? 22.112 -33.835 -20.087 1.00 20.15 20 SER C CA 1
ATOM 2682 C C . SER D 2 17 ? 21.943 -33.318 -18.656 1.00 21.08 20 SER C C 1
ATOM 2683 O O . SER D 2 17 ? 22.006 -34.099 -17.706 1.00 19.66 20 SER C O 1
ATOM 2686 N N . ARG D 2 18 ? 21.783 -32.007 -18.501 1.00 22.43 21 ARG C N 1
ATOM 2687 C CA . ARG D 2 18 ? 21.650 -31.463 -17.175 1.00 23.50 21 ARG C CA 1
ATOM 2688 C C . ARG D 2 18 ? 20.749 -30.269 -17.090 1.00 22.89 21 ARG C C 1
ATOM 2689 O O . ARG D 2 18 ? 20.386 -29.675 -18.106 1.00 27.09 21 ARG C O 1
ATOM 2697 N N . ALA D 2 19 ? 20.366 -29.957 -15.859 1.00 22.17 22 ALA C N 1
ATOM 2698 C CA . ALA D 2 19 ? 19.477 -28.840 -15.520 1.00 20.77 22 ALA C CA 1
ATOM 2699 C C . ALA D 2 19 ? 20.038 -28.056 -14.366 1.00 19.99 22 ALA C C 1
ATOM 2700 O O . ALA D 2 19 ? 20.672 -28.619 -13.478 1.00 20.31 22 ALA C O 1
ATOM 2702 N N . PHE D 2 20 ? 19.832 -26.745 -14.414 1.00 20.69 23 PHE C N 1
ATOM 2703 C CA . PHE D 2 20 ? 20.023 -25.841 -13.260 1.00 20.07 23 PHE C CA 1
ATOM 2704 C C . PHE D 2 20 ? 18.673 -25.307 -12.798 1.00 19.72 23 PHE C C 1
ATOM 2705 O O . PHE D 2 20 ? 17.877 -24.823 -13.584 1.00 21.32 23 PHE C O 1
ATOM 2713 N N . LEU D 2 21 ? 18.420 -25.434 -11.514 1.00 18.86 24 LEU C N 1
ATOM 2714 C CA . LEU D 2 21 ? 17.123 -25.178 -10.959 1.00 19.98 24 LEU C CA 1
ATOM 2715 C C . LEU D 2 21 ? 17.244 -25.301 -9.426 1.00 20.99 24 LEU C C 1
ATOM 2716 O O . LEU D 2 21 ? 18.224 -25.838 -8.902 1.00 21.34 24 LEU C O 1
ATOM 2721 N N . THR D 2 22 ? 16.250 -24.807 -8.713 1.00 19.60 25 THR C N 1
ATOM 2722 C CA . THR D 2 22 ? 16.247 -24.947 -7.287 1.00 20.42 25 THR C CA 1
ATOM 2723 C C . THR D 2 22 ? 14.934 -25.617 -6.998 1.00 21.65 25 THR C C 1
ATOM 2724 O O . THR D 2 22 ? 13.906 -25.132 -7.431 1.00 25.48 25 THR C O 1
ATOM 2728 N N . LEU D 2 23 ? 14.966 -26.757 -6.340 1.00 22.16 26 LEU C N 1
ATOM 2729 C CA . LEU D 2 23 ? 13.755 -27.409 -5.890 1.00 22.99 26 LEU C CA 1
ATOM 2730 C C . LEU D 2 23 ? 13.788 -27.699 -4.421 1.00 24.28 26 LEU C C 1
ATOM 2731 O O . LEU D 2 23 ? 14.850 -28.018 -3.856 1.00 22.13 26 LEU C O 1
ATOM 2736 N N . ASP D 2 24 ? 12.601 -27.657 -3.828 1.00 25.04 27 ASP C N 1
ATOM 2737 C CA . ASP D 2 24 ? 12.442 -28.215 -2.529 1.00 30.66 27 ASP C CA 1
ATOM 2738 C C . ASP D 2 24 ? 12.299 -29.749 -2.716 1.00 29.97 27 ASP C C 1
ATOM 2739 O O . ASP D 2 24 ? 11.372 -30.256 -3.344 1.00 29.36 27 ASP C O 1
ATOM 2744 N N . LEU D 2 25 ? 13.274 -30.469 -2.189 1.00 32.16 28 LEU C N 1
ATOM 2745 C CA . LEU D 2 25 ? 13.400 -31.889 -2.459 1.00 31.40 28 LEU C CA 1
ATOM 2746 C C . LEU D 2 25 ? 12.175 -32.630 -1.930 1.00 31.50 28 LEU C C 1
ATOM 2747 O O . LEU D 2 25 ? 11.601 -33.449 -2.631 1.00 3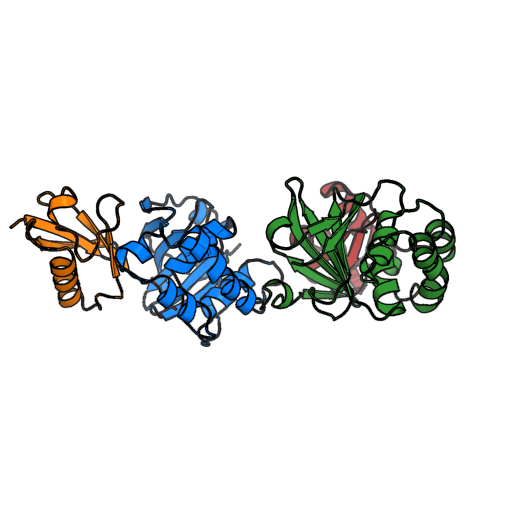1.19 28 LEU C O 1
ATOM 2752 N N . HIS D 2 26 ? 11.743 -32.308 -0.712 1.00 34.79 29 HIS C N 1
ATOM 2753 C CA . HIS D 2 26 ? 10.673 -33.080 -0.057 1.00 35.41 29 HIS C CA 1
ATOM 2754 C C . HIS D 2 26 ? 9.300 -32.823 -0.653 1.00 33.96 29 HIS C C 1
ATOM 2755 O O . HIS D 2 26 ? 8.416 -33.676 -0.600 1.00 32.79 29 HIS C O 1
ATOM 2762 N N . ALA D 2 27 ? 9.136 -31.676 -1.287 1.00 34.73 30 ALA C N 1
ATOM 2763 C CA . ALA D 2 27 ? 7.880 -31.388 -1.964 1.00 34.14 30 ALA C CA 1
ATOM 2764 C C . ALA D 2 27 ? 7.713 -32.283 -3.160 1.00 34.45 30 ALA C C 1
ATOM 2765 O O . ALA D 2 27 ? 6.577 -32.634 -3.506 1.00 33.74 30 ALA C O 1
ATOM 2767 N N . PHE D 2 28 ? 8.840 -32.643 -3.797 1.00 34.51 31 PHE C N 1
ATOM 2768 C CA . PHE D 2 28 ? 8.830 -33.483 -5.024 1.00 31.54 31 PHE C CA 1
ATOM 2769 C C . PHE D 2 28 ? 9.153 -34.957 -4.853 1.00 29.11 31 PHE C C 1
ATOM 2770 O O . PHE D 2 28 ? 8.630 -35.778 -5.611 1.00 29.18 31 PHE C O 1
ATOM 2778 N N . PHE D 2 29 ? 10.011 -35.323 -3.902 1.00 26.79 32 PHE C N 1
ATOM 2779 C CA . PHE D 2 29 ? 10.243 -36.753 -3.690 1.00 25.78 32 PHE C CA 1
ATOM 2780 C C . PHE D 2 29 ? 10.089 -37.154 -2.243 1.00 26.63 32 PHE C C 1
ATOM 2781 O O . PHE D 2 29 ? 10.127 -36.312 -1.323 1.00 26.56 32 PHE C O 1
ATOM 2789 N N . ASN D 2 30 ? 9.901 -38.462 -2.078 1.00 26.51 33 ASN C N 1
ATOM 2790 C CA . ASN D 2 30 ? 10.202 -39.158 -0.845 1.00 27.25 33 ASN C CA 1
ATOM 2791 C C . ASN D 2 30 ? 11.586 -39.740 -0.958 1.00 28.09 33 ASN C C 1
ATOM 2792 O O . ASN D 2 30 ? 11.980 -40.246 -2.018 1.00 27.68 33 ASN C O 1
ATOM 2797 N N . VAL D 2 31 ? 12.311 -39.702 0.154 1.00 29.63 34 VAL C N 1
ATOM 2798 C CA . VAL D 2 31 ? 13.676 -40.167 0.195 1.00 28.15 34 VAL C CA 1
ATOM 2799 C C . VAL D 2 31 ? 13.707 -41.426 0.976 1.00 28.36 34 VAL C C 1
ATOM 2800 O O . VAL D 2 31 ? 13.157 -41.464 2.059 1.00 29.45 34 VAL C O 1
ATOM 2804 N N . ASN D 2 32 ? 14.378 -42.439 0.435 1.00 29.65 35 ASN C N 1
ATOM 2805 C CA . ASN D 2 32 ? 14.914 -43.566 1.229 1.00 28.79 35 ASN C CA 1
ATOM 2806 C C . ASN D 2 32 ? 16.405 -43.426 1.510 1.00 27.03 35 ASN C C 1
ATOM 2807 O O . ASN D 2 32 ? 17.240 -43.454 0.600 1.00 26.02 35 ASN C O 1
ATOM 2812 N N . LYS D 2 33 ? 16.738 -43.301 2.788 1.00 27.39 36 LYS C N 1
ATOM 2813 C CA . LYS D 2 33 ? 18.130 -43.156 3.195 1.00 27.21 36 LYS C CA 1
ATOM 2814 C C . LYS D 2 33 ? 18.797 -44.482 2.907 1.00 27.11 36 LYS C C 1
ATOM 2815 O O . LYS D 2 33 ? 18.215 -45.539 3.176 1.00 29.37 36 LYS C O 1
ATOM 2821 N N . GLU D 2 34 ? 19.964 -44.436 2.277 1.00 25.05 37 GLU C N 1
ATOM 2822 C CA . GLU D 2 34 ? 20.758 -45.641 2.073 1.00 23.36 37 GLU C CA 1
ATOM 2823 C C . GLU D 2 34 ? 21.900 -45.608 3.072 1.00 22.09 37 GLU C C 1
ATOM 2824 O O . GLU D 2 34 ? 22.382 -44.541 3.421 1.00 23.01 37 GLU C O 1
ATOM 2830 N N . VAL D 2 35 ? 22.319 -46.781 3.534 1.00 20.91 38 VAL C N 1
ATOM 2831 C CA . VAL D 2 35 ? 23.352 -46.892 4.562 1.00 20.43 38 VAL C CA 1
ATOM 2832 C C . VAL D 2 35 ? 24.714 -46.540 4.006 1.00 20.02 38 VAL C C 1
ATOM 2833 O O . VAL D 2 35 ? 24.898 -46.474 2.804 1.00 20.76 38 VAL C O 1
ATOM 2837 N N . GLY D 2 36 ? 25.648 -46.286 4.905 1.00 19.64 39 GLY C N 1
ATOM 2838 C CA . GLY D 2 36 ? 26.998 -45.880 4.561 1.00 19.75 39 GLY C CA 1
ATOM 2839 C C . GLY D 2 36 ? 27.944 -47.048 4.549 1.00 20.50 39 GLY C C 1
ATOM 2840 O O . GLY D 2 36 ? 28.826 -47.154 5.424 1.00 18.99 39 GLY C O 1
ATOM 2841 N N . ASP D 2 37 ? 27.776 -47.910 3.547 1.00 19.84 40 ASP C N 1
ATOM 2842 C CA . ASP D 2 37 ? 28.644 -49.085 3.388 1.00 20.03 40 ASP C CA 1
ATOM 2843 C C . ASP D 2 37 ? 29.393 -49.113 2.050 1.00 19.63 40 ASP C C 1
ATOM 2844 O O . ASP D 2 37 ? 29.792 -50.165 1.597 1.00 21.25 40 ASP C O 1
ATOM 2849 N N . GLY D 2 38 ? 29.551 -47.965 1.418 1.00 18.25 41 GLY C N 1
ATOM 2850 C CA . GLY D 2 38 ? 30.130 -47.861 0.071 1.00 18.58 41 GLY C CA 1
ATOM 2851 C C . GLY D 2 38 ? 29.317 -48.254 -1.173 1.00 17.59 41 GLY C C 1
ATOM 2852 O O . GLY D 2 38 ? 29.762 -48.008 -2.281 1.00 17.63 41 GLY C O 1
ATOM 2853 N N . ASN D 2 39 ? 28.149 -48.843 -0.982 1.00 16.56 42 ASN C N 1
ATOM 2854 C CA . ASN D 2 39 ? 27.366 -49.454 -2.043 1.00 16.84 42 ASN C CA 1
ATOM 2855 C C . ASN D 2 39 ? 26.099 -48.679 -2.381 1.00 16.68 42 ASN C C 1
ATOM 2856 O O . ASN D 2 39 ? 25.265 -49.126 -3.188 1.00 16.60 42 ASN C O 1
ATOM 2861 N N . CYS D 2 40 ? 25.929 -47.528 -1.759 1.00 16.13 43 CYS C N 1
ATOM 2862 C CA . CYS D 2 40 ? 24.690 -46.779 -1.923 1.00 16.06 43 CYS C CA 1
ATOM 2863 C C . CYS D 2 40 ? 24.225 -46.630 -3.383 1.00 15.32 43 CYS C C 1
ATOM 2864 O O . CYS D 2 40 ? 23.020 -46.690 -3.672 1.00 14.77 43 CYS C O 1
ATOM 2867 N N . PHE D 2 41 ? 25.163 -46.423 -4.290 1.00 14.46 44 PHE C N 1
ATOM 2868 C CA . PHE D 2 41 ? 24.798 -46.262 -5.686 1.00 14.38 44 PHE C CA 1
ATOM 2869 C C . PHE D 2 41 ? 24.070 -47.486 -6.174 1.00 14.99 44 PHE C C 1
ATOM 2870 O O . PHE D 2 41 ? 23.012 -47.374 -6.828 1.00 14.86 44 PHE C O 1
ATOM 2878 N N . TYR D 2 42 ? 24.662 -48.647 -5.863 1.00 15.26 45 TYR C N 1
ATOM 2879 C CA . TYR D 2 42 ? 24.135 -49.949 -6.283 1.00 15.59 45 TYR C CA 1
ATOM 2880 C C . TYR D 2 42 ? 22.919 -50.385 -5.444 1.00 16.54 45 TYR C C 1
ATOM 2881 O O . TYR D 2 42 ? 21.976 -50.960 -5.970 1.00 16.86 45 TYR C O 1
ATOM 2890 N N . ARG D 2 43 ? 22.889 -50.028 -4.172 1.00 17.58 46 ARG C N 1
ATOM 2891 C CA . ARG D 2 43 ? 21.684 -50.268 -3.382 1.00 19.66 46 ARG C CA 1
ATOM 2892 C C . ARG D 2 43 ? 20.479 -49.496 -3.943 1.00 19.04 46 ARG C C 1
ATOM 2893 O O . ARG D 2 43 ? 19.353 -50.013 -4.041 1.00 18.51 46 ARG C O 1
ATOM 2901 N N . ALA D 2 44 ? 20.731 -48.278 -4.385 1.00 19.00 47 ALA C N 1
ATOM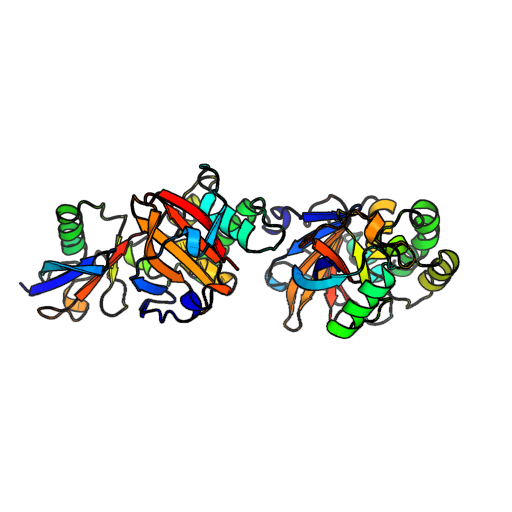 2902 C CA . ALA D 2 44 ? 19.676 -47.427 -4.950 1.00 18.27 47 ALA C CA 1
ATOM 2903 C C . ALA D 2 44 ? 19.148 -47.914 -6.293 1.00 18.04 47 ALA C C 1
ATOM 2904 O O . ALA D 2 44 ? 17.933 -47.893 -6.529 1.00 20.36 47 ALA C O 1
ATOM 2906 N N . LEU D 2 45 ? 20.031 -48.357 -7.186 1.00 16.99 48 LEU C N 1
ATOM 2907 C CA . LEU D 2 45 ? 19.550 -48.956 -8.430 1.00 16.01 48 LEU C CA 1
ATOM 2908 C C . LEU D 2 45 ? 18.733 -50.200 -8.145 1.00 15.82 48 LEU C C 1
ATOM 2909 O O . LEU D 2 45 ? 17.727 -50.397 -8.783 1.00 15.65 48 LEU C O 1
ATOM 2914 N N . SER D 2 46 ? 19.171 -51.049 -7.212 1.00 16.02 49 SER C N 1
ATOM 2915 C CA . SER D 2 46 ? 18.447 -52.282 -6.895 1.00 17.06 49 SER C CA 1
ATOM 2916 C C . SER D 2 46 ? 17.070 -51.960 -6.364 1.00 18.77 49 SER C C 1
ATOM 2917 O O . SER D 2 46 ? 16.088 -52.628 -6.660 1.00 19.29 49 SER C O 1
ATOM 2920 N N . ARG D 2 47 ? 17.013 -50.918 -5.553 1.00 19.97 50 ARG C N 1
ATOM 2921 C CA . ARG D 2 47 ? 15.791 -50.567 -4.858 1.00 20.22 50 ARG C CA 1
ATOM 2922 C C . ARG D 2 47 ? 14.820 -49.959 -5.804 1.00 20.66 50 ARG C C 1
ATOM 2923 O O . ARG D 2 47 ? 13.586 -50.091 -5.600 1.00 22.35 50 ARG C O 1
ATOM 2931 N N . LEU D 2 48 ? 15.363 -49.213 -6.776 1.00 18.38 51 LEU C N 1
ATOM 2932 C CA . LEU D 2 48 ? 14.523 -48.498 -7.718 1.00 17.58 51 LEU C CA 1
ATOM 2933 C C . LEU D 2 48 ? 14.093 -49.349 -8.888 1.00 17.20 51 LEU C C 1
ATOM 2934 O O . LEU D 2 48 ? 13.212 -48.948 -9.626 1.00 17.07 51 LEU C O 1
ATOM 2939 N N . HIS D 2 49 ? 14.682 -50.524 -9.066 1.00 17.92 52 HIS C N 1
ATOM 2940 C CA . HIS D 2 49 ? 14.354 -51.329 -10.268 1.00 19.17 52 HIS C CA 1
ATOM 2941 C C . HIS D 2 49 ? 13.048 -52.093 -10.173 1.00 20.65 52 HIS C C 1
ATOM 2942 O O . HIS D 2 49 ? 12.546 -52.581 -11.192 1.00 21.38 52 HIS C O 1
ATOM 2949 N N . SER D 2 50 ? 12.501 -52.212 -8.975 1.00 21.40 53 SER C N 1
ATOM 2950 C CA . SER D 2 50 ? 11.212 -52.845 -8.844 1.00 23.39 53 SER C CA 1
ATOM 2951 C C . SER D 2 50 ? 10.418 -52.285 -7.695 1.00 24.06 53 SER C C 1
ATOM 2952 O O . SER D 2 50 ? 10.979 -51.720 -6.735 1.00 23.56 53 SER C O 1
ATOM 2955 N N . GLU D 2 51 ? 9.116 -52.534 -7.792 1.00 23.16 54 GLU C N 1
ATOM 2956 C CA . GLU D 2 51 ? 8.140 -52.165 -6.787 1.00 23.88 54 GLU C CA 1
ATOM 2957 C C . GLU D 2 51 ? 8.393 -52.748 -5.397 1.00 25.67 54 GLU C C 1
ATOM 2958 O O . GLU D 2 51 ? 7.847 -52.258 -4.420 1.00 27.33 54 GLU C O 1
ATOM 2964 N N . SER D 2 52 ? 9.217 -53.781 -5.305 1.00 27.53 55 SER C N 1
ATOM 2965 C CA . SER D 2 52 ? 9.567 -54.378 -4.018 1.00 30.24 55 SER C CA 1
ATOM 2966 C C . SER D 2 52 ? 10.399 -53.462 -3.139 1.00 32.47 55 SER C C 1
ATOM 2967 O O . SER D 2 52 ? 10.490 -53.671 -1.934 1.00 31.24 55 SER C O 1
ATOM 2970 N N . ARG D 2 53 ? 11.058 -52.499 -3.777 1.00 35.02 56 ARG C N 1
ATOM 2971 C CA . ARG D 2 53 ? 11.846 -51.475 -3.114 1.00 37.68 56 ARG C CA 1
ATOM 2972 C C . ARG D 2 53 ? 12.833 -52.006 -2.080 1.00 34.16 56 ARG C C 1
ATOM 2973 O O . ARG D 2 53 ? 12.881 -51.563 -0.927 1.00 31.46 56 ARG C O 1
ATOM 2981 N N . THR D 2 54 ? 13.655 -52.938 -2.543 1.00 28.95 57 THR C N 1
ATOM 2982 C CA . THR D 2 54 ? 14.712 -53.462 -1.727 1.00 26.43 57 THR C CA 1
ATOM 2983 C C . THR D 2 54 ? 16.064 -53.283 -2.418 1.00 24.09 57 THR C C 1
ATOM 2984 O O . THR D 2 54 ? 16.174 -53.286 -3.639 1.00 23.45 57 THR C O 1
ATOM 2988 N N . SER D 2 55 ? 17.095 -53.143 -1.593 1.00 22.79 58 SER C N 1
ATOM 2989 C CA . SER D 2 55 ? 18.428 -52.807 -2.019 1.00 20.59 58 SER C CA 1
ATOM 2990 C C . SER D 2 55 ? 19.260 -54.035 -2.063 1.00 20.58 58 SER C C 1
ATOM 2991 O O . SER D 2 55 ? 20.460 -53.930 -2.259 1.00 21.71 58 SER C O 1
ATOM 2994 N N . ASN D 2 56 ? 18.668 -55.205 -1.836 1.00 22.66 59 ASN C N 1
ATOM 2995 C CA . ASN D 2 56 ? 19.469 -56.437 -1.633 1.00 24.75 59 ASN C CA 1
ATOM 2996 C C . ASN D 2 56 ? 20.035 -57.044 -2.910 1.00 25.62 59 ASN C C 1
ATOM 2997 O O . ASN D 2 56 ? 20.712 -58.070 -2.863 1.00 24.81 59 ASN C O 1
ATOM 3002 N N . GLU D 2 57 ? 19.766 -56.395 -4.042 1.00 26.34 60 GLU C N 1
ATOM 3003 C CA . GLU D 2 57 ? 20.321 -56.801 -5.299 1.00 27.94 60 GLU C CA 1
ATOM 3004 C C . GLU D 2 57 ? 21.602 -56.038 -5.573 1.00 26.63 60 GLU C C 1
ATOM 3005 O O . GLU D 2 57 ? 22.217 -56.224 -6.610 1.00 29.85 60 GLU C O 1
ATOM 3011 N N . HIS D 2 58 ? 22.022 -55.176 -4.661 1.00 23.66 61 HIS C N 1
ATOM 3012 C CA . HIS D 2 58 ? 23.156 -54.315 -4.924 1.00 22.44 61 HIS C CA 1
ATOM 3013 C C . HIS D 2 58 ? 24.403 -55.012 -5.403 1.00 20.98 61 HIS C C 1
ATOM 3014 O O . HIS D 2 58 ? 25.141 -54.419 -6.153 1.00 20.42 61 HIS C O 1
ATOM 3021 N N . LEU D 2 59 ? 24.665 -56.244 -4.969 1.00 21.59 62 LEU C N 1
ATOM 3022 C CA . LEU D 2 59 ? 25.901 -56.971 -5.419 1.00 22.20 62 LEU C CA 1
ATOM 3023 C C . LEU D 2 59 ? 25.789 -57.286 -6.906 1.00 20.01 62 LEU C C 1
ATOM 3024 O O . LEU D 2 59 ? 26.750 -57.156 -7.638 1.00 19.69 62 LEU C O 1
ATOM 3029 N N . TYR D 2 60 ? 24.590 -57.679 -7.328 1.00 18.71 63 TYR C N 1
ATOM 3030 C CA . TYR D 2 60 ? 24.307 -58.024 -8.710 1.00 17.56 63 TYR C CA 1
ATOM 3031 C C . TYR D 2 60 ? 24.563 -56.836 -9.606 1.00 17.23 63 TYR C C 1
ATOM 3032 O O . TYR D 2 60 ? 25.260 -56.977 -10.601 1.00 16.59 63 TYR C O 1
ATOM 3041 N N . TYR D 2 61 ? 24.012 -55.670 -9.236 1.00 16.95 64 TYR C N 1
ATOM 3042 C CA . TYR D 2 61 ? 24.210 -54.421 -10.007 1.00 16.82 64 TYR C CA 1
ATOM 3043 C C . TYR D 2 61 ? 25.682 -54.068 -10.126 1.00 16.42 64 TYR C C 1
ATOM 3044 O O . TYR D 2 61 ? 26.174 -53.770 -11.183 1.00 16.15 64 TYR C O 1
ATOM 3053 N N . ARG D 2 62 ? 26.412 -54.182 -9.055 1.00 16.55 65 ARG C N 1
ATOM 3054 C CA . ARG D 2 62 ? 27.835 -53.964 -9.162 1.00 17.66 65 ARG C CA 1
ATOM 3055 C C . ARG D 2 62 ? 28.535 -54.988 -10.077 1.00 17.79 65 ARG C C 1
ATOM 3056 O O . ARG D 2 62 ? 29.496 -54.644 -10.779 1.00 16.94 65 ARG C O 1
ATOM 3064 N N . LEU D 2 63 ? 28.054 -56.228 -10.078 1.00 17.96 66 LEU C N 1
ATOM 3065 C CA . LEU D 2 63 ? 28.653 -57.256 -10.932 1.00 18.89 66 LEU C CA 1
ATOM 3066 C C . LEU D 2 63 ? 28.373 -57.034 -12.439 1.00 18.11 66 LEU C C 1
ATOM 3067 O O . LEU D 2 63 ? 28.933 -57.701 -13.281 1.00 19.04 66 LEU C O 1
ATOM 3072 N N . LEU D 2 64 ? 27.537 -56.071 -12.776 1.00 18.23 67 LEU C N 1
ATOM 3073 C CA . LEU D 2 64 ? 27.378 -55.642 -14.177 1.00 18.16 67 LEU C CA 1
ATOM 3074 C C . LEU D 2 64 ? 28.576 -54.894 -14.745 1.00 17.17 67 LEU C C 1
ATOM 3075 O O . LEU D 2 64 ? 28.703 -54.783 -15.925 1.00 16.85 67 LEU C O 1
ATOM 3080 N N . ILE D 2 65 ? 29.429 -54.341 -13.902 1.00 17.05 68 ILE C N 1
ATOM 3081 C CA . ILE D 2 65 ? 30.444 -53.396 -14.358 1.00 16.72 68 ILE C CA 1
ATOM 3082 C C . ILE D 2 65 ? 31.480 -53.968 -15.329 1.00 16.62 68 ILE C C 1
ATOM 3083 O O . ILE D 2 65 ? 31.791 -53.289 -16.295 1.00 16.99 68 ILE C O 1
ATOM 3088 N N . PRO D 2 66 ? 31.999 -55.195 -15.092 1.00 16.88 69 PRO C N 1
ATOM 3089 C CA . PRO D 2 66 ? 32.939 -55.657 -16.107 1.00 17.39 69 PRO C CA 1
ATOM 3090 C C . PRO D 2 66 ? 32.320 -55.683 -17.498 1.00 18.33 69 PRO C C 1
ATOM 3091 O O . PRO D 2 66 ? 32.896 -55.102 -18.402 1.00 18.93 69 PRO C O 1
ATOM 3095 N N . ASP D 2 67 ? 31.126 -56.241 -17.662 1.00 19.35 70 ASP C N 1
ATOM 3096 C CA . ASP D 2 67 ? 30.519 -56.304 -19.001 1.00 20.45 70 ASP C CA 1
ATOM 3097 C C . ASP D 2 67 ? 30.191 -54.931 -19.606 1.00 21.69 70 ASP C C 1
ATOM 3098 O O . ASP D 2 67 ? 30.319 -54.719 -20.823 1.00 21.53 70 ASP C O 1
ATOM 3103 N N . ALA D 2 68 ? 29.745 -54.013 -18.769 1.00 21.53 71 ALA C N 1
ATOM 3104 C CA . ALA D 2 68 ? 29.481 -52.670 -19.232 1.00 23.37 71 ALA C CA 1
ATOM 3105 C C . ALA D 2 68 ? 30.781 -51.996 -19.666 1.00 24.27 71 ALA C C 1
ATOM 3106 O O . ALA D 2 68 ? 30.817 -51.362 -20.726 1.00 25.33 71 ALA C O 1
ATOM 3108 N N . VAL D 2 69 ? 31.846 -52.175 -18.881 1.00 23.34 72 VAL C N 1
ATOM 3109 C CA . VAL D 2 69 ? 33.178 -51.711 -19.283 1.00 23.95 72 VAL C CA 1
ATOM 3110 C C . VAL D 2 69 ? 33.628 -52.251 -20.656 1.00 25.19 72 VAL C C 1
ATOM 3111 O O . VAL D 2 69 ? 34.105 -51.474 -21.517 1.00 25.03 72 VAL C O 1
ATOM 3115 N N . ASP D 2 70 ? 33.485 -53.563 -20.860 1.00 26.25 73 ASP C N 1
ATOM 3116 C CA . ASP D 2 70 ? 33.916 -54.176 -22.130 1.00 28.60 73 ASP C CA 1
ATOM 3117 C C . ASP D 2 70 ? 33.237 -53.463 -23.286 1.00 26.64 73 ASP C C 1
ATOM 3118 O O . ASP D 2 70 ? 33.839 -53.225 -24.311 1.00 26.08 73 ASP C O 1
ATOM 3123 N N . LYS D 2 71 ? 31.997 -53.088 -23.069 1.00 25.91 74 LYS C N 1
ATOM 3124 C CA . LYS D 2 71 ? 31.229 -52.465 -24.095 1.00 28.19 74 LYS C CA 1
ATOM 3125 C C . LYS D 2 71 ? 31.466 -50.961 -24.257 1.00 24.52 74 LYS C C 1
ATOM 3126 O O . LYS D 2 71 ? 31.526 -50.499 -25.362 1.00 23.81 74 LYS C O 1
ATOM 3132 N N . TYR D 2 72 ? 31.626 -50.214 -23.169 1.00 22.88 75 TYR C N 1
ATOM 3133 C CA . TYR D 2 72 ? 31.550 -48.725 -23.208 1.00 21.56 75 TYR C CA 1
ATOM 3134 C C . TYR D 2 72 ? 32.776 -47.948 -22.754 1.00 20.98 75 TYR C C 1
ATOM 3135 O O . TYR D 2 72 ? 32.914 -46.773 -23.062 1.00 20.87 75 TYR C O 1
ATOM 3144 N N . PHE D 2 73 ? 33.649 -48.549 -21.967 1.00 20.78 76 PHE C N 1
ATOM 3145 C CA . PHE D 2 73 ? 34.622 -47.727 -21.244 1.00 20.07 76 PHE C CA 1
ATOM 3146 C C . PHE D 2 73 ? 35.518 -46.970 -22.211 1.00 19.38 76 PHE C C 1
ATOM 3147 O O . PHE D 2 73 ? 35.916 -45.839 -21.967 1.00 18.25 76 PHE C O 1
ATOM 3155 N N . ASP D 2 74 ? 35.825 -47.611 -23.329 1.00 20.31 77 ASP C N 1
ATOM 3156 C CA . ASP D 2 74 ? 36.666 -46.982 -24.336 1.00 21.25 77 ASP C CA 1
ATOM 3157 C C . ASP D 2 74 ? 36.054 -45.710 -24.890 1.00 21.43 77 ASP C C 1
ATOM 3158 O O . ASP D 2 74 ? 36.786 -44.845 -25.311 1.00 23.03 77 ASP C O 1
ATOM 3163 N N . ILE D 2 75 ? 34.732 -45.584 -24.868 1.00 20.75 78 ILE C N 1
ATOM 3164 C CA . ILE D 2 75 ? 34.087 -44.405 -25.430 1.00 20.44 78 ILE C CA 1
ATOM 3165 C C . ILE D 2 75 ? 33.407 -43.455 -24.393 1.00 20.48 78 ILE C C 1
ATOM 3166 O O . ILE D 2 75 ? 32.689 -42.519 -24.786 1.00 18.84 78 ILE C O 1
ATOM 3171 N N . GLU D 2 76 ? 33.649 -43.695 -23.084 1.00 19.98 79 GLU C N 1
ATOM 3172 C CA . GLU D 2 76 ? 33.004 -42.948 -21.978 1.00 18.57 79 GLU C CA 1
ATOM 3173 C C . GLU D 2 76 ? 33.745 -41.626 -21.735 1.00 17.92 79 GLU C C 1
ATOM 3174 O O . GLU D 2 76 ? 34.905 -41.621 -21.358 1.00 17.69 79 GLU C O 1
ATOM 3180 N N . PRO D 2 77 ? 33.086 -40.497 -21.997 1.00 17.57 80 PRO C N 1
ATOM 3181 C CA . PRO D 2 77 ? 33.704 -39.182 -21.871 1.00 17.15 80 PRO C CA 1
ATOM 3182 C C . PRO D 2 77 ? 34.395 -38.957 -20.538 1.00 17.75 80 PRO C C 1
ATOM 3183 O O . PRO D 2 77 ? 35.522 -38.413 -20.488 1.00 17.55 80 PRO C O 1
ATOM 3187 N N . GLU D 2 78 ? 33.731 -39.350 -19.449 1.00 17.63 81 GLU C N 1
ATOM 3188 C CA . GLU D 2 78 ? 34.368 -39.244 -18.147 1.00 17.24 81 GLU C CA 1
ATOM 3189 C C . GLU D 2 78 ? 35.687 -40.025 -18.035 1.00 16.90 81 GLU C C 1
ATOM 3190 O O . GLU D 2 78 ? 36.669 -39.535 -17.474 1.00 16.49 81 GLU C O 1
ATOM 3196 N N . ALA D 2 79 ? 35.696 -41.252 -18.529 1.00 16.70 82 ALA C N 1
ATOM 3197 C CA . ALA D 2 79 ? 36.914 -42.072 -18.504 1.00 16.95 82 ALA C CA 1
ATOM 3198 C C . ALA D 2 79 ? 38.002 -41.502 -19.439 1.00 16.54 82 ALA C C 1
ATOM 3199 O O . ALA D 2 79 ? 39.206 -41.523 -19.141 1.00 15.99 82 ALA C O 1
ATOM 3201 N N . ILE D 2 80 ? 37.566 -40.989 -20.574 1.00 16.00 83 ILE C N 1
ATOM 3202 C CA . ILE D 2 80 ? 38.488 -40.350 -21.488 1.00 16.32 83 ILE C CA 1
ATOM 3203 C C . ILE D 2 80 ? 39.036 -39.086 -20.784 1.00 16.43 83 ILE C C 1
ATOM 3204 O O . ILE D 2 80 ? 40.235 -38.920 -20.599 1.00 16.58 83 ILE C O 1
ATOM 3209 N N . GLY D 2 81 ? 38.158 -38.224 -20.338 1.00 16.74 84 GLY C N 1
ATOM 3210 C CA . GLY D 2 81 ? 38.619 -37.006 -19.697 1.00 18.25 84 GLY C CA 1
ATOM 3211 C C . GLY D 2 81 ? 39.580 -37.200 -18.533 1.00 19.10 84 GLY C C 1
ATOM 3212 O O . GLY D 2 81 ? 40.560 -36.482 -18.434 1.00 21.57 84 GLY C O 1
ATOM 3213 N N . LEU D 2 82 ? 39.281 -38.135 -17.632 1.00 18.84 85 LEU C N 1
ATOM 3214 C CA . LEU D 2 82 ? 40.109 -38.380 -16.435 1.00 18.43 85 LEU C CA 1
ATOM 3215 C C . LEU D 2 82 ? 41.358 -39.206 -16.726 1.00 20.14 85 LEU C C 1
ATOM 3216 O O . LEU D 2 82 ? 42.237 -39.393 -15.868 1.00 19.25 85 LEU C O 1
ATOM 3221 N N . GLY D 2 83 ? 41.401 -39.740 -17.943 1.00 21.82 86 GLY C N 1
ATOM 3222 C CA . GLY D 2 83 ? 42.515 -40.512 -18.396 1.00 21.40 86 GLY C CA 1
ATOM 3223 C C . GLY D 2 83 ? 42.663 -41.767 -17.595 1.00 21.57 86 GLY C C 1
ATOM 3224 O O . GLY D 2 83 ? 43.767 -42.152 -17.274 1.00 24.16 86 GLY C O 1
ATOM 3225 N N . LEU D 2 84 ? 41.556 -42.418 -17.283 1.00 20.79 87 LEU C N 1
ATOM 3226 C CA . LEU D 2 84 ? 41.595 -43.618 -16.444 1.00 19.66 87 LEU C CA 1
ATOM 3227 C C . LEU D 2 84 ? 42.074 -44.840 -17.159 1.00 20.05 87 LEU C C 1
ATOM 3228 O O . LEU D 2 84 ? 41.681 -45.102 -18.291 1.00 18.75 87 LEU C O 1
ATOM 3233 N N . ASN D 2 85 ? 42.860 -45.629 -16.450 1.00 21.71 88 ASN C N 1
ATOM 3234 C CA . ASN D 2 85 ? 43.306 -46.907 -16.945 1.00 24.44 88 ASN C CA 1
ATOM 3235 C C . ASN D 2 85 ? 42.195 -47.912 -16.754 1.00 23.82 88 ASN C C 1
ATOM 3236 O O . ASN D 2 85 ? 41.770 -48.132 -15.633 1.00 23.43 88 ASN C O 1
ATOM 3241 N N . LYS D 2 86 ? 41.779 -48.543 -17.846 1.00 24.37 89 LYS C N 1
ATOM 3242 C CA . LYS D 2 86 ? 40.720 -49.562 -17.855 1.00 27.25 89 LYS C CA 1
ATOM 3243 C C . LYS D 2 86 ? 40.854 -50.678 -16.806 1.00 29.50 89 LYS C C 1
ATOM 3244 O O . LYS D 2 86 ? 39.985 -50.857 -15.963 1.00 28.99 89 LYS C O 1
ATOM 3250 N N . GLN D 2 87 ? 41.944 -51.416 -16.865 1.00 33.53 90 GLN C N 1
ATOM 3251 C CA . GLN D 2 87 ? 42.183 -52.539 -15.957 1.00 35.90 90 GLN C CA 1
ATOM 3252 C C . GLN D 2 87 ? 42.218 -52.063 -14.512 1.00 32.26 90 GLN C C 1
ATOM 3253 O O . GLN D 2 87 ? 41.614 -52.674 -13.624 1.00 32.23 90 GLN C O 1
ATOM 3259 N N . GLU D 2 88 ? 42.892 -50.956 -14.277 1.00 30.75 91 GLU C N 1
ATOM 3260 C CA . GLU D 2 88 ? 42.873 -50.361 -12.943 1.00 34.35 91 GLU C CA 1
ATOM 3261 C C . GLU D 2 88 ? 41.474 -50.052 -12.415 1.00 30.69 91 GLU C C 1
ATOM 3262 O O . GLU D 2 88 ? 41.194 -50.348 -11.262 1.00 28.63 91 GLU C O 1
ATOM 3268 N N . TYR D 2 89 ? 40.609 -49.499 -13.267 1.00 26.58 92 TYR C N 1
ATOM 3269 C CA . TYR D 2 89 ? 39.251 -49.153 -12.866 1.00 24.37 92 TYR C CA 1
ATOM 3270 C C . TYR D 2 89 ? 38.389 -50.381 -12.623 1.00 24.43 92 TYR C C 1
ATOM 3271 O O . TYR D 2 89 ? 37.725 -50.423 -11.587 1.00 24.36 92 TYR C O 1
ATOM 3280 N N . VAL D 2 90 ? 38.361 -51.359 -13.552 1.00 25.77 93 VAL C N 1
ATOM 3281 C CA . VAL D 2 90 ? 37.438 -52.550 -13.403 1.00 27.68 93 VAL C CA 1
ATOM 3282 C C . VAL D 2 90 ? 37.655 -53.398 -12.149 1.00 27.71 93 VAL C C 1
ATOM 3283 O O . VAL D 2 90 ? 36.689 -53.922 -11.587 1.00 29.04 93 VAL C O 1
ATOM 3287 N N . SER D 2 91 ? 38.914 -53.574 -11.776 1.00 25.68 94 SER C N 1
ATOM 3288 C CA . SER D 2 91 ? 39.278 -54.373 -10.626 1.00 27.12 94 SER C CA 1
ATOM 3289 C C . SER D 2 91 ? 38.926 -53.683 -9.289 1.00 27.63 94 SER C C 1
ATOM 3290 O O . SER D 2 91 ? 38.477 -54.353 -8.361 1.00 30.05 94 SER C O 1
ATOM 3293 N N . LYS D 2 92 ? 39.146 -52.369 -9.189 1.00 26.38 95 LYS C N 1
ATOM 3294 C CA . LYS D 2 92 ? 38.622 -51.575 -8.079 1.00 26.44 95 LYS C CA 1
ATOM 3295 C C . LYS D 2 92 ? 37.096 -51.582 -8.095 1.00 24.95 95 LYS C C 1
ATOM 3296 O O . LYS D 2 92 ? 36.456 -51.912 -7.112 1.00 25.90 95 LYS C O 1
ATOM 3302 N N . ALA D 2 93 ? 36.506 -51.197 -9.214 1.00 22.23 96 ALA C N 1
ATOM 3303 C CA . ALA D 2 93 ? 35.073 -50.948 -9.236 1.00 22.14 96 ALA C CA 1
ATOM 3304 C C . ALA D 2 93 ? 34.216 -52.097 -8.697 1.00 21.20 96 ALA C C 1
ATOM 3305 O O . ALA D 2 93 ? 33.165 -51.874 -8.152 1.00 19.86 96 ALA C O 1
ATOM 3307 N N . ILE D 2 94 ? 34.665 -53.325 -8.869 1.00 22.97 97 ILE C N 1
ATOM 3308 C CA . ILE D 2 94 ? 33.884 -54.485 -8.431 1.00 25.00 97 ILE C CA 1
ATOM 3309 C C . ILE D 2 94 ? 34.032 -54.852 -6.930 1.00 25.01 97 ILE C C 1
ATOM 3310 O O . ILE D 2 94 ? 33.389 -55.768 -6.481 1.00 24.32 97 ILE C O 1
ATOM 3315 N N . LEU D 2 95 ? 34.875 -54.164 -6.159 1.00 25.48 98 LEU C N 1
ATOM 3316 C CA . LEU D 2 95 ? 35.063 -54.535 -4.746 1.00 24.65 98 LEU C CA 1
ATOM 3317 C C . LEU D 2 95 ? 33.900 -54.040 -3.932 1.00 23.25 98 LEU C C 1
ATOM 3318 O O . LEU D 2 95 ? 33.246 -53.058 -4.324 1.00 24.73 98 LEU C O 1
ATOM 3323 N N . ASP D 2 96 ? 33.625 -54.724 -2.827 1.00 19.99 99 ASP C N 1
ATOM 3324 C CA . ASP D 2 96 ? 32.601 -54.256 -1.921 1.00 20.18 99 ASP C CA 1
ATOM 3325 C C . ASP D 2 96 ? 33.018 -52.870 -1.387 1.00 18.72 99 ASP C C 1
ATOM 3326 O O . ASP D 2 96 ? 34.186 -52.597 -1.107 1.00 19.46 99 ASP C O 1
ATOM 3331 N N . GLY D 2 97 ? 32.060 -51.986 -1.278 1.00 16.83 100 GLY C N 1
ATOM 3332 C CA . GLY D 2 97 ? 32.314 -50.703 -0.671 1.00 16.78 100 GLY C CA 1
ATOM 3333 C C . GLY D 2 97 ? 33.045 -49.701 -1.546 1.00 16.83 100 GLY C C 1
ATOM 3334 O O . GLY D 2 97 ? 33.468 -48.652 -1.062 1.00 17.11 100 GLY C O 1
ATOM 3335 N N . GLU D 2 98 ? 33.216 -49.979 -2.830 1.00 16.62 101 GLU C N 1
ATOM 3336 C CA . GLU D 2 98 ? 33.929 -49.014 -3.637 1.00 17.15 101 GLU C CA 1
ATOM 3337 C C . GLU D 2 98 ? 32.911 -47.994 -4.227 1.00 17.46 101 GLU C C 1
ATOM 3338 O O . GLU D 2 98 ? 31.823 -48.343 -4.681 1.00 16.69 101 GLU C O 1
ATOM 3344 N N . TRP D 2 99 ? 33.240 -46.716 -4.153 1.00 17.54 102 TRP C N 1
ATOM 3345 C CA . TRP D 2 99 ? 32.277 -45.683 -4.506 1.00 17.71 102 TRP C CA 1
ATOM 3346 C C . TRP D 2 99 ? 32.031 -45.612 -6.004 1.00 17.28 102 TRP C C 1
ATOM 3347 O O . TRP D 2 99 ? 32.917 -45.903 -6.822 1.00 16.14 102 TRP C O 1
ATOM 3358 N N . ALA D 2 100 ? 30.821 -45.213 -6.354 1.00 16.13 103 ALA C N 1
ATOM 3359 C CA . ALA D 2 100 ? 30.503 -45.013 -7.743 1.00 16.74 103 ALA C CA 1
ATOM 3360 C C . ALA D 2 100 ? 29.556 -43.852 -7.880 1.00 16.64 103 ALA C C 1
ATOM 3361 O O . ALA D 2 100 ? 29.076 -43.324 -6.874 1.00 18.32 103 ALA C O 1
ATOM 3363 N N . GLY D 2 101 ? 29.299 -43.472 -9.126 1.00 16.06 104 GLY C N 1
ATOM 3364 C CA . GLY D 2 101 ? 28.370 -42.398 -9.467 1.00 16.45 104 GLY C CA 1
ATOM 3365 C C . GLY D 2 101 ? 28.276 -42.096 -10.960 1.00 16.94 104 GLY C C 1
ATOM 3366 O O . GLY D 2 101 ? 27.676 -42.828 -11.743 1.00 16.23 104 GLY C O 1
ATOM 3367 N N . SER D 2 102 ? 28.865 -40.982 -11.340 1.00 17.53 105 SER C N 1
ATOM 3368 C CA . SER D 2 102 ? 28.833 -40.505 -12.704 1.00 17.98 105 SER C CA 1
ATOM 3369 C C . SER D 2 102 ? 29.156 -41.530 -13.774 1.00 16.70 105 SER C C 1
ATOM 3370 O O . SER D 2 102 ? 28.395 -41.721 -14.694 1.00 18.25 105 SER C O 1
ATOM 3373 N N . LEU D 2 103 ? 30.336 -42.118 -13.692 1.00 15.01 106 LEU C N 1
ATOM 3374 C CA . LEU D 2 103 ? 30.835 -42.945 -14.765 1.00 14.37 106 LEU C CA 1
ATOM 3375 C C . LEU D 2 103 ? 29.966 -44.185 -14.879 1.00 14.19 106 LEU C C 1
ATOM 3376 O O . LEU D 2 103 ? 29.632 -44.583 -15.969 1.00 14.27 106 LEU C O 1
ATOM 3381 N N . GLU D 2 104 ? 29.583 -44.761 -13.745 1.00 13.72 107 GLU C N 1
ATOM 3382 C CA . GLU D 2 104 ? 28.716 -45.923 -13.735 1.00 14.31 107 GLU C CA 1
ATOM 3383 C C . GLU D 2 104 ? 27.253 -45.615 -14.110 1.00 14.75 107 GLU C C 1
ATOM 3384 O O . GLU D 2 104 ? 26.538 -46.471 -14.628 1.00 14.58 107 GLU C O 1
ATOM 3390 N N . ALA D 2 105 ? 26.813 -44.390 -13.875 1.00 15.11 108 ALA C N 1
ATOM 3391 C CA . ALA D 2 105 ? 25.509 -43.964 -14.333 1.00 15.80 108 ALA C CA 1
ATOM 3392 C C . ALA D 2 105 ? 25.510 -43.899 -15.874 1.00 16.36 108 ALA C C 1
ATOM 3393 O O . ALA D 2 105 ? 24.589 -44.397 -16.542 1.00 17.47 108 ALA C O 1
ATOM 3395 N N . SER D 2 106 ? 26.547 -43.287 -16.438 1.00 15.52 109 SER C N 1
ATOM 3396 C CA . SER D 2 106 ? 26.673 -43.243 -17.860 1.00 14.88 109 SER C CA 1
ATOM 3397 C C . SER D 2 106 ? 26.693 -44.658 -18.460 1.00 14.93 109 SER C C 1
ATOM 3398 O O . SER D 2 106 ? 25.938 -44.925 -19.378 1.00 15.36 109 SER C O 1
ATOM 3401 N N . MET D 2 107 ? 27.520 -45.560 -17.937 1.00 14.42 110 MET C N 1
ATOM 3402 C CA . MET D 2 107 ? 27.629 -46.914 -18.511 1.00 14.93 110 MET C CA 1
ATOM 3403 C C . MET D 2 107 ? 26.379 -47.803 -18.386 1.00 14.96 110 MET C C 1
ATOM 3404 O O . MET D 2 107 ? 25.953 -48.443 -19.367 1.00 13.85 110 MET C O 1
ATOM 3409 N N . LEU D 2 108 ? 25.788 -47.809 -17.190 1.00 15.54 111 LEU C N 1
ATOM 3410 C CA . LEU D 2 108 ? 24.634 -48.680 -16.874 1.00 15.90 111 LEU C CA 1
ATOM 3411 C C . LEU D 2 108 ? 23.311 -48.152 -17.416 1.00 16.16 111 LEU C C 1
ATOM 3412 O O . LEU D 2 108 ? 22.429 -48.932 -17.766 1.00 15.75 111 LEU C O 1
ATOM 3417 N N . SER D 2 109 ? 23.167 -46.827 -17.476 1.00 16.57 112 SER C N 1
ATOM 3418 C CA . SER D 2 109 ? 22.048 -46.255 -18.213 1.00 17.16 112 SER C CA 1
ATOM 3419 C C . SER D 2 109 ? 21.982 -46.931 -19.574 1.00 17.02 112 SER C C 1
ATOM 3420 O O . SER D 2 109 ? 20.978 -47.519 -19.931 1.00 18.49 112 SER C O 1
ATOM 3423 N N . LYS D 2 110 ? 23.075 -46.895 -20.320 1.00 17.31 113 LYS C N 1
ATOM 3424 C CA . LYS D 2 110 ? 23.100 -47.511 -21.645 1.00 16.83 113 LYS C CA 1
ATOM 3425 C C . LYS D 2 110 ? 22.966 -49.020 -21.571 1.00 17.05 113 LYS C C 1
ATOM 3426 O O . LYS D 2 110 ? 22.241 -49.607 -22.357 1.00 17.11 113 LYS C O 1
ATOM 3432 N N . PHE D 2 111 ? 23.678 -49.646 -20.630 1.00 17.16 114 PHE C N 1
ATOM 3433 C CA . PHE D 2 111 ? 23.792 -51.092 -20.610 1.00 16.57 114 PHE C CA 1
ATOM 3434 C C . PHE D 2 111 ? 22.436 -51.723 -20.358 1.00 16.80 114 PHE C C 1
ATOM 3435 O O . PHE D 2 111 ? 22.120 -52.750 -20.944 1.00 18.61 114 PHE C O 1
ATOM 3443 N N . LEU D 2 112 ? 21.639 -51.111 -19.496 1.00 16.51 115 LEU C N 1
ATOM 3444 C CA . LEU D 2 112 ? 20.328 -51.646 -19.137 1.00 16.91 115 LEU C CA 1
ATOM 3445 C C . LEU D 2 112 ? 19.188 -50.963 -19.862 1.00 17.41 115 LEU C C 1
ATOM 3446 O O . LEU D 2 112 ? 18.023 -51.292 -19.592 1.00 17.45 115 LEU C O 1
ATOM 3451 N N . ASP D 2 113 ? 19.502 -49.983 -20.720 1.00 17.56 116 ASP C N 1
ATOM 3452 C CA . ASP D 2 113 ? 18.486 -49.203 -21.419 1.00 18.55 116 ASP C CA 1
ATOM 3453 C C . ASP D 2 113 ? 17.549 -48.562 -20.355 1.00 19.36 116 ASP C C 1
ATOM 3454 O O . ASP D 2 113 ? 16.330 -48.816 -20.332 1.00 21.85 116 ASP C O 1
ATOM 3459 N N . ILE D 2 114 ? 18.135 -47.764 -19.456 1.00 18.08 117 ILE C N 1
ATOM 3460 C CA . ILE D 2 114 ? 17.372 -46.982 -18.468 1.00 18.24 117 ILE C CA 1
ATOM 3461 C C . ILE D 2 114 ? 17.889 -45.547 -18.412 1.00 18.47 117 ILE C C 1
ATOM 3462 O O . ILE D 2 114 ? 18.906 -45.208 -19.019 1.00 16.98 117 ILE C O 1
ATOM 3467 N N . THR D 2 115 ? 17.163 -44.713 -17.659 1.00 19.48 118 THR C N 1
ATOM 3468 C CA . THR D 2 115 ? 17.543 -43.329 -17.422 1.00 18.14 118 THR C CA 1
ATOM 3469 C C . THR D 2 115 ? 17.809 -43.135 -15.943 1.00 17.98 118 THR C C 1
ATOM 3470 O O . THR D 2 115 ? 17.038 -43.520 -15.104 1.00 18.40 118 THR C O 1
ATOM 3474 N N . ILE D 2 116 ? 18.979 -42.611 -15.637 1.00 18.51 119 ILE C N 1
ATOM 3475 C CA . ILE D 2 116 ? 19.397 -42.380 -14.252 1.00 18.69 119 ILE C CA 1
ATOM 3476 C C . ILE D 2 116 ? 19.612 -40.873 -14.088 1.00 18.31 119 ILE C C 1
ATOM 3477 O O . ILE D 2 116 ? 20.262 -40.254 -14.915 1.00 19.14 119 ILE C O 1
ATOM 3482 N N . ILE D 2 117 ? 19.053 -40.312 -13.030 1.00 16.61 120 ILE C N 1
ATOM 3483 C CA . ILE D 2 117 ? 19.230 -38.924 -12.732 1.00 16.45 120 ILE C CA 1
ATOM 3484 C C . ILE D 2 117 ? 19.862 -38.807 -11.352 1.00 16.79 120 ILE C C 1
ATOM 3485 O O . ILE D 2 117 ? 19.450 -39.452 -10.381 1.00 17.51 120 ILE C O 1
ATOM 3490 N N . ILE D 2 118 ? 20.881 -37.981 -11.287 1.00 16.45 121 ILE C N 1
ATOM 3491 C CA . ILE D 2 118 ? 21.549 -37.700 -10.049 1.00 16.59 121 ILE C CA 1
ATOM 3492 C C . ILE D 2 118 ? 21.224 -36.253 -9.758 1.00 17.05 121 ILE C C 1
ATOM 3493 O O . ILE D 2 118 ? 21.638 -35.356 -10.502 1.00 16.32 121 ILE C O 1
ATOM 3498 N N . TRP D 2 119 ? 20.457 -36.050 -8.696 1.00 17.32 122 TRP C N 1
ATOM 3499 C CA . TRP D 2 119 ? 20.030 -34.726 -8.301 1.00 17.42 122 TRP C CA 1
ATOM 3500 C C . TRP D 2 119 ? 20.955 -34.241 -7.199 1.00 18.20 122 TRP C C 1
ATOM 3501 O O . TRP D 2 119 ? 21.099 -34.895 -6.177 1.00 17.30 122 TRP C O 1
ATOM 3512 N N . ILE D 2 120 ? 21.625 -33.124 -7.460 1.00 19.26 123 ILE C N 1
ATOM 3513 C CA . ILE D 2 120 ? 22.590 -32.553 -6.555 1.00 19.75 123 ILE C CA 1
ATOM 3514 C C . ILE D 2 120 ? 21.783 -31.632 -5.648 1.00 21.06 123 ILE C C 1
ATOM 3515 O O . ILE D 2 120 ? 21.038 -30.783 -6.118 1.00 20.70 123 ILE C O 1
ATOM 3520 N N . VAL D 2 121 ? 21.961 -31.833 -4.347 1.00 24.24 124 VAL C N 1
ATOM 3521 C CA . VAL D 2 121 ? 21.270 -31.114 -3.280 1.00 26.12 124 VAL C CA 1
ATOM 3522 C C . VAL D 2 121 ? 22.380 -30.356 -2.504 1.00 29.26 124 VAL C C 1
ATOM 3523 O O . VAL D 2 121 ? 23.477 -30.913 -2.286 1.00 29.89 124 VAL C O 1
ATOM 3527 N N . ASP D 2 122 ? 22.128 -29.091 -2.134 1.00 31.23 125 ASP C N 1
ATOM 3528 C CA . ASP D 2 122 ? 23.134 -28.260 -1.423 1.00 30.94 125 ASP C CA 1
ATOM 3529 C C . ASP D 2 122 ? 23.093 -28.538 0.065 1.00 30.22 125 ASP C C 1
ATOM 3530 O O . ASP D 2 122 ? 22.291 -29.351 0.500 1.00 31.74 125 ASP C O 1
ATOM 3535 N N . ASP D 2 123 ? 23.945 -27.844 0.830 1.00 33.20 126 ASP C N 1
ATOM 3536 C CA . ASP D 2 123 ? 24.035 -27.985 2.317 1.00 34.49 126 ASP C CA 1
ATOM 3537 C C . ASP D 2 123 ? 22.699 -28.026 3.044 1.00 31.96 126 ASP C C 1
ATOM 3538 O O . ASP D 2 123 ? 22.521 -28.772 3.984 1.00 33.43 126 ASP C O 1
ATOM 3543 N N . SER D 2 124 ? 21.775 -27.189 2.604 1.00 29.29 127 SER C N 1
ATOM 3544 C CA . SER D 2 124 ? 20.515 -26.988 3.277 1.00 28.08 127 SER C CA 1
ATOM 3545 C C . SER D 2 124 ? 19.403 -27.843 2.695 1.00 26.73 127 SER C C 1
ATOM 3546 O O . SER D 2 124 ? 18.237 -27.538 2.888 1.00 24.88 127 SER C O 1
ATOM 3549 N N . GLY D 2 125 ? 19.746 -28.880 1.949 1.00 26.56 128 GLY C N 1
ATOM 3550 C CA . GLY D 2 125 ? 18.723 -29.784 1.441 1.00 26.14 128 GLY C CA 1
ATOM 3551 C C . GLY D 2 125 ? 17.978 -29.328 0.197 1.00 24.77 128 GLY C C 1
ATOM 3552 O O . GLY D 2 125 ? 16.972 -29.906 -0.165 1.00 29.21 128 GLY C O 1
ATOM 3553 N N . THR D 2 126 ? 18.479 -28.323 -0.500 1.00 24.21 129 THR C N 1
ATOM 3554 C CA . THR D 2 126 ? 17.819 -27.836 -1.720 1.00 21.08 129 THR C CA 1
ATOM 3555 C C . THR D 2 126 ? 18.493 -28.389 -2.958 1.00 18.63 129 THR C C 1
ATOM 3556 O O . THR D 2 126 ? 19.707 -28.341 -3.070 1.00 16.49 129 THR C O 1
ATOM 3560 N N . ILE D 2 127 ? 17.704 -28.897 -3.897 1.00 18.18 130 ILE C N 1
ATOM 3561 C CA . ILE D 2 127 ? 18.238 -29.390 -5.177 1.00 17.21 130 ILE C CA 1
ATOM 3562 C C . ILE D 2 127 ? 18.683 -28.196 -5.971 1.00 17.63 130 ILE C C 1
ATOM 3563 O O . ILE D 2 127 ? 17.886 -27.278 -6.171 1.00 16.35 130 ILE C O 1
ATOM 3568 N N . ILE D 2 128 ? 19.957 -28.209 -6.398 1.00 17.77 131 ILE C N 1
ATOM 3569 C CA . ILE D 2 128 ? 20.551 -27.116 -7.190 1.00 17.68 131 ILE C CA 1
ATOM 3570 C C . ILE D 2 128 ? 20.952 -27.430 -8.648 1.00 18.31 131 ILE C C 1
ATOM 3571 O O . ILE D 2 128 ? 21.172 -26.498 -9.423 1.00 19.30 131 ILE C O 1
ATOM 3576 N N . SER D 2 129 ? 21.090 -28.709 -9.004 1.00 18.35 132 SER C N 1
ATOM 3577 C CA . SER D 2 129 ? 21.377 -29.132 -10.380 1.00 17.86 132 SER C CA 1
ATOM 3578 C C . SER D 2 129 ? 21.060 -30.603 -10.476 1.00 17.46 132 SER C C 1
ATOM 3579 O O . SER D 2 129 ? 20.842 -31.247 -9.448 1.00 17.74 132 SER C O 1
ATOM 3582 N N . ALA D 2 130 ? 21.067 -31.142 -11.688 1.00 16.07 133 ALA C N 1
ATOM 3583 C CA . ALA D 2 130 ? 20.872 -32.560 -11.855 1.00 15.62 133 ALA C CA 1
ATOM 3584 C C . ALA D 2 130 ? 21.613 -33.046 -13.054 1.00 16.94 133 ALA C C 1
ATOM 3585 O O . ALA D 2 130 ? 21.825 -32.290 -14.001 1.00 17.42 133 ALA C O 1
ATOM 3587 N N . ASN D 2 131 ? 22.021 -34.315 -13.014 1.00 17.08 134 ASN C N 1
ATOM 3588 C CA . ASN D 2 131 ? 22.597 -34.951 -14.163 1.00 17.00 134 ASN C CA 1
ATOM 3589 C C . ASN D 2 131 ? 21.738 -36.085 -14.619 1.00 17.08 134 ASN C C 1
ATOM 3590 O O . ASN D 2 131 ? 21.569 -37.074 -13.913 1.00 17.28 134 ASN C O 1
ATOM 3595 N N . ARG D 2 132 ? 21.237 -35.967 -15.829 1.00 16.73 135 ARG C N 1
ATOM 3596 C CA . ARG D 2 132 ? 20.476 -37.030 -16.404 1.00 17.40 135 ARG C CA 1
ATOM 3597 C C . ARG D 2 132 ? 21.342 -37.809 -17.397 1.00 17.60 135 ARG C C 1
ATOM 3598 O O . ARG D 2 132 ? 21.968 -37.238 -18.295 1.00 17.30 135 ARG C O 1
ATOM 3606 N N . TYR D 2 133 ? 21.333 -39.121 -17.218 1.00 17.78 136 TYR C N 1
ATOM 3607 C CA . TYR D 2 133 ? 21.992 -40.026 -18.103 1.00 19.10 136 TYR C CA 1
ATOM 3608 C C . TYR D 2 133 ? 20.910 -40.861 -18.735 1.00 19.07 136 TYR C C 1
ATOM 3609 O O . TYR D 2 133 ? 20.311 -41.676 -18.063 1.00 19.13 136 TYR C O 1
ATOM 3618 N N . GLY D 2 134 ? 20.682 -40.659 -20.027 1.00 19.36 137 GLY C N 1
ATOM 3619 C CA . GLY D 2 134 ? 19.601 -41.330 -20.726 1.00 20.49 137 GLY C CA 1
ATOM 3620 C C . GLY D 2 134 ? 18.570 -40.317 -21.188 1.00 21.20 137 GLY C C 1
ATOM 3621 O O . GLY D 2 134 ? 18.700 -39.100 -20.965 1.00 20.89 137 GLY C O 1
ATOM 3622 N N . GLU D 2 135 ? 17.550 -40.828 -21.846 1.00 22.17 138 GLU C N 1
ATOM 3623 C CA . GLU D 2 135 ? 16.684 -40.003 -22.651 1.00 24.53 138 GLU C CA 1
ATOM 3624 C C . GLU D 2 135 ? 15.279 -39.950 -22.099 1.00 24.12 138 GLU C C 1
ATOM 3625 O O . GLU D 2 135 ? 14.421 -39.257 -22.649 1.00 26.85 138 GLU C O 1
ATOM 3631 N N . GLY D 2 136 ? 15.056 -40.632 -20.984 1.00 23.11 139 GLY C N 1
ATOM 3632 C CA . GLY D 2 136 ? 13.748 -40.737 -20.401 1.00 22.98 139 GLY C CA 1
ATOM 3633 C C . GLY D 2 136 ? 13.458 -39.528 -19.548 1.00 23.27 139 GLY C C 1
ATOM 3634 O O . GLY D 2 136 ? 14.349 -38.740 -19.278 1.00 24.01 139 GLY C O 1
ATOM 3635 N N A ARG D 2 137 ? 12.218 -39.368 -19.120 0.50 23.45 140 ARG C N 1
ATOM 3636 N N B ARG D 2 137 ? 12.189 -39.397 -19.153 0.50 22.81 140 ARG C N 1
ATOM 3637 C CA A ARG D 2 137 ? 11.893 -38.258 -18.243 0.50 24.05 140 ARG C CA 1
ATOM 3638 C CA B ARG D 2 137 ? 11.721 -38.343 -18.248 0.50 22.96 140 ARG C CA 1
ATOM 3639 C C A ARG D 2 137 ? 11.856 -38.725 -16.796 0.50 24.19 140 ARG C C 1
ATOM 3640 C C B ARG D 2 137 ? 11.999 -38.757 -16.795 0.50 23.66 140 ARG C C 1
ATOM 3641 O O A ARG D 2 137 ? 11.701 -39.919 -16.516 0.50 24.32 140 ARG C O 1
ATOM 3642 O O B ARG D 2 137 ? 12.202 -39.947 -16.513 0.50 24.26 140 ARG C O 1
ATOM 3657 N N . PRO D 2 138 ? 12.008 -37.779 -15.865 1.00 23.64 141 PRO C N 1
ATOM 3658 C CA . PRO D 2 138 ? 12.126 -38.095 -14.439 1.00 23.90 141 PRO C CA 1
ATOM 3659 C C . PRO D 2 138 ? 11.107 -39.092 -13.924 1.00 22.83 141 PRO C C 1
ATOM 3660 O O . PRO D 2 138 ? 11.452 -39.964 -13.144 1.00 21.03 141 PRO C O 1
ATOM 3664 N N . SER D 2 139 ? 9.877 -38.981 -14.388 1.00 22.91 142 SER C N 1
ATOM 3665 C CA . SER D 2 139 ? 8.820 -39.887 -13.948 1.00 24.23 142 SER C CA 1
ATOM 3666 C C . SER D 2 139 ? 9.173 -41.350 -14.102 1.00 23.88 142 SER C C 1
ATOM 3667 O O . SER D 2 139 ? 8.727 -42.171 -13.292 1.00 25.78 142 SER C O 1
ATOM 3670 N N . GLN D 2 140 ? 9.922 -41.638 -15.170 1.00 23.00 143 GLN C N 1
ATOM 3671 C CA A GLN D 2 140 ? 10.294 -43.002 -15.517 0.50 22.54 143 GLN C CA 1
ATOM 3672 C CA B GLN D 2 140 ? 10.323 -42.979 -15.594 0.50 22.02 143 GLN C CA 1
ATOM 3673 C C . GLN D 2 140 ? 11.715 -43.373 -15.071 1.00 21.59 143 GLN C C 1
ATOM 3674 O O . GLN D 2 140 ? 12.165 -44.494 -15.265 1.00 23.60 143 GLN C O 1
ATOM 3685 N N . ALA D 2 141 ? 12.443 -42.456 -14.468 1.00 19.53 144 ALA C N 1
ATOM 3686 C CA . ALA D 2 141 ? 13.874 -42.678 -14.279 1.00 17.94 144 ALA C CA 1
ATOM 3687 C C . ALA D 2 141 ? 14.275 -43.210 -12.917 1.00 16.80 144 ALA C C 1
ATOM 3688 O O . ALA D 2 141 ? 13.522 -43.157 -11.983 1.00 15.55 144 ALA C O 1
ATOM 3690 N N . TYR D 2 142 ? 15.498 -43.708 -12.809 1.00 17.11 145 TYR C N 1
ATOM 3691 C CA . TYR D 2 142 ? 16.055 -44.068 -11.500 1.00 17.28 145 TYR C CA 1
ATOM 3692 C C . TYR D 2 142 ? 16.633 -42.782 -10.939 1.00 17.45 145 TYR C C 1
ATOM 3693 O O . TYR D 2 142 ? 17.662 -42.354 -11.368 1.00 16.30 145 TYR C O 1
ATOM 3702 N N . ASN D 2 143 ? 15.936 -42.159 -9.998 1.00 19.86 146 ASN C N 1
ATOM 3703 C CA . ASN D 2 143 ? 16.361 -40.882 -9.413 1.00 21.13 146 ASN C CA 1
ATOM 3704 C C . ASN D 2 143 ? 17.146 -41.026 -8.133 1.00 21.35 146 ASN C C 1
ATOM 3705 O O . ASN D 2 143 ? 16.701 -41.701 -7.226 1.00 21.97 146 ASN C O 1
ATOM 3710 N N . LEU D 2 144 ? 18.304 -40.384 -8.066 1.00 21.02 147 LEU C N 1
ATOM 3711 C CA . LEU D 2 144 ? 19.141 -40.451 -6.885 1.00 21.27 147 LEU C CA 1
ATOM 3712 C C . LEU D 2 144 ? 19.435 -39.050 -6.390 1.00 20.61 147 LEU C C 1
ATOM 3713 O O . LEU D 2 144 ? 19.454 -38.107 -7.170 1.00 18.54 147 LEU C O 1
ATOM 3718 N N . CYS D 2 145 ? 19.635 -38.960 -5.074 1.00 20.59 148 CYS C N 1
ATOM 3719 C CA . CYS D 2 145 ? 19.970 -37.752 -4.382 1.00 21.95 148 CYS C CA 1
ATOM 3720 C C . CYS D 2 145 ? 21.417 -37.853 -3.927 1.00 20.54 148 CYS C C 1
ATOM 3721 O O . CYS D 2 145 ? 21.768 -38.788 -3.214 1.00 19.33 148 CYS C O 1
ATOM 3724 N N . MET D 2 146 ? 22.246 -36.884 -4.317 1.00 18.90 149 MET C N 1
ATOM 3725 C CA . MET D 2 146 ? 23.639 -36.901 -3.928 1.00 18.30 149 MET C CA 1
ATOM 3726 C C . MET D 2 146 ? 23.923 -35.922 -2.790 1.00 18.00 149 MET C C 1
ATOM 3727 O O . MET D 2 146 ? 23.674 -34.731 -2.902 1.00 18.77 149 MET C O 1
ATOM 3732 N N . VAL D 2 147 ? 24.535 -36.427 -1.736 1.00 18.44 150 VAL C N 1
ATOM 3733 C CA . VAL D 2 147 ? 24.624 -35.693 -0.470 1.00 19.00 150 VAL C CA 1
ATOM 3734 C C . VAL D 2 147 ? 26.076 -35.470 -0.047 1.00 19.07 150 VAL C C 1
ATOM 3735 O O . VAL D 2 147 ? 26.847 -36.410 0.086 1.00 17.23 150 VAL C O 1
ATOM 3739 N N . GLY D 2 148 ? 26.437 -34.208 0.161 1.00 19.84 151 GLY C N 1
ATOM 3740 C CA . GLY D 2 148 ? 27.783 -33.867 0.561 1.00 20.08 151 GLY C CA 1
ATOM 3741 C C . GLY D 2 148 ? 28.863 -34.364 -0.394 1.00 21.02 151 GLY C C 1
ATOM 3742 O O . GLY D 2 148 ? 30.004 -34.622 0.042 1.00 20.88 151 GLY C O 1
ATOM 3743 N N . ASN D 2 149 ? 28.512 -34.483 -1.687 1.00 21.89 152 ASN C N 1
ATOM 3744 C CA . ASN D 2 149 ? 29.438 -35.013 -2.740 1.00 21.94 152 ASN C CA 1
ATOM 3745 C C . ASN D 2 149 ? 30.080 -36.336 -2.322 1.00 19.39 152 ASN C C 1
ATOM 3746 O O . ASN D 2 149 ? 31.220 -36.597 -2.646 1.00 20.38 152 ASN C O 1
ATOM 3751 N N . ALA D 2 150 ? 29.349 -37.154 -1.581 1.00 19.01 153 ALA C N 1
ATOM 3752 C CA . ALA D 2 150 ? 29.902 -38.377 -0.996 1.00 19.54 153 ALA C CA 1
ATOM 3753 C C . ALA D 2 150 ? 28.945 -39.562 -0.830 1.00 19.58 153 ALA C C 1
ATOM 3754 O O . ALA D 2 150 ? 29.396 -40.647 -0.409 1.00 22.36 153 ALA C O 1
ATOM 3756 N N . HIS D 2 151 ? 27.661 -39.382 -1.141 1.00 17.30 154 HIS C N 1
ATOM 3757 C CA . HIS D 2 151 ? 26.650 -40.359 -0.792 1.00 15.68 154 HIS C CA 1
ATOM 3758 C C . HIS D 2 151 ? 25.421 -40.164 -1.683 1.00 16.70 154 HIS C C 1
ATOM 3759 O O . HIS D 2 151 ? 25.157 -39.037 -2.146 1.00 16.48 154 HIS C O 1
ATOM 3766 N N . PHE D 2 152 ? 24.702 -41.268 -1.936 1.00 17.54 155 PHE C N 1
ATOM 3767 C CA . PHE D 2 152 ? 23.417 -41.278 -2.634 1.00 18.11 155 PHE C CA 1
ATOM 3768 C C . PHE D 2 152 ? 22.344 -41.956 -1.795 1.00 18.98 155 PHE C C 1
ATOM 3769 O O . PHE D 2 152 ? 22.545 -43.068 -1.300 1.00 18.02 155 PHE C O 1
ATOM 3777 N N . ASP D 2 153 ? 21.186 -41.292 -1.710 1.00 18.94 156 ASP C N 1
ATOM 3778 C CA . ASP D 2 153 ? 19.952 -41.866 -1.237 1.00 18.17 156 ASP C CA 1
ATOM 3779 C C . ASP D 2 153 ? 18.987 -41.957 -2.403 1.00 18.36 156 ASP C C 1
ATOM 3780 O O . ASP D 2 153 ? 19.145 -41.242 -3.411 1.00 18.33 156 ASP C O 1
ATOM 3785 N N . SER D 2 154 ? 17.973 -42.818 -2.258 1.00 17.69 157 SER C N 1
ATOM 3786 C CA . SER D 2 154 ? 17.032 -43.099 -3.338 1.00 17.37 157 SER C CA 1
ATOM 3787 C C . SER D 2 154 ? 15.890 -42.123 -3.294 1.00 18.31 157 SER C C 1
ATOM 3788 O O . SER D 2 154 ? 15.454 -41.732 -2.220 1.00 18.19 157 SER C O 1
ATOM 3791 N N . LEU D 2 155 ? 15.358 -41.769 -4.458 1.00 18.52 158 LEU C N 1
ATOM 3792 C CA . LEU D 2 155 ? 14.215 -40.878 -4.493 1.00 19.42 158 LEU C CA 1
ATOM 3793 C C . LEU D 2 155 ? 13.013 -41.543 -5.155 1.00 20.60 158 LEU C C 1
ATOM 3794 O O . LEU D 2 155 ? 13.157 -42.108 -6.195 1.00 18.17 158 LEU C O 1
ATOM 3799 N N . TYR D 2 156 ? 11.835 -41.452 -4.545 1.00 25.12 159 TYR C N 1
ATOM 3800 C CA . TYR D 2 156 ? 10.599 -41.767 -5.261 1.00 30.29 159 TYR C CA 1
ATOM 3801 C C . TYR D 2 156 ? 9.812 -40.510 -5.481 1.00 32.21 159 TYR C C 1
ATOM 3802 O O . TYR D 2 156 ? 9.486 -39.820 -4.536 1.00 36.43 159 TYR C O 1
ATOM 3811 N N . ILE D 2 157 ? 9.516 -40.199 -6.731 1.00 38.68 160 ILE C N 1
ATOM 3812 C CA . ILE D 2 157 ? 8.426 -39.275 -7.047 1.00 46.37 160 ILE C CA 1
ATOM 3813 C C . ILE D 2 157 ? 7.206 -39.982 -6.469 1.00 48.25 160 ILE C C 1
ATOM 3814 O O . ILE D 2 157 ? 7.094 -41.203 -6.643 1.00 57.51 160 ILE C O 1
ATOM 3819 N N . ARG D 2 158 ? 6.282 -39.306 -5.780 1.00 48.39 161 ARG C N 1
ATOM 3820 C CA . ARG D 2 158 ? 5.915 -37.908 -5.920 1.00 45.32 161 ARG C CA 1
ATOM 3821 C C . ARG D 2 158 ? 6.309 -37.170 -4.636 1.00 45.57 161 ARG C C 1
ATOM 3822 O O . ARG D 2 158 ? 5.537 -36.993 -3.693 1.00 42.84 161 ARG C O 1
#

Secondary structure (DSSP, 8-state):
-HHHHTPPPEEEETTEEEEEEEEEHHHHEEEEPPPSSS-HHHHHHHHHTSTT---TTHHHHHTTHHHHHHHHGGG-HHHHHHT--HHHHHHHHTSTT---BHHHHHHHHHHHT--EEEEEE-TTSEEEEEEEESSS-GGGSEEEEEETTTEEEEEEEP-/-EEEEEE-TTS-EEEEEE-TTSBHHHHHHHHHHHTT--GGGEEEEETTEE--TTSBGGGGT--TT-EEEEEE--B-/--HHHHPPPEEEETTEEEEEEEEEHHHHEEEEPPPSSS-HHHHHHHHHSSTT---TTHHHHHHTHHHHHHHHGGG-HHHHHHT--HHHHHHHHTSTT---BHHHHHHHHHHHT--EEEEEE-TTSEEEEEEEESSS-GGGSEEEEEETTTEEEEEEE-/-EEEEEE-TTS-EEEEEE-TTSBHHHHHHHHHHHHT--GGGEEEEETTEE--TTSBGGGGT--TT-EEEEEE--B-

Sequence (469 aa):
PLSILVRNERGHSNIYEVFLTQTVDTLKKKVSQREQQVHEDQFWLSFEGRPMEDKELLGEYGLKPQCTVIKHLRLRGVNRLDAIVWENIEGNLSRAFLTLDLHAFFNVNKEVGDGNCFYRALSRLHSESRTSNEHLYYRLLIPDAVDKYFDIEPEAIGLGLNKQEYVSKAILDGEWAGSLEASMLSKFLDITIIIWIVDDSGTIISANRYGEGRRPSQAYNLCMVGNAHFDSLYIRVPLSILVRNERGHSNIYEVFLTQTVDTLKKKVSQREQVHEDQFWLSFEGRPMEDKELLGEYGLKPQCTVIKHLRLRGVNRLDAIVWENIEGNLSRAFLTLDLHAFFNVNKEVGDGNCFYRALSRLHSESRTSNEHLYYRLLIPDAVDKYFDIEPEAIGLGLNKQEYVSKAILDGEWAGSLEASMLSKFLDITIIIWIVDDSGTIISANRYGEGRRPSQQAYNLCMVGNAHFDSLYIR

Organism: NCBI:txid248062

Nearest PDB structures (foldseek):
  5jze-assembly2_C  TM=1.006E+00  e=7.607E-37  Erve virus
  6oar-assembly3_E  TM=9.587E-01  e=2.954E-20  Kupe virus
  4hxd-assembly2_D  TM=9.619E-01  e=9.890E-20  Dugbe virus (isolate ArD44313)
  7jms-assembly2_C  TM=9.414E-01  e=1.037E-18  Orthonairovirus hazaraense
  6oat-assembly2_C  TM=9.483E-01  e=1.658E-18  Ganjam virus

Radius of gyration: 26.97 Å; Cα contacts (8 Å, |Δi|>4): 996; chains: 4; bounding box: 69×75×37 Å

B-factor: mean 24.77, std 9.82, range [6.19, 94.12]

InterPro domains:
  IPR003323 OTU domain [PS50802] (32-161)
  IPR007099 RNA-directed RNA polymerase, negative-strand RNA virus [PS50525] (2273-2482)
  IPR007322 RNA-dependent RNA polymerase, bunyaviral [PF04196] (1972-2634)
  IPR038765 Papain-like cysteine peptidase superfamily [SSF54001] (38-159)
  IPR049605 RNA-directed RNA polymerase L, OTU domain [cd21880] (11-161)